Protein AF-A7LGB9-F1 (afdb_monomer)

Foldseek 3Di:
DVVQQVLVLVVCCVPVVPPPPPDDNRDGPVRVQVSCCVPVVDRCCPDPVNVVVSVVVVVVVCVVVQQKDWDWDQDPNDTDIDIDGHPVNVVVQVPDLCNDDPPPFDAWDLDQWAADALVFAIGDDDPPDDDGDDQEDDDPPDPDDDHDDNVDCLSVVQSVQQRFWKAFPLVLLVCCVPCCVPQVPADDPPDDDPCNPPPDDDPVRVVVNVVVVVRNVLLVVLSVSNVVRNPRLTTGFRWHAYPVGDIDTRGPSQDCPHDLLNNLRMFGSFWDKDFPPNVVVVLLLQLLLLCQQDPCSVVDDSVSSNVVCVVCVVCLLVVVPDCSLVNGPSNSNNVSSSVVSVQVVVVVVDPDGIDTGRRDRDDDDDPPVVD

Mean predicted aligned error: 9.64 Å

Structure (mmCIF, N/CA/C/O backbone):
data_AF-A7LGB9-F1
#
_entry.id   AF-A7LGB9-F1
#
loop_
_atom_site.group_PDB
_atom_site.id
_atom_site.type_symbol
_atom_site.label_atom_id
_atom_site.label_alt_id
_atom_site.label_comp_id
_atom_site.label_asym_id
_atom_site.label_entity_id
_atom_site.label_seq_id
_atom_site.pdbx_PDB_ins_code
_atom_site.Cartn_x
_atom_site.Cartn_y
_atom_site.Cartn_z
_atom_site.occupancy
_atom_site.B_iso_or_equiv
_atom_site.auth_seq_id
_atom_site.auth_comp_id
_atom_site.auth_asym_id
_atom_site.auth_atom_id
_atom_site.pdbx_PDB_model_num
ATOM 1 N N . ILE A 1 1 ? -28.547 -17.380 13.864 1.00 45.44 1 ILE A N 1
ATOM 2 C CA . ILE A 1 1 ? -30.000 -17.100 13.688 1.00 45.44 1 ILE A CA 1
ATOM 3 C C . ILE A 1 1 ? -30.777 -17.085 15.023 1.00 45.44 1 ILE A C 1
ATOM 5 O O . ILE A 1 1 ? -31.493 -16.121 15.250 1.00 45.44 1 ILE A O 1
ATOM 9 N N . LYS A 1 2 ? -30.620 -18.058 15.946 1.00 48.38 2 LYS A N 1
ATOM 10 C CA . LYS A 1 2 ? -31.381 -18.088 17.226 1.00 48.38 2 LYS A CA 1
ATOM 11 C C . LYS A 1 2 ? -31.034 -16.978 18.241 1.00 48.38 2 LYS A C 1
ATOM 13 O O . LYS A 1 2 ? -31.944 -16.381 18.797 1.00 48.38 2 LYS A O 1
ATOM 18 N N . ILE A 1 3 ? -29.753 -16.642 18.425 1.00 51.84 3 ILE A N 1
ATOM 19 C CA . ILE A 1 3 ? -29.312 -15.640 19.424 1.00 51.84 3 ILE A CA 1
ATOM 20 C C . ILE A 1 3 ? -29.933 -14.255 19.189 1.00 51.84 3 ILE A C 1
ATOM 22 O O . ILE A 1 3 ? -30.395 -13.627 20.135 1.00 51.84 3 ILE A O 1
ATOM 26 N N . GLY A 1 4 ? -30.001 -13.794 17.935 1.00 53.91 4 GLY A N 1
ATOM 27 C CA . GLY A 1 4 ? -30.559 -12.475 17.610 1.00 53.91 4 GLY A CA 1
ATOM 28 C C . GLY A 1 4 ? -32.037 -12.335 17.990 1.00 53.91 4 GLY A C 1
ATOM 29 O O . GLY A 1 4 ? -32.434 -11.306 18.532 1.00 53.91 4 GLY A O 1
ATOM 30 N N . LYS A 1 5 ? -32.840 -13.390 17.785 1.00 59.12 5 LYS A N 1
ATOM 31 C CA . LYS A 1 5 ? -34.248 -13.433 18.216 1.00 59.12 5 LYS A CA 1
ATOM 32 C C . LYS A 1 5 ? -34.372 -13.439 19.739 1.00 59.12 5 LYS A C 1
ATOM 34 O O . LYS A 1 5 ? -35.169 -12.684 20.288 1.00 59.12 5 LYS A O 1
ATOM 39 N N . THR A 1 6 ? -33.545 -14.226 20.429 1.00 62.09 6 THR A N 1
ATOM 40 C CA . THR A 1 6 ? -33.531 -14.283 21.899 1.00 62.09 6 THR A CA 1
ATOM 41 C C . THR A 1 6 ? -33.150 -12.938 22.520 1.00 62.09 6 THR A C 1
ATOM 43 O O . THR A 1 6 ? -33.844 -12.470 23.417 1.00 62.09 6 THR A O 1
ATOM 46 N N . LEU A 1 7 ? -32.103 -12.278 22.013 1.00 58.41 7 LEU A N 1
ATOM 47 C CA . LEU A 1 7 ? -31.686 -10.952 22.480 1.00 58.41 7 LEU A CA 1
ATOM 48 C C . LEU A 1 7 ? -32.760 -9.889 22.216 1.00 58.41 7 LEU A C 1
ATOM 50 O O . LEU A 1 7 ? -33.059 -9.093 23.103 1.00 58.41 7 LEU A O 1
ATOM 54 N N . THR A 1 8 ? -33.385 -9.915 21.034 1.00 63.44 8 THR A N 1
ATOM 55 C CA . THR A 1 8 ? -34.498 -9.010 20.695 1.00 63.44 8 THR A CA 1
ATOM 56 C C . THR A 1 8 ? -35.677 -9.215 21.648 1.00 63.44 8 THR A C 1
ATOM 58 O O . THR A 1 8 ? -36.221 -8.251 22.178 1.00 63.44 8 THR A O 1
ATOM 61 N N . SER A 1 9 ? -36.027 -10.469 21.939 1.00 64.69 9 SER A N 1
ATOM 62 C CA . SER A 1 9 ? -37.132 -10.817 22.841 1.00 64.69 9 SER A CA 1
ATOM 63 C C . SER A 1 9 ? -36.855 -10.406 24.289 1.00 64.69 9 SER A C 1
ATOM 65 O O . SER A 1 9 ? -37.736 -9.865 24.955 1.00 64.69 9 SER A O 1
ATOM 67 N N . LEU A 1 10 ? -35.622 -10.601 24.773 1.00 65.00 10 LEU A N 1
ATOM 68 C CA . LEU A 1 10 ? -35.189 -10.140 26.097 1.00 65.00 10 LEU A CA 1
ATOM 69 C C . LEU A 1 10 ? -35.246 -8.615 26.212 1.00 65.00 10 LEU A C 1
ATOM 71 O O . LEU A 1 10 ? -35.707 -8.091 27.224 1.00 65.00 10 LEU A O 1
ATOM 75 N N . PHE A 1 11 ? -34.820 -7.906 25.168 1.00 66.25 11 PHE A N 1
ATOM 76 C CA . PHE A 1 11 ? -34.865 -6.451 25.127 1.00 66.25 11 PHE A CA 1
ATOM 77 C C . PHE A 1 11 ? -36.305 -5.915 25.117 1.00 66.25 11 PHE A C 1
ATOM 79 O O . PHE A 1 11 ? -36.632 -5.026 25.907 1.00 66.25 11 PHE A O 1
ATOM 86 N N . ILE A 1 12 ? -37.173 -6.484 24.269 1.00 65.00 12 ILE A N 1
ATOM 87 C CA . ILE A 1 12 ? -38.610 -6.180 24.241 1.00 65.00 12 ILE A CA 1
ATOM 88 C C . ILE A 1 12 ? -39.200 -6.349 25.636 1.00 65.00 12 ILE A C 1
ATOM 90 O O . ILE A 1 12 ? -39.842 -5.435 26.148 1.00 65.00 12 ILE A O 1
ATOM 94 N N . LYS A 1 13 ? -38.932 -7.497 26.264 1.00 66.12 13 LYS A N 1
ATOM 95 C CA . LYS A 1 13 ? -39.419 -7.804 27.603 1.00 66.12 13 LYS A CA 1
ATOM 96 C C . LYS A 1 13 ? -38.947 -6.759 28.613 1.00 66.12 13 LYS A C 1
ATOM 98 O O . LYS A 1 13 ? -39.762 -6.173 29.299 1.00 66.12 13 LYS A O 1
ATOM 103 N N . HIS A 1 14 ? -37.656 -6.451 28.655 1.00 67.12 14 HIS A N 1
ATOM 104 C CA . HIS A 1 14 ? -37.119 -5.539 29.662 1.00 67.12 14 HIS A CA 1
ATOM 105 C C . HIS A 1 14 ? -37.593 -4.084 29.504 1.00 67.12 14 HIS A C 1
ATOM 107 O O . HIS A 1 14 ? -37.853 -3.409 30.497 1.00 67.12 14 HIS A O 1
ATOM 113 N N . LYS A 1 15 ? -37.696 -3.576 28.268 1.00 64.50 15 LYS A N 1
ATOM 114 C CA . LYS A 1 15 ? -37.977 -2.152 28.020 1.00 64.50 15 LYS A CA 1
ATOM 115 C C . LYS A 1 15 ? -39.453 -1.843 27.767 1.00 64.50 15 LYS A C 1
ATOM 117 O O . LYS A 1 15 ? -39.901 -0.743 28.078 1.00 64.50 15 LYS A O 1
ATOM 122 N N . TYR A 1 16 ? -40.200 -2.793 27.210 1.00 64.12 16 TYR A N 1
ATOM 123 C CA . TYR A 1 16 ? -41.569 -2.588 26.731 1.00 64.12 16 TYR A CA 1
ATOM 124 C C . TYR A 1 16 ? -42.615 -3.442 27.466 1.00 64.12 16 TYR A C 1
ATOM 126 O O . TYR A 1 16 ? -43.791 -3.333 27.130 1.00 64.12 16 TYR A O 1
ATOM 134 N N . GLU A 1 17 ? -42.249 -4.207 28.511 1.00 59.88 17 GLU A N 1
ATOM 135 C CA . GLU A 1 17 ? -43.213 -4.953 29.357 1.00 59.88 17 GLU A CA 1
ATOM 136 C C . GLU A 1 17 ? -44.330 -4.073 29.938 1.00 59.88 17 GLU A C 1
ATOM 138 O O . GLU A 1 17 ? -45.409 -4.576 30.233 1.00 59.88 17 GLU A O 1
ATOM 143 N N . LYS A 1 18 ? -44.085 -2.766 30.101 1.00 53.50 18 LYS A N 1
ATOM 144 C CA . LYS A 1 1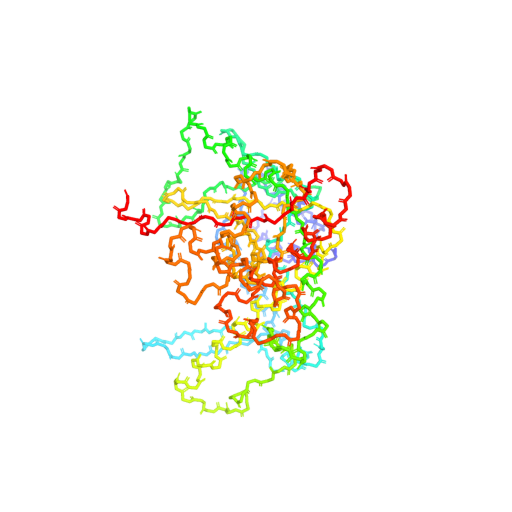8 ? -45.054 -1.797 30.641 1.00 53.50 18 LYS A CA 1
ATOM 145 C C . LYS A 1 18 ? -45.763 -0.946 29.580 1.00 53.50 18 LYS A C 1
ATOM 147 O O . LYS A 1 18 ? -46.459 -0.004 29.940 1.00 53.50 18 LYS A O 1
ATOM 152 N N . SER A 1 19 ? -45.556 -1.213 28.291 1.00 55.81 19 SER A N 1
ATOM 153 C CA . SER A 1 19 ? -46.179 -0.447 27.202 1.00 55.81 19 SER A CA 1
ATOM 154 C C . SER A 1 19 ? -47.271 -1.257 26.501 1.00 55.81 19 SER A C 1
ATOM 156 O O . SER A 1 19 ? -47.040 -2.424 26.206 1.00 55.81 19 SER A O 1
ATOM 158 N N . ASP A 1 20 ? -48.402 -0.625 26.162 1.00 54.44 20 ASP A N 1
ATOM 159 C CA . ASP A 1 20 ? -49.564 -1.192 25.432 1.00 54.44 20 ASP A CA 1
ATOM 160 C C . ASP A 1 20 ? -49.275 -1.610 23.970 1.00 54.44 20 ASP A C 1
ATOM 162 O O . ASP A 1 20 ? -50.152 -1.669 23.107 1.00 54.44 20 ASP A O 1
ATOM 166 N N . LEU A 1 21 ? -48.017 -1.887 23.635 1.00 60.53 21 LEU A N 1
ATOM 167 C CA . LEU A 1 21 ? -47.644 -2.346 22.308 1.00 60.53 21 LEU A CA 1
ATOM 168 C C . LEU A 1 21 ? -47.930 -3.852 22.219 1.00 60.53 21 LEU A C 1
ATOM 170 O O . LEU A 1 21 ? -47.242 -4.652 22.850 1.00 60.53 21 LEU A O 1
ATOM 174 N N . ASN A 1 22 ? -48.923 -4.240 21.409 1.00 62.91 22 ASN A N 1
ATOM 175 C CA . ASN A 1 22 ? -49.239 -5.632 21.049 1.00 62.91 22 ASN A CA 1
ATOM 176 C C . ASN A 1 22 ? -48.078 -6.289 20.266 1.00 62.91 22 ASN A C 1
ATOM 178 O O . ASN A 1 22 ? -48.136 -6.483 19.051 1.00 62.91 22 ASN A O 1
ATOM 182 N N . LEU A 1 23 ? -46.986 -6.600 20.963 1.00 64.56 23 LEU A N 1
ATOM 183 C CA . LEU A 1 23 ? -45.750 -7.138 20.401 1.00 64.56 23 LEU A CA 1
ATOM 184 C C . LEU A 1 23 ? -45.827 -8.667 20.280 1.00 64.56 23 LEU A C 1
ATOM 186 O O . LEU A 1 23 ? -46.103 -9.376 21.248 1.00 64.56 23 LEU A O 1
ATOM 190 N N . LYS A 1 24 ? -45.528 -9.205 19.089 1.00 66.06 24 LYS A N 1
ATOM 191 C CA . LYS A 1 24 ? -45.351 -10.655 18.889 1.00 66.06 24 LYS A CA 1
ATOM 192 C C . LYS A 1 24 ? -44.121 -11.151 19.670 1.00 66.06 24 LYS A C 1
ATOM 194 O O . LYS A 1 24 ? -43.047 -10.566 19.561 1.00 66.06 24 LYS A O 1
ATOM 199 N N . LYS A 1 25 ? -44.256 -12.269 20.399 1.00 60.66 25 LYS A N 1
ATOM 200 C CA . LYS A 1 25 ? -43.215 -12.834 21.290 1.00 60.66 25 LYS A CA 1
ATOM 201 C C . LYS A 1 25 ? -41.949 -13.377 20.597 1.00 60.66 25 LYS A C 1
ATOM 203 O O . LYS A 1 25 ? -40.976 -13.612 21.297 1.00 60.66 25 LYS A O 1
ATOM 208 N N . ASP A 1 26 ? -41.948 -13.555 19.272 1.00 65.75 26 ASP A N 1
ATOM 209 C CA . ASP A 1 26 ? -40.884 -14.265 18.525 1.00 65.75 26 ASP A CA 1
ATOM 210 C C . ASP A 1 26 ? -40.386 -13.521 17.266 1.00 65.75 26 ASP A C 1
ATOM 212 O O . ASP A 1 26 ? -39.991 -14.118 16.255 1.00 65.75 26 ASP A O 1
ATOM 216 N N . MET A 1 27 ? -40.406 -12.188 17.303 1.00 69.69 27 MET A N 1
ATOM 217 C CA . MET A 1 27 ? -39.929 -11.371 16.184 1.00 69.69 27 MET A CA 1
ATOM 218 C C . MET A 1 27 ? -38.404 -11.440 16.020 1.00 69.69 27 MET A C 1
ATOM 220 O O . MET A 1 27 ? -37.636 -11.421 16.984 1.00 69.69 27 MET A O 1
ATOM 224 N N . SER A 1 28 ? -37.948 -11.488 14.769 1.00 67.69 28 SER A N 1
ATOM 225 C CA . SER A 1 28 ? -36.575 -11.138 14.405 1.00 67.69 28 SER A CA 1
ATOM 226 C C . SER A 1 28 ? -36.292 -9.662 14.674 1.00 67.69 28 SER A C 1
ATOM 228 O O . SER A 1 28 ? -37.205 -8.842 14.769 1.00 67.69 28 SER A O 1
ATOM 230 N N . PHE A 1 29 ? -35.007 -9.311 14.768 1.00 66.81 29 PHE A N 1
ATOM 231 C CA . PHE A 1 29 ? -34.589 -7.923 14.956 1.00 66.81 29 PHE A CA 1
ATOM 232 C C . PHE A 1 29 ? -35.138 -7.005 13.854 1.00 66.81 29 PHE A C 1
ATOM 234 O O . PHE A 1 29 ? -35.644 -5.930 14.154 1.00 66.81 29 PHE A O 1
ATOM 241 N N . THR A 1 30 ? -35.118 -7.454 12.595 1.00 67.62 30 THR A N 1
ATOM 242 C CA . THR A 1 30 ? -35.669 -6.708 11.455 1.00 67.62 30 THR A CA 1
ATOM 243 C C . THR A 1 30 ? -37.179 -6.502 11.584 1.00 67.62 30 THR A C 1
ATOM 245 O O . THR A 1 30 ? -37.661 -5.388 11.396 1.00 67.62 30 THR A O 1
ATOM 248 N N . GLU A 1 31 ? -37.933 -7.539 11.964 1.00 70.50 31 GLU A N 1
ATOM 249 C CA . GLU A 1 31 ? -39.385 -7.435 12.181 1.00 70.50 31 GLU A CA 1
ATOM 250 C C . GLU A 1 31 ? -39.722 -6.493 13.342 1.00 70.50 31 GLU A C 1
ATOM 252 O O . GLU A 1 31 ? -40.618 -5.660 13.217 1.00 70.50 31 GLU A O 1
ATOM 257 N N . PHE A 1 32 ? -38.977 -6.573 14.448 1.00 72.75 32 PHE A N 1
ATOM 258 C CA . PHE A 1 32 ? -39.152 -5.672 15.585 1.00 72.75 32 PHE A CA 1
ATOM 259 C C . PHE A 1 32 ? -38.793 -4.224 15.229 1.00 72.75 32 PHE A C 1
ATOM 261 O O . PHE A 1 32 ? -39.539 -3.305 15.570 1.00 72.75 32 PHE A O 1
ATOM 268 N N . LYS A 1 33 ? -37.694 -4.011 14.494 1.00 68.50 33 LYS A N 1
ATOM 269 C CA . LYS A 1 33 ? -37.280 -2.688 14.015 1.00 68.50 33 LYS A CA 1
ATOM 270 C C . LYS A 1 33 ? -38.351 -2.054 13.134 1.00 68.50 33 LYS A C 1
ATOM 272 O O . LYS A 1 33 ? -38.750 -0.917 13.386 1.00 68.50 33 LYS A O 1
ATOM 277 N N . ASN A 1 34 ? -38.866 -2.811 12.167 1.00 71.94 34 ASN A N 1
ATOM 278 C CA . ASN A 1 34 ? -39.939 -2.358 11.287 1.00 71.94 34 ASN A CA 1
ATOM 279 C C . ASN A 1 34 ? -41.224 -2.070 12.074 1.00 71.94 34 ASN A C 1
ATOM 281 O O . ASN A 1 34 ? -41.820 -1.018 11.883 1.00 71.94 34 ASN A O 1
ATOM 285 N N . PHE A 1 35 ? -41.611 -2.938 13.017 1.00 73.62 35 PHE A N 1
ATOM 286 C CA . PHE A 1 35 ? -42.786 -2.721 13.867 1.00 73.62 35 PHE A CA 1
ATOM 287 C C . PHE A 1 35 ? -42.701 -1.412 14.666 1.00 73.62 35 PHE A C 1
ATOM 289 O O . PHE A 1 35 ? -43.67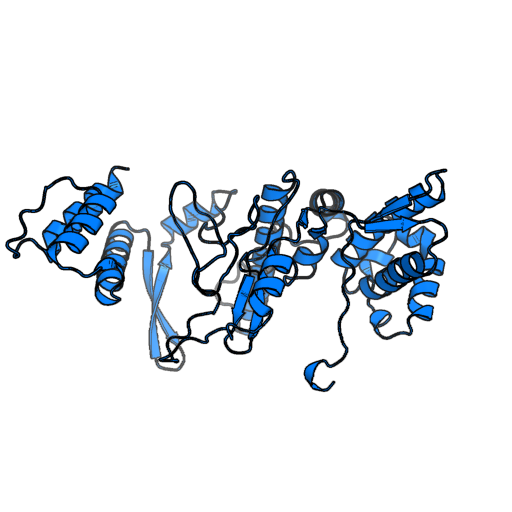6 -0.662 14.726 1.00 73.62 35 PHE A O 1
ATOM 296 N N . ILE A 1 36 ? -41.551 -1.124 15.283 1.00 69.19 36 ILE A N 1
ATOM 297 C CA . ILE A 1 36 ? -41.349 0.119 16.039 1.00 69.19 36 ILE A CA 1
ATOM 298 C C . ILE A 1 36 ? -41.397 1.332 15.107 1.00 69.19 36 ILE A C 1
ATOM 300 O O . ILE A 1 36 ? -42.069 2.311 15.433 1.00 69.19 36 ILE A O 1
ATOM 304 N N . TYR A 1 37 ? -40.755 1.249 13.939 1.00 68.31 37 TYR A N 1
ATOM 305 C CA . TYR A 1 37 ? -40.776 2.317 12.941 1.00 68.31 37 TYR A CA 1
ATOM 306 C C . TYR A 1 37 ? -42.206 2.633 12.477 1.00 68.31 37 TYR A C 1
ATOM 308 O O . TYR A 1 37 ? -42.620 3.789 12.511 1.00 68.31 37 TYR A O 1
ATOM 316 N N . THR A 1 38 ? -42.994 1.609 12.132 1.00 70.81 38 THR A N 1
ATOM 317 C CA . THR A 1 38 ? -44.384 1.766 11.680 1.00 70.81 38 THR A CA 1
ATOM 318 C C . THR A 1 38 ? -45.300 2.337 12.766 1.00 70.81 38 THR A C 1
ATOM 320 O O . THR A 1 38 ? -46.155 3.158 12.455 1.00 70.81 38 THR A O 1
ATOM 323 N N . ASN A 1 39 ? -45.134 1.942 14.034 1.00 68.62 39 ASN A N 1
ATOM 324 C CA . ASN A 1 39 ? -46.040 2.370 15.110 1.00 68.62 39 ASN A CA 1
ATOM 325 C C . ASN A 1 39 ? -45.665 3.703 15.771 1.00 68.62 39 ASN A C 1
ATOM 327 O O . ASN A 1 39 ? -46.533 4.353 16.346 1.00 68.62 39 ASN A O 1
ATOM 331 N N . LYS A 1 40 ? -44.387 4.100 15.755 1.00 64.38 40 LYS A N 1
ATOM 332 C CA . LYS A 1 40 ? -43.918 5.322 16.435 1.00 64.38 40 LYS A CA 1
ATOM 333 C C . LYS A 1 40 ? -43.400 6.405 15.490 1.00 64.38 40 LYS A C 1
ATOM 335 O O . LYS A 1 40 ? -43.102 7.498 15.957 1.00 64.38 40 LYS A O 1
ATOM 340 N N . GLY A 1 41 ? -43.282 6.117 14.192 1.00 58.31 41 GLY A N 1
ATOM 341 C CA . GLY A 1 41 ? -42.841 7.078 13.177 1.00 58.31 41 GLY A CA 1
ATOM 342 C C . GLY A 1 41 ? -41.375 7.513 13.298 1.00 58.31 41 GLY A C 1
ATOM 343 O O . GLY A 1 41 ? -40.973 8.461 12.630 1.00 58.31 41 GLY A O 1
ATOM 344 N N . TYR A 1 42 ? -40.571 6.855 14.142 1.00 61.94 42 TYR A N 1
ATOM 345 C CA . TYR A 1 42 ? -39.167 7.202 14.373 1.00 61.94 42 TYR A CA 1
ATOM 346 C C . TYR A 1 42 ? -38.313 5.966 14.703 1.00 61.94 42 TYR A C 1
ATOM 348 O O . TYR A 1 42 ? -38.778 5.017 15.342 1.00 61.94 42 TYR A O 1
ATOM 356 N N . ASN A 1 43 ? -37.052 5.966 14.259 1.00 63.72 43 ASN A N 1
ATOM 357 C CA . ASN A 1 43 ? -36.116 4.852 14.422 1.00 63.72 43 ASN A CA 1
ATOM 358 C C . ASN A 1 43 ? -35.314 4.981 15.731 1.00 63.72 43 ASN A C 1
ATOM 360 O O . ASN A 1 43 ? -34.218 5.530 15.757 1.00 63.72 43 ASN A O 1
ATOM 364 N N . TYR A 1 44 ? -35.852 4.419 16.815 1.00 64.06 44 TYR A N 1
ATOM 365 C CA . TYR A 1 44 ? -35.228 4.439 18.146 1.00 64.06 44 TYR A CA 1
ATOM 366 C C . TYR A 1 44 ? -33.881 3.677 18.222 1.00 64.06 44 TYR A C 1
ATOM 368 O O . TYR A 1 44 ? -33.113 3.852 19.161 1.00 64.06 44 TYR A O 1
ATOM 376 N N . PHE A 1 45 ? -33.568 2.811 17.251 1.00 61.94 45 PHE A N 1
ATOM 377 C CA . PHE A 1 45 ? -32.355 1.977 17.276 1.00 61.94 45 PHE A CA 1
ATOM 378 C C . PHE A 1 45 ? -31.070 2.752 16.959 1.00 61.94 45 PHE A C 1
ATOM 380 O O . PHE A 1 45 ? -29.979 2.286 17.293 1.00 61.94 45 PHE A O 1
ATOM 387 N N . ASP A 1 46 ? -31.204 3.929 16.349 1.00 61.59 46 ASP A N 1
ATOM 388 C CA . ASP A 1 46 ? -30.082 4.825 16.065 1.00 61.59 46 ASP A CA 1
ATOM 389 C C . ASP A 1 46 ? -29.882 5.866 17.183 1.00 61.59 46 ASP A C 1
ATOM 391 O O . ASP A 1 46 ? -28.960 6.677 17.111 1.00 61.59 46 ASP A O 1
ATOM 395 N N . GLU A 1 47 ? -30.706 5.835 18.241 1.00 68.25 47 GLU A N 1
ATOM 396 C CA . GLU A 1 47 ? -30.526 6.710 19.400 1.00 68.25 47 GLU A CA 1
ATOM 397 C C . GLU A 1 47 ? -29.332 6.262 20.262 1.00 68.25 47 GLU A C 1
ATOM 399 O O . GLU A 1 47 ? -29.230 5.075 20.615 1.00 68.25 47 GLU A O 1
ATOM 404 N N . PRO A 1 48 ? -28.451 7.195 20.670 1.00 69.94 48 PRO A N 1
ATOM 405 C CA . PRO A 1 48 ? -27.324 6.899 21.551 1.00 69.94 48 PRO A CA 1
ATOM 406 C C . PRO A 1 48 ? -27.731 6.159 22.832 1.00 69.94 48 PRO A C 1
ATOM 408 O O . PRO A 1 48 ? -27.039 5.239 23.265 1.00 69.94 48 PRO A O 1
ATOM 411 N N . GLU A 1 49 ? -28.879 6.500 23.420 1.00 71.31 49 GLU A N 1
ATOM 412 C CA . GLU A 1 49 ? -29.409 5.892 24.640 1.00 71.31 49 GLU A CA 1
ATOM 413 C C . GLU A 1 49 ? -29.740 4.408 24.443 1.00 71.31 49 GLU A C 1
ATOM 415 O O . GLU A 1 49 ? -29.441 3.579 25.308 1.00 71.31 49 GLU A O 1
ATOM 420 N N . PHE A 1 50 ? -30.335 4.050 23.298 1.00 70.25 50 PHE A N 1
ATOM 421 C CA . PHE A 1 50 ? -30.597 2.655 22.945 1.00 70.25 50 PHE A CA 1
ATOM 422 C C . PHE A 1 50 ? -29.293 1.880 22.798 1.00 70.25 50 PHE A C 1
ATOM 424 O O . PHE A 1 50 ? -29.138 0.813 23.397 1.00 70.25 50 PHE A O 1
ATOM 431 N N . GLN A 1 51 ? -28.361 2.413 22.006 1.00 71.62 51 GLN A N 1
ATOM 432 C CA . GLN A 1 51 ? -27.094 1.751 21.706 1.00 71.62 51 GLN A CA 1
ATOM 433 C C . GLN A 1 51 ? -26.264 1.554 22.975 1.00 71.62 51 GLN A C 1
ATOM 435 O O . GLN A 1 51 ? -25.710 0.476 23.189 1.00 71.62 51 GLN A O 1
ATOM 440 N N . MET A 1 52 ? -26.252 2.547 23.865 1.00 74.12 52 MET A N 1
ATOM 441 C CA . MET A 1 52 ? -25.565 2.477 25.151 1.00 74.12 52 MET A CA 1
ATOM 442 C C . MET A 1 52 ? -26.223 1.465 26.100 1.00 74.12 52 MET A C 1
ATOM 444 O O . MET A 1 52 ? -25.531 0.676 26.750 1.00 74.12 52 MET A O 1
ATOM 448 N N . PHE A 1 53 ? -27.558 1.409 26.145 1.00 74.06 53 PHE A N 1
ATOM 449 C CA . PHE A 1 53 ? -28.268 0.391 26.919 1.00 74.06 53 PHE A CA 1
ATOM 450 C C . PHE A 1 53 ? -27.989 -1.021 26.382 1.00 74.06 53 PHE A C 1
ATOM 452 O O . PHE A 1 53 ? -27.644 -1.926 27.141 1.00 74.06 53 PHE A O 1
ATOM 459 N N . PHE A 1 54 ? -28.099 -1.233 25.073 1.00 73.62 54 PHE A N 1
ATOM 460 C CA . PHE A 1 54 ? -27.879 -2.545 24.472 1.00 73.62 54 PHE A CA 1
ATOM 461 C C . PHE A 1 54 ? -26.417 -2.994 24.611 1.00 73.62 54 PHE A C 1
ATOM 463 O O . PHE A 1 54 ? -26.149 -4.112 25.053 1.00 73.62 54 PHE A O 1
ATOM 470 N N . GLY A 1 55 ? -25.471 -2.095 24.324 1.00 79.94 55 GLY A N 1
ATOM 471 C CA . GLY A 1 55 ? -24.040 -2.332 24.494 1.00 79.94 55 GLY A CA 1
ATOM 472 C C . GLY A 1 55 ? -23.665 -2.666 25.940 1.00 79.94 55 GLY A C 1
ATOM 473 O O . GLY A 1 55 ? -22.927 -3.623 26.170 1.00 79.94 55 GLY A O 1
ATOM 474 N N . SER A 1 56 ? -24.226 -1.956 26.927 1.00 80.19 56 SER A N 1
ATOM 475 C CA . SER A 1 56 ? -23.963 -2.243 28.346 1.00 80.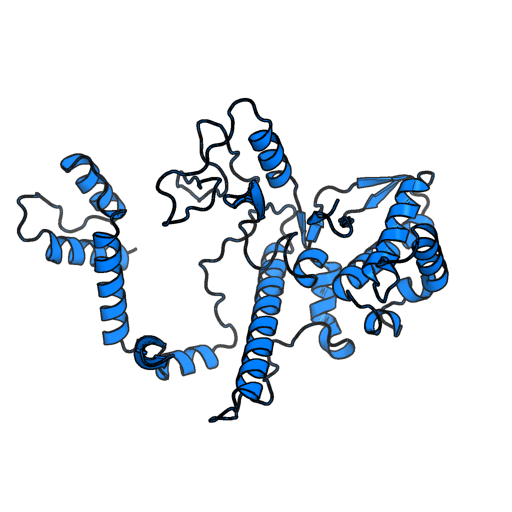19 56 SER A CA 1
ATOM 476 C C . SER A 1 56 ? -24.500 -3.609 28.787 1.00 80.19 56 SER A C 1
ATOM 478 O O . SER A 1 56 ? -23.820 -4.308 29.537 1.00 80.19 56 SER A O 1
ATOM 480 N N . ASN A 1 57 ? -25.647 -4.054 28.263 1.00 78.81 57 ASN A N 1
ATOM 481 C CA . ASN A 1 57 ? -26.162 -5.403 28.519 1.00 78.81 57 ASN A CA 1
ATOM 482 C C . ASN A 1 57 ? -25.278 -6.497 27.902 1.00 78.81 57 ASN A C 1
ATOM 484 O O . ASN A 1 57 ? -25.031 -7.513 28.549 1.00 78.81 57 ASN A O 1
ATOM 488 N N . ILE A 1 58 ? -24.755 -6.294 26.687 1.00 80.75 58 ILE A N 1
ATOM 489 C CA . ILE A 1 58 ? -23.799 -7.235 26.080 1.00 80.75 58 ILE A CA 1
ATOM 490 C C . ILE A 1 58 ? -22.531 -7.325 26.930 1.00 80.75 58 ILE A C 1
ATOM 492 O O . ILE A 1 58 ? -22.098 -8.428 27.259 1.00 80.75 58 ILE A O 1
ATOM 496 N N . ILE A 1 59 ? -21.967 -6.183 27.332 1.00 84.56 59 ILE A N 1
ATOM 497 C CA . ILE A 1 59 ? -20.795 -6.127 28.216 1.00 84.56 59 ILE A CA 1
ATOM 498 C C . ILE A 1 59 ? -21.087 -6.849 29.536 1.00 84.56 59 ILE A C 1
ATOM 500 O O . ILE A 1 59 ? -20.261 -7.630 30.006 1.00 84.56 59 ILE A O 1
ATOM 504 N N . HIS A 1 60 ? -22.273 -6.646 30.114 1.00 83.69 60 HIS A N 1
ATOM 505 C CA . HIS A 1 60 ? -22.684 -7.330 31.335 1.00 83.69 60 HIS A CA 1
ATOM 506 C C . HIS A 1 60 ? -22.724 -8.852 31.147 1.00 83.69 60 HIS A C 1
ATOM 508 O O . HIS A 1 60 ? -22.101 -9.568 31.926 1.00 83.69 60 HIS A O 1
ATOM 514 N N . ILE A 1 61 ? -23.366 -9.350 30.084 1.00 84.75 61 ILE A N 1
ATOM 515 C CA . ILE A 1 61 ? -23.400 -10.786 29.759 1.00 84.75 61 ILE A CA 1
ATOM 516 C C . ILE A 1 61 ? -21.980 -11.332 29.574 1.00 84.75 61 ILE A C 1
ATOM 518 O O . ILE A 1 61 ? -21.632 -12.349 30.168 1.00 84.75 61 ILE A O 1
ATOM 522 N N . MET A 1 62 ? -21.131 -10.646 28.803 1.00 85.75 62 MET A N 1
ATOM 523 C CA . MET A 1 62 ? -19.738 -11.055 28.594 1.00 85.75 62 MET A CA 1
ATOM 524 C C . MET A 1 62 ? -18.949 -11.105 29.908 1.00 85.75 62 MET A C 1
ATOM 526 O O . MET A 1 62 ? -18.106 -11.983 30.085 1.00 85.75 62 MET A O 1
ATOM 530 N N . SER A 1 63 ? -19.224 -10.188 30.837 1.00 87.81 63 SER A N 1
ATOM 531 C CA . SER A 1 63 ? -18.613 -10.192 32.164 1.00 87.81 63 SER A CA 1
ATOM 532 C C . SER A 1 63 ? -19.110 -11.359 33.024 1.00 87.81 63 SER A C 1
ATOM 534 O O . SER A 1 63 ? -18.292 -12.036 33.641 1.00 87.81 63 SER A O 1
ATOM 536 N N . GLN A 1 64 ? -20.414 -11.662 33.009 1.00 87.56 64 GLN A N 1
ATOM 537 C CA . GLN A 1 64 ? -20.988 -12.818 33.715 1.00 87.56 64 GLN A CA 1
ATOM 538 C C . GLN A 1 64 ? -20.482 -14.160 33.161 1.00 87.56 64 GLN A C 1
ATOM 540 O O . GLN A 1 64 ? -20.349 -15.130 33.901 1.00 87.56 64 GLN A O 1
ATOM 545 N N . CYS A 1 65 ? -20.166 -14.219 31.865 1.00 88.06 65 CYS A N 1
ATOM 546 C CA . CYS A 1 65 ? -19.605 -15.402 31.212 1.00 88.06 65 CYS A CA 1
ATOM 547 C C . CYS A 1 65 ? -18.074 -15.526 31.336 1.00 88.06 65 CYS A C 1
ATOM 549 O O . CYS A 1 65 ? -17.494 -16.391 30.679 1.00 88.06 65 CYS A O 1
ATOM 551 N N . ASP A 1 66 ? -17.413 -14.689 32.147 1.00 88.25 66 ASP A N 1
ATOM 552 C CA . ASP A 1 66 ? -15.953 -14.699 32.345 1.00 88.25 66 ASP A CA 1
ATOM 553 C C . ASP A 1 66 ? -15.159 -14.467 31.040 1.00 88.25 66 ASP A C 1
ATOM 555 O O . ASP A 1 66 ? -14.045 -14.961 30.856 1.00 88.25 66 ASP A O 1
ATOM 559 N N . PHE A 1 67 ? -15.732 -13.711 30.092 1.00 85.06 67 PHE A N 1
ATOM 560 C CA . PHE A 1 67 ? -15.038 -13.322 28.859 1.00 85.06 67 PHE A CA 1
ATOM 561 C C . PHE A 1 67 ? -14.230 -12.037 29.041 1.00 85.06 67 PHE A C 1
ATOM 563 O O . PHE A 1 67 ? -13.122 -11.912 28.513 1.00 85.06 67 PHE A O 1
ATOM 570 N N . ILE A 1 68 ? -14.777 -11.085 29.801 1.00 90.56 68 ILE A N 1
ATOM 571 C CA . ILE A 1 68 ? -14.158 -9.785 30.076 1.00 90.56 68 ILE A CA 1
ATOM 572 C C . ILE A 1 68 ? -14.226 -9.442 31.564 1.00 90.56 68 ILE A C 1
ATOM 574 O O . ILE A 1 68 ? -15.156 -9.821 32.270 1.00 90.56 68 ILE A O 1
ATOM 578 N N . THR A 1 69 ? -13.246 -8.676 32.026 1.00 90.56 69 THR A N 1
ATOM 579 C CA . THR A 1 69 ? -13.156 -8.152 33.387 1.00 90.56 69 THR A CA 1
ATOM 580 C C . THR A 1 69 ? -12.758 -6.680 33.372 1.00 90.56 69 THR A C 1
ATOM 582 O O . THR A 1 69 ? -12.043 -6.223 32.474 1.00 90.56 69 THR A O 1
ATOM 585 N N . SER A 1 70 ? -13.227 -5.929 34.365 1.00 87.12 70 SER A N 1
ATOM 586 C CA . SER A 1 70 ? -12.880 -4.523 34.542 1.00 87.12 70 SER A CA 1
ATOM 587 C C . SER A 1 70 ? -11.598 -4.390 35.365 1.00 87.12 70 SER A C 1
ATOM 589 O O . SER A 1 70 ? -11.444 -5.039 36.400 1.00 87.12 70 SER A O 1
ATOM 591 N N . LYS A 1 71 ? -10.674 -3.538 34.920 1.00 85.94 71 LYS A N 1
ATOM 592 C CA . LYS A 1 71 ? -9.484 -3.133 35.676 1.00 85.94 71 LYS A CA 1
ATOM 593 C C . LYS A 1 71 ? -9.471 -1.621 35.811 1.00 85.94 71 LYS A C 1
ATOM 595 O O . LYS A 1 71 ? -9.717 -0.907 34.846 1.00 85.94 71 LYS A O 1
ATOM 600 N N . ILE A 1 72 ? -9.149 -1.128 37.000 1.00 84.88 72 ILE A N 1
ATOM 601 C CA . ILE A 1 72 ? -8.986 0.306 37.232 1.00 84.88 72 ILE A CA 1
ATOM 602 C C . ILE A 1 72 ? -7.514 0.653 37.024 1.00 84.88 72 ILE A C 1
ATOM 604 O O . ILE A 1 72 ? -6.647 0.124 37.719 1.00 84.88 72 ILE A O 1
ATOM 608 N N . ILE A 1 73 ? -7.239 1.547 36.079 1.00 83.69 73 ILE A N 1
ATOM 609 C CA . ILE A 1 73 ? -5.914 2.125 35.854 1.00 83.69 73 ILE A CA 1
ATOM 610 C C . ILE A 1 73 ? -5.941 3.576 36.324 1.00 83.69 73 ILE A C 1
ATOM 612 O O . ILE A 1 73 ? -6.920 4.288 36.121 1.00 83.69 73 ILE A O 1
ATOM 616 N N . LYS A 1 74 ? -4.864 4.024 36.971 1.00 81.75 74 LYS A N 1
ATOM 617 C CA . LYS A 1 74 ? -4.672 5.440 37.296 1.00 81.75 74 LYS A CA 1
ATOM 618 C C . LYS A 1 74 ? -3.867 6.101 36.187 1.00 81.75 74 LYS A C 1
ATOM 620 O O . LYS A 1 74 ? -2.700 5.769 36.005 1.00 81.75 74 LYS A O 1
ATOM 625 N N . GLU A 1 75 ? -4.469 7.062 35.503 1.00 74.38 75 GLU A N 1
ATOM 626 C CA . GLU A 1 75 ? -3.817 7.863 34.471 1.00 74.38 75 GLU A CA 1
ATOM 627 C C . GLU A 1 75 ? -4.016 9.347 34.799 1.00 74.38 75 GLU A C 1
ATOM 629 O O . GLU A 1 75 ? -5.127 9.785 35.083 1.00 74.38 75 GLU A O 1
ATOM 634 N N . ASN A 1 76 ? -2.930 10.125 34.855 1.00 65.88 76 ASN A N 1
ATOM 635 C CA . ASN A 1 76 ? -2.957 11.573 35.122 1.00 65.88 76 ASN A CA 1
ATOM 636 C C . ASN A 1 76 ? -3.878 12.008 36.286 1.00 65.88 76 ASN A C 1
ATOM 638 O O . ASN A 1 76 ? -4.648 12.958 36.167 1.00 65.88 76 ASN A O 1
ATOM 642 N N . LYS A 1 77 ? -3.771 11.325 37.438 1.00 78.12 77 LYS A N 1
ATOM 643 C CA . LYS A 1 77 ? -4.571 11.541 38.669 1.00 78.12 77 LYS A CA 1
ATOM 644 C C . LYS A 1 77 ? -6.062 11.176 38.569 1.00 78.12 77 LYS A C 1
ATOM 646 O O . LYS A 1 77 ? -6.778 11.358 39.549 1.00 78.12 77 LYS A O 1
ATOM 651 N N . GLN A 1 78 ? -6.520 10.622 37.450 1.00 73.25 78 GLN A N 1
ATOM 652 C CA . GLN A 1 78 ? -7.873 10.094 37.291 1.00 73.25 78 GLN A CA 1
ATOM 653 C C . GLN A 1 78 ? -7.846 8.563 37.276 1.00 73.25 78 GLN A C 1
ATOM 655 O O . GLN A 1 78 ? -6.936 7.940 36.730 1.00 73.25 78 GLN A O 1
ATOM 660 N N . SER A 1 79 ? -8.835 7.947 37.920 1.00 83.69 79 SER A N 1
ATOM 661 C CA . SER A 1 79 ? -9.040 6.500 37.865 1.00 83.69 79 SER A CA 1
ATOM 662 C C . SER A 1 79 ? -9.942 6.187 36.676 1.00 83.69 79 SER A C 1
ATOM 664 O O . SER A 1 79 ? -11.104 6.584 36.669 1.00 83.69 79 SER A O 1
ATOM 666 N N . ILE A 1 80 ? -9.412 5.475 35.687 1.00 84.81 80 ILE A N 1
ATOM 667 C CA . ILE A 1 80 ? -10.133 5.053 34.488 1.00 84.81 80 ILE A CA 1
ATOM 668 C C . ILE A 1 80 ? -10.421 3.557 34.604 1.00 84.81 80 ILE A C 1
ATOM 670 O O . ILE A 1 80 ? -9.525 2.747 34.844 1.00 84.81 80 ILE A O 1
ATOM 674 N N . SER A 1 81 ? -11.689 3.188 34.440 1.00 83.12 81 SER A N 1
ATOM 675 C CA . SER A 1 81 ? -12.117 1.793 34.362 1.00 83.12 81 SER A CA 1
ATOM 676 C C . SER A 1 81 ? -11.933 1.301 32.928 1.00 83.12 81 SER A C 1
ATOM 678 O O . SER A 1 81 ? -12.592 1.804 32.022 1.00 83.12 81 SER A O 1
ATOM 680 N N . ILE A 1 82 ? -11.066 0.315 32.714 1.00 86.19 82 ILE A N 1
ATOM 681 C CA . ILE A 1 82 ? -10.848 -0.308 31.406 1.00 86.19 82 ILE A CA 1
ATOM 682 C C . ILE A 1 82 ? -11.384 -1.740 31.391 1.00 86.19 82 ILE A C 1
ATOM 684 O O . ILE A 1 82 ? -11.274 -2.472 32.373 1.00 86.19 82 ILE A O 1
ATOM 688 N N . LEU A 1 83 ? -11.952 -2.161 30.263 1.00 86.25 83 LEU A N 1
ATOM 689 C CA . LEU A 1 83 ? -12.348 -3.552 30.049 1.00 86.25 83 LEU A CA 1
ATOM 690 C C . LEU A 1 83 ? -11.175 -4.327 29.450 1.00 86.25 83 LEU A C 1
ATOM 692 O O . LEU A 1 83 ? -10.544 -3.885 28.493 1.00 86.25 83 LEU A O 1
ATOM 696 N N . THR A 1 84 ? -10.890 -5.497 30.009 1.00 84.88 84 THR A N 1
ATOM 697 C CA . THR A 1 84 ? -9.826 -6.393 29.549 1.00 84.88 84 THR A CA 1
ATOM 698 C C . THR A 1 84 ? -10.364 -7.807 29.390 1.00 84.88 84 THR A C 1
ATOM 700 O O . THR A 1 84 ? -11.236 -8.225 30.146 1.00 84.88 84 THR A O 1
ATOM 703 N N . VAL A 1 85 ? -9.849 -8.566 28.423 1.00 86.62 85 VAL A N 1
ATOM 704 C CA . VAL A 1 85 ? -10.135 -10.007 28.334 1.00 86.62 85 VAL A CA 1
ATOM 705 C C . VAL A 1 85 ? -9.543 -10.748 29.532 1.00 86.62 85 VAL A C 1
ATOM 707 O O . VAL A 1 85 ? -8.442 -10.422 29.992 1.00 86.62 85 VAL A O 1
ATOM 710 N N . THR A 1 86 ? -10.274 -11.745 30.026 1.00 87.25 86 THR A N 1
ATOM 711 C CA . THR A 1 86 ? -9.852 -12.582 31.157 1.00 87.25 86 THR A CA 1
ATOM 712 C C . THR A 1 86 ? -8.659 -13.459 30.780 1.00 87.25 86 THR A C 1
ATOM 714 O O . THR A 1 86 ? -8.412 -13.737 29.603 1.00 87.25 86 THR A O 1
ATOM 717 N N . ASP A 1 87 ? -7.899 -13.921 31.776 1.00 84.44 87 ASP A N 1
ATOM 718 C CA . ASP A 1 87 ? -6.725 -14.773 31.537 1.00 84.44 87 ASP A CA 1
ATOM 719 C C . ASP A 1 87 ? -7.117 -16.105 30.883 1.00 84.44 87 ASP A C 1
ATOM 721 O O . ASP A 1 87 ? -6.380 -16.633 30.053 1.00 84.44 87 ASP A O 1
ATOM 725 N N . LYS A 1 88 ? -8.322 -16.610 31.180 1.00 84.19 88 LYS A N 1
ATOM 726 C CA . LYS A 1 88 ? -8.901 -17.792 30.534 1.00 84.19 88 LYS A CA 1
ATOM 727 C C . LYS A 1 88 ? -9.058 -17.591 29.027 1.00 84.19 88 LYS A C 1
ATOM 729 O O . LYS A 1 88 ? -8.608 -18.434 28.254 1.00 84.19 88 LYS A O 1
ATOM 734 N N . VAL A 1 89 ? -9.650 -16.470 28.606 1.00 83.25 89 VAL A N 1
ATOM 735 C CA . VAL A 1 89 ? -9.785 -16.129 27.181 1.00 83.25 89 VAL A CA 1
ATOM 736 C C . VAL A 1 89 ? -8.419 -15.864 26.554 1.00 83.25 89 VAL A C 1
ATOM 738 O O . VAL A 1 89 ? -8.152 -16.368 25.468 1.00 83.25 89 VAL A O 1
ATOM 741 N N . ARG A 1 90 ? -7.522 -15.146 27.241 1.00 78.12 90 ARG A N 1
ATOM 742 C CA . ARG A 1 90 ? -6.165 -14.879 26.739 1.00 78.12 90 ARG A CA 1
ATOM 743 C C . ARG A 1 90 ? -5.402 -16.174 26.453 1.00 78.12 90 ARG A C 1
ATOM 745 O O . ARG A 1 90 ? -4.905 -16.348 25.349 1.00 78.12 90 ARG A O 1
ATOM 752 N N . ASN A 1 91 ? -5.421 -17.123 27.387 1.00 78.69 91 ASN A N 1
ATOM 753 C CA . ASN A 1 91 ? -4.775 -18.426 27.223 1.00 78.69 91 ASN A CA 1
ATOM 754 C C . ASN A 1 91 ? -5.376 -19.254 26.075 1.00 78.69 91 ASN A C 1
ATOM 756 O O . ASN A 1 91 ? -4.664 -20.036 25.450 1.00 78.69 91 ASN A O 1
ATOM 760 N N . LEU A 1 92 ? -6.676 -19.112 25.794 1.00 76.81 92 LEU A N 1
ATOM 761 C CA . LEU A 1 92 ? -7.311 -19.748 24.635 1.00 76.81 92 LEU A CA 1
ATOM 762 C C . LEU A 1 92 ? -6.874 -19.092 23.318 1.00 76.81 92 LEU A C 1
ATOM 764 O O . LEU A 1 92 ? -6.619 -19.793 22.341 1.00 76.81 92 LEU A O 1
ATOM 768 N N . LEU A 1 93 ? -6.766 -17.762 23.294 1.00 69.94 93 LEU A N 1
ATOM 769 C CA . LEU A 1 93 ? -6.320 -17.005 22.123 1.00 69.94 93 LEU A CA 1
ATOM 770 C C . LEU A 1 93 ? -4.832 -17.217 21.818 1.00 69.94 93 LEU A C 1
ATOM 772 O O . LEU A 1 93 ? -4.461 -17.250 20.649 1.00 69.94 93 LEU A O 1
ATOM 776 N N . ASP A 1 94 ? -3.994 -17.390 22.840 1.00 65.00 94 ASP A N 1
ATOM 777 C CA . ASP A 1 94 ? -2.556 -17.628 22.671 1.00 65.00 94 ASP A CA 1
ATOM 778 C C . ASP A 1 94 ? -2.241 -19.057 22.197 1.00 65.00 94 ASP A C 1
ATOM 780 O O . ASP A 1 94 ? -1.257 -19.262 21.491 1.00 65.00 94 ASP A O 1
ATOM 784 N N . LYS A 1 95 ? -3.085 -20.048 22.526 1.00 57.25 95 LYS A N 1
ATOM 785 C CA . LYS A 1 95 ? -2.907 -21.450 22.094 1.00 57.25 95 LYS A CA 1
ATOM 786 C C . LYS A 1 95 ? -3.326 -21.715 20.647 1.00 57.25 95 LYS A C 1
ATOM 788 O O . LYS A 1 95 ? -2.848 -22.671 20.042 1.00 57.25 95 LYS A O 1
ATOM 793 N N . ASN A 1 96 ? -4.213 -20.897 20.087 1.00 51.53 96 ASN A N 1
ATOM 794 C CA . ASN A 1 96 ? -4.661 -21.047 18.708 1.00 51.53 96 ASN A CA 1
ATOM 795 C C . ASN A 1 96 ? -3.724 -20.265 17.775 1.00 51.53 96 ASN A C 1
ATOM 797 O O . ASN A 1 96 ? -3.814 -19.043 17.679 1.00 51.53 96 ASN A O 1
ATOM 801 N N . MET A 1 97 ? -2.847 -20.974 17.052 1.00 48.22 97 MET A N 1
ATOM 802 C CA . MET A 1 97 ? -1.887 -20.380 16.101 1.00 48.22 97 MET A CA 1
ATOM 803 C C . MET A 1 97 ? -2.543 -19.536 14.995 1.00 48.22 97 MET A C 1
ATOM 805 O O . MET A 1 97 ? -1.924 -18.619 14.459 1.00 48.22 97 MET A O 1
ATOM 809 N N . ASN A 1 98 ? -3.824 -19.768 14.712 1.00 49.84 98 ASN A N 1
ATOM 810 C CA . ASN A 1 98 ? -4.620 -18.930 13.826 1.00 49.84 98 ASN A CA 1
ATOM 811 C C . ASN A 1 98 ? -5.385 -17.893 14.644 1.00 49.84 98 ASN A C 1
ATOM 813 O O . ASN A 1 98 ? -6.589 -18.033 14.857 1.00 49.84 98 ASN A O 1
ATOM 817 N N . LYS A 1 99 ? -4.687 -16.849 15.113 1.00 56.53 99 LYS A N 1
ATOM 818 C CA . LYS A 1 99 ? -5.343 -15.681 15.721 1.00 56.53 99 LYS A CA 1
ATOM 819 C C . LYS A 1 99 ? -6.360 -15.136 14.710 1.00 56.53 99 LYS A C 1
ATOM 821 O O . LYS A 1 99 ? -5.927 -14.664 13.649 1.00 56.53 99 LYS A O 1
ATOM 826 N N . PRO A 1 100 ? -7.677 -15.225 14.983 1.00 51.53 100 PRO A N 1
ATOM 827 C CA . PRO A 1 100 ? -8.677 -14.728 14.058 1.00 51.53 100 PRO A CA 1
ATOM 828 C C . PRO A 1 100 ? -8.454 -13.227 13.894 1.00 51.53 100 PRO A C 1
ATOM 830 O O . PRO A 1 100 ? -8.449 -12.474 14.867 1.00 51.53 100 PRO A O 1
ATOM 833 N N . THR A 1 101 ? -8.212 -12.809 12.656 1.00 52.50 101 THR A N 1
ATOM 834 C CA . THR A 1 101 ? -8.233 -11.408 12.236 1.00 52.50 101 THR A CA 1
ATOM 835 C C . THR A 1 101 ? -9.558 -10.823 12.723 1.00 52.50 101 THR A C 1
ATOM 837 O O . THR A 1 101 ? -10.613 -11.342 12.354 1.00 52.50 101 THR A O 1
ATOM 840 N N . SER A 1 102 ? -9.542 -9.817 13.606 1.00 54.06 102 SER A N 1
ATOM 841 C CA . SER A 1 102 ? -10.800 -9.254 14.103 1.00 54.06 102 SER A CA 1
ATOM 842 C C . SER A 1 102 ? -11.534 -8.612 12.927 1.00 54.06 102 SER A C 1
ATOM 844 O O . SER A 1 102 ? -11.040 -7.646 12.351 1.00 54.06 102 SER A O 1
ATOM 846 N N . LEU A 1 103 ? -12.683 -9.169 12.549 1.00 56.44 103 LEU A N 1
ATOM 847 C CA . LEU A 1 103 ? -13.489 -8.719 11.415 1.00 56.44 103 LEU A CA 1
ATOM 848 C C . LEU A 1 103 ? -14.499 -7.642 11.841 1.00 56.44 103 LEU A C 1
ATOM 850 O O . LEU A 1 103 ? -15.701 -7.899 11.894 1.00 56.44 103 LEU A O 1
ATOM 854 N N . PRO A 1 104 ? -14.028 -6.419 12.122 1.00 55.56 104 PRO A N 1
ATOM 855 C CA . PRO A 1 104 ? -14.762 -5.274 11.603 1.00 55.56 104 PRO A CA 1
ATOM 856 C C . PRO A 1 104 ? -13.786 -4.303 10.937 1.00 55.56 104 PRO A C 1
ATOM 858 O O . PRO A 1 104 ? -13.666 -3.146 11.329 1.00 55.56 104 PRO A O 1
ATOM 861 N N . ILE A 1 105 ? -13.035 -4.803 9.956 1.00 70.25 105 ILE A N 1
ATOM 862 C CA . ILE A 1 105 ? -12.154 -3.980 9.135 1.00 70.25 105 ILE A CA 1
ATOM 863 C C . ILE A 1 105 ? -12.811 -3.814 7.771 1.00 70.25 105 ILE A C 1
ATOM 865 O O . ILE A 1 105 ? -13.216 -4.793 7.148 1.00 70.25 105 ILE A O 1
ATOM 869 N N . ASN A 1 106 ? -12.893 -2.570 7.315 1.00 87.44 106 ASN A N 1
ATOM 870 C CA . ASN A 1 106 ? -13.217 -2.242 5.937 1.00 87.44 106 ASN A CA 1
ATOM 871 C C . ASN A 1 106 ? -12.150 -2.858 5.017 1.00 87.44 106 ASN A C 1
ATOM 873 O O . ASN A 1 106 ? -10.972 -2.515 5.129 1.00 87.44 106 ASN A O 1
ATOM 877 N N . LEU A 1 107 ? -12.551 -3.790 4.153 1.00 93.06 107 LEU A N 1
ATOM 878 C CA . LEU A 1 107 ? -11.671 -4.483 3.207 1.00 93.06 107 LEU A CA 1
ATOM 879 C C . LEU A 1 107 ? -11.812 -3.891 1.797 1.00 93.06 107 LEU A C 1
ATOM 881 O O . LEU A 1 107 ? -12.838 -3.277 1.506 1.00 93.06 107 LEU A O 1
ATOM 885 N N . PRO A 1 108 ? -10.833 -4.093 0.898 1.00 95.62 108 PRO A N 1
ATOM 886 C CA . PRO A 1 108 ? -11.005 -3.774 -0.517 1.00 95.62 108 PRO A CA 1
ATOM 887 C C . PRO A 1 108 ? -12.245 -4.460 -1.108 1.00 95.62 108 PRO A C 1
ATOM 889 O O . PRO A 1 108 ? -12.593 -5.582 -0.733 1.00 95.62 108 PRO A O 1
ATOM 892 N N . MET A 1 109 ? -12.917 -3.792 -2.044 1.00 96.19 109 MET A N 1
ATOM 893 C CA . MET A 1 109 ? -14.054 -4.371 -2.760 1.00 96.19 109 MET A CA 1
ATOM 894 C C . MET A 1 109 ? -13.571 -5.166 -3.970 1.00 96.19 109 MET A C 1
ATOM 896 O O . MET A 1 109 ? -12.671 -4.722 -4.668 1.00 96.19 109 MET A O 1
ATOM 900 N N . ILE A 1 110 ? -14.212 -6.297 -4.265 1.00 96.38 110 ILE A N 1
ATOM 901 C CA . ILE A 1 110 ? -13.964 -7.091 -5.489 1.00 96.38 110 ILE A CA 1
ATOM 902 C C . ILE A 1 110 ? -14.843 -6.658 -6.676 1.00 96.38 110 ILE A C 1
ATOM 904 O O . ILE A 1 110 ? -14.856 -7.292 -7.725 1.00 96.38 110 ILE A O 1
ATOM 908 N N . VAL A 1 111 ? -15.632 -5.601 -6.484 1.00 95.69 111 VAL A N 1
ATOM 909 C CA . VAL A 1 111 ? -16.490 -4.970 -7.489 1.00 95.69 111 VAL A CA 1
ATOM 910 C C . VAL A 1 111 ? -16.373 -3.457 -7.351 1.00 95.69 111 VAL A C 1
ATOM 912 O O . VAL A 1 111 ? -16.005 -2.955 -6.285 1.00 95.69 111 VAL A O 1
ATOM 915 N N . LYS A 1 112 ? -16.720 -2.728 -8.413 1.00 96.62 112 LYS A N 1
ATOM 916 C CA . LYS A 1 112 ? -16.698 -1.261 -8.408 1.00 96.62 112 LYS A CA 1
ATOM 917 C C . LYS A 1 112 ? -17.571 -0.708 -7.265 1.00 96.62 112 LYS A C 1
ATOM 919 O O . LYS A 1 112 ? -18.709 -1.165 -7.112 1.00 96.62 112 LYS A O 1
ATOM 924 N N . PRO A 1 113 ? -17.077 0.264 -6.477 1.00 95.69 113 PRO A N 1
ATOM 925 C CA . PRO A 1 113 ? -17.854 0.891 -5.415 1.00 95.69 113 PRO A CA 1
ATOM 926 C C . PRO A 1 113 ? -19.096 1.606 -5.953 1.00 95.69 113 PRO A C 1
ATOM 928 O O . PRO A 1 113 ? -19.125 2.057 -7.101 1.00 95.69 113 PRO A O 1
ATOM 931 N N . LYS A 1 114 ? -20.114 1.757 -5.100 1.00 94.31 114 LYS A N 1
ATOM 932 C CA . LYS A 1 114 ? -21.307 2.553 -5.406 1.00 94.31 114 LYS A CA 1
ATOM 933 C C . LYS A 1 114 ? -20.898 4.012 -5.591 1.00 94.31 114 LYS A C 1
ATOM 935 O O . LYS A 1 114 ? -20.261 4.599 -4.716 1.00 94.31 114 LYS A O 1
ATOM 940 N N . GLU A 1 115 ? -21.282 4.598 -6.716 1.00 93.25 115 GLU A N 1
ATOM 941 C CA . GLU A 1 115 ? -20.964 5.991 -7.020 1.00 93.25 115 GLU A CA 1
ATOM 942 C C . GLU A 1 115 ? -21.655 6.961 -6.060 1.00 93.25 115 GLU A C 1
ATOM 944 O O . GLU A 1 115 ? -22.820 6.787 -5.692 1.00 93.25 115 GLU A O 1
ATOM 949 N N . TYR A 1 116 ? -20.937 8.019 -5.693 1.00 91.25 116 TYR A N 1
ATOM 950 C CA . TYR A 1 116 ? -21.519 9.163 -5.008 1.00 91.25 116 TYR A CA 1
ATOM 951 C C . TYR A 1 116 ? -22.195 10.091 -6.018 1.00 91.25 116 TYR A C 1
ATOM 953 O O . TYR A 1 116 ? -21.648 10.374 -7.084 1.00 91.25 116 TYR A O 1
ATOM 961 N N . THR A 1 117 ? -23.368 10.606 -5.656 1.00 87.12 117 THR A N 1
ATOM 962 C CA . THR A 1 117 ? -24.080 11.645 -6.413 1.00 87.12 117 THR A CA 1
ATOM 963 C C . THR A 1 117 ? -24.618 12.699 -5.451 1.00 87.12 117 THR A C 1
ATOM 965 O O . THR A 1 117 ? -24.664 12.477 -4.242 1.00 87.12 117 THR A O 1
ATOM 968 N N . ILE A 1 118 ? -25.101 13.821 -5.982 1.00 83.00 118 ILE A N 1
ATOM 969 C CA . ILE A 1 118 ? -25.712 14.886 -5.175 1.00 83.00 118 ILE A CA 1
ATOM 970 C C . ILE A 1 118 ? -26.881 14.393 -4.305 1.00 83.00 118 ILE A C 1
ATOM 972 O O . ILE A 1 118 ? -27.062 14.849 -3.182 1.00 83.00 118 ILE A O 1
ATOM 976 N N . THR A 1 119 ? -27.661 13.433 -4.809 1.00 77.38 119 THR A N 1
ATOM 977 C CA . THR A 1 119 ? -28.851 12.901 -4.128 1.00 77.38 119 THR A CA 1
ATOM 978 C C . THR A 1 119 ? -28.616 11.571 -3.419 1.00 77.38 119 THR A C 1
ATOM 980 O O . THR A 1 119 ? -29.477 11.134 -2.660 1.00 77.38 119 THR A O 1
ATOM 983 N N . LYS A 1 120 ? -27.511 10.871 -3.708 1.00 77.12 120 LYS A N 1
ATOM 984 C CA . LYS A 1 120 ? -27.268 9.507 -3.217 1.00 77.12 120 LYS A CA 1
ATOM 985 C C . LYS A 1 120 ? -25.870 9.360 -2.638 1.00 77.12 120 LYS A C 1
ATOM 987 O O . LYS A 1 120 ? -24.872 9.682 -3.279 1.00 77.12 120 LYS A O 1
ATOM 992 N N . LEU A 1 121 ? -25.839 8.781 -1.447 1.00 84.81 121 LEU A N 1
ATOM 993 C CA . LEU A 1 121 ? -24.641 8.274 -0.797 1.00 84.81 121 LEU A CA 1
ATOM 994 C C . LEU A 1 121 ? -24.076 7.050 -1.553 1.00 84.81 121 LEU A C 1
ATOM 996 O O . LEU A 1 121 ? -24.815 6.339 -2.243 1.00 84.81 121 LEU A O 1
ATOM 1000 N N . GLY A 1 122 ? -22.772 6.811 -1.411 1.00 89.06 122 GLY A N 1
ATOM 1001 C CA . GLY A 1 122 ? -22.000 5.834 -2.189 1.00 89.06 122 GLY A CA 1
ATOM 1002 C C . GLY A 1 122 ? -21.103 4.954 -1.315 1.00 89.06 122 GLY A C 1
ATOM 1003 O O . GLY A 1 122 ? -21.393 4.742 -0.139 1.00 89.06 122 GLY A O 1
ATOM 1004 N N . GLY A 1 123 ? -20.016 4.436 -1.887 1.00 91.62 123 GLY A N 1
ATOM 1005 C CA . GLY A 1 123 ? -19.027 3.619 -1.182 1.00 91.62 123 GLY A CA 1
ATOM 1006 C C . GLY A 1 123 ? -19.317 2.118 -1.251 1.00 91.62 123 GLY A C 1
ATOM 1007 O O . GLY A 1 123 ? -19.451 1.562 -2.342 1.00 91.62 123 GLY A O 1
ATOM 1008 N N . TYR A 1 124 ? -19.360 1.445 -0.098 1.00 92.75 124 TYR A N 1
ATOM 1009 C CA . TYR A 1 124 ? -19.525 -0.010 -0.044 1.00 92.75 124 TYR A CA 1
ATOM 1010 C C . TYR A 1 124 ? -20.885 -0.495 -0.549 1.00 92.75 124 TYR A C 1
ATOM 1012 O O . TYR A 1 124 ? -21.918 0.148 -0.367 1.00 92.75 124 TYR A O 1
ATOM 1020 N N . LEU A 1 125 ? -20.866 -1.699 -1.116 1.00 90.06 125 LEU A N 1
ATOM 1021 C CA . LEU A 1 125 ? -22.044 -2.513 -1.388 1.00 90.06 125 LEU A CA 1
ATOM 1022 C C . LEU A 1 125 ? -22.092 -3.642 -0.356 1.00 90.06 125 LEU A C 1
ATOM 1024 O O . LEU A 1 125 ? -21.069 -4.273 -0.090 1.00 90.06 125 LEU A O 1
ATOM 1028 N N . LEU A 1 126 ? -23.269 -3.890 0.219 1.00 84.31 126 LEU A N 1
ATOM 1029 C CA . LEU A 1 126 ? -23.514 -5.036 1.090 1.00 84.31 126 LEU A CA 1
ATOM 1030 C C . LEU A 1 126 ? -24.415 -6.036 0.369 1.00 84.31 126 LEU A C 1
ATOM 1032 O O . LEU A 1 126 ? -25.296 -5.651 -0.399 1.00 84.31 126 LEU A O 1
ATOM 1036 N N . ASN A 1 127 ? -24.197 -7.323 0.631 1.00 77.44 127 ASN A N 1
ATOM 1037 C CA . ASN A 1 127 ? -25.035 -8.374 0.069 1.00 77.44 127 ASN A CA 1
ATOM 1038 C C . ASN A 1 127 ? -26.461 -8.239 0.613 1.00 77.44 127 ASN A C 1
ATOM 1040 O O . ASN A 1 127 ? -26.651 -8.129 1.824 1.00 77.44 127 ASN A O 1
ATOM 1044 N N . ASP A 1 128 ? -27.438 -8.249 -0.294 1.00 79.00 128 ASP A N 1
ATOM 1045 C CA . ASP A 1 128 ? -28.878 -8.263 -0.004 1.00 79.00 128 ASP A CA 1
ATOM 1046 C C . ASP A 1 128 ? -29.402 -7.082 0.839 1.00 79.00 128 ASP A C 1
ATOM 1048 O O . ASP A 1 128 ? -30.516 -7.131 1.362 1.00 79.00 128 ASP A O 1
ATOM 1052 N N . VAL A 1 129 ? -28.621 -6.004 0.974 1.00 78.25 129 VAL A N 1
ATOM 1053 C CA . VAL A 1 129 ? -28.987 -4.818 1.757 1.00 78.25 129 VAL A CA 1
ATOM 1054 C C . VAL A 1 129 ? -28.604 -3.555 0.998 1.00 78.25 129 VAL A C 1
ATOM 1056 O O . VAL A 1 129 ? -27.451 -3.376 0.605 1.00 78.25 129 VAL A O 1
ATOM 1059 N N . GLU A 1 130 ? -29.558 -2.632 0.841 1.00 75.25 130 GLU A N 1
ATOM 1060 C CA . GLU A 1 130 ? -29.227 -1.290 0.373 1.00 75.25 130 GLU A CA 1
ATOM 1061 C C . GLU A 1 130 ? -28.403 -0.574 1.447 1.00 75.25 130 GLU A C 1
ATOM 1063 O O . GLU A 1 130 ? -28.891 -0.225 2.522 1.00 75.25 130 GLU A O 1
ATOM 1068 N N . TYR A 1 131 ? -27.124 -0.386 1.142 1.00 80.38 131 TYR A N 1
ATOM 1069 C CA . TYR A 1 131 ? -26.171 0.303 1.993 1.00 80.38 131 TYR A CA 1
ATOM 1070 C C . TYR A 1 131 ? -25.608 1.514 1.260 1.00 80.38 131 TYR A C 1
ATOM 1072 O O . TYR A 1 131 ? -25.489 1.541 0.028 1.00 80.38 131 TYR A O 1
ATOM 1080 N N . SER A 1 132 ? -25.314 2.554 2.026 1.00 77.06 132 SER A N 1
ATOM 1081 C CA . SER A 1 132 ? -24.730 3.772 1.498 1.00 77.06 132 SER A CA 1
ATOM 1082 C C . SER A 1 132 ? -24.018 4.519 2.608 1.00 77.06 132 SER A C 1
ATOM 1084 O O . SER A 1 132 ? -24.578 4.689 3.692 1.00 77.06 132 SER A O 1
ATOM 1086 N N . GLU A 1 133 ? -22.810 4.987 2.332 1.00 81.69 133 GLU A N 1
ATOM 1087 C CA . GLU A 1 133 ? -21.982 5.665 3.316 1.00 81.69 133 GLU A CA 1
ATOM 1088 C C . GLU A 1 133 ? -21.908 7.166 3.052 1.00 81.69 133 GLU A C 1
ATOM 1090 O O . GLU A 1 133 ? -21.911 7.600 1.896 1.00 81.69 133 GLU A O 1
ATOM 1095 N N . PRO A 1 134 ? -21.824 7.989 4.111 1.00 83.75 134 PRO A N 1
ATOM 1096 C CA . PRO A 1 134 ? -21.597 9.415 3.952 1.00 83.75 134 PRO A CA 1
ATOM 1097 C C . PRO A 1 134 ? -20.225 9.651 3.331 1.00 83.75 134 PRO A C 1
ATOM 1099 O O . PRO A 1 134 ? -19.245 9.032 3.734 1.00 83.75 134 PRO A O 1
ATOM 1102 N N . LEU A 1 135 ? -20.132 10.582 2.382 1.00 85.31 135 LEU A N 1
ATOM 1103 C CA . LEU A 1 135 ? -18.850 10.903 1.763 1.00 85.31 135 LEU A CA 1
ATOM 1104 C C . LEU A 1 135 ? -17.862 11.512 2.774 1.00 85.31 135 LEU A C 1
ATOM 1106 O O . LEU A 1 135 ? -16.681 11.170 2.775 1.00 85.31 135 LEU A O 1
ATOM 1110 N N . PHE A 1 136 ? -18.353 12.384 3.655 1.00 85.44 136 PHE A N 1
ATOM 1111 C CA . PHE A 1 136 ? -17.553 13.055 4.675 1.00 85.44 136 PHE A CA 1
ATOM 1112 C C . PHE A 1 136 ? -17.510 12.273 5.986 1.00 85.44 136 PHE A C 1
ATOM 1114 O O . PHE A 1 136 ? -18.500 11.684 6.423 1.00 85.44 136 PHE A O 1
ATOM 1121 N N . THR A 1 137 ? -16.369 12.350 6.663 1.00 77.25 137 THR A N 1
ATOM 1122 C CA . THR A 1 137 ? -16.239 11.926 8.059 1.00 77.25 137 THR A CA 1
ATOM 1123 C C . THR A 1 137 ? -17.121 12.784 8.972 1.00 77.25 137 THR A C 1
ATOM 1125 O O . THR A 1 137 ? -17.076 14.015 8.948 1.00 77.25 137 THR A O 1
ATOM 1128 N N . SER A 1 138 ? -17.928 12.136 9.813 1.00 67.56 138 SER A N 1
ATOM 1129 C CA . SER A 1 138 ? -18.743 12.821 10.814 1.00 67.56 138 SER A CA 1
ATOM 1130 C C . SER A 1 138 ? -17.882 13.194 12.020 1.00 67.56 138 SER A C 1
ATOM 1132 O O . SER A 1 138 ? -17.348 12.317 12.702 1.00 67.56 138 SER A O 1
ATOM 1134 N N . LYS A 1 139 ? -17.771 14.485 12.332 1.00 65.50 139 LYS A N 1
ATOM 1135 C CA . LYS A 1 139 ? -17.191 14.947 13.599 1.00 65.50 139 LYS A CA 1
ATOM 1136 C C . LYS A 1 139 ? -18.307 15.410 14.525 1.00 65.50 139 LYS A C 1
ATOM 1138 O O . LYS A 1 139 ? -18.996 16.372 14.210 1.00 65.50 139 LYS A O 1
ATOM 1143 N N . ILE A 1 140 ? -18.405 14.779 15.698 1.00 59.84 140 ILE A N 1
ATOM 1144 C CA . ILE A 1 140 ? -19.416 15.067 16.737 1.00 59.84 140 ILE A CA 1
ATOM 1145 C C . ILE A 1 140 ? -19.441 16.561 17.117 1.00 59.84 140 ILE A C 1
ATOM 1147 O O . ILE A 1 140 ? -20.489 17.110 17.434 1.00 59.84 140 ILE A O 1
ATOM 1151 N N . ALA A 1 141 ? -18.289 17.238 17.049 1.00 61.88 141 ALA A N 1
ATOM 1152 C CA . ALA A 1 141 ? -18.162 18.654 17.388 1.00 61.88 141 ALA A CA 1
ATOM 1153 C C . ALA A 1 141 ? -18.828 19.617 16.382 1.00 61.88 141 ALA A C 1
ATOM 1155 O O . ALA A 1 141 ? -19.100 20.763 16.737 1.00 61.88 141 ALA A O 1
ATOM 1156 N N . TYR A 1 142 ? -19.087 19.192 15.141 1.00 60.28 142 TYR A N 1
ATOM 1157 C CA . TYR A 1 142 ? -19.701 20.048 14.126 1.00 60.28 142 TYR A CA 1
ATOM 1158 C C . TYR A 1 142 ? -21.195 19.741 14.018 1.00 60.28 142 TYR A C 1
ATOM 1160 O O . TYR A 1 142 ? -21.590 18.635 13.670 1.00 60.28 142 TYR A O 1
ATOM 1168 N N . LYS A 1 143 ? -22.038 20.748 14.286 1.00 58.25 143 LYS A N 1
ATOM 1169 C CA . LYS A 1 143 ? -23.506 20.629 14.179 1.00 58.25 143 LYS A CA 1
ATOM 1170 C C . LYS A 1 143 ? -24.006 20.437 12.741 1.00 58.25 143 LYS A C 1
ATOM 1172 O O . LYS A 1 143 ? -25.130 19.986 12.555 1.00 58.25 143 LYS A O 1
ATOM 1177 N N . LYS A 1 144 ? -23.207 20.823 11.741 1.00 65.38 144 LYS A N 1
ATOM 1178 C CA . LYS A 1 144 ? -23.542 20.734 10.317 1.00 65.38 144 LYS A CA 1
ATOM 1179 C C . LYS A 1 144 ? -22.439 19.977 9.585 1.00 65.38 144 LYS A C 1
ATOM 1181 O O . LYS A 1 144 ? -21.265 20.309 9.750 1.00 65.38 144 LYS A O 1
ATOM 1186 N N . SER A 1 145 ? -22.823 18.971 8.807 1.00 67.06 145 SER A N 1
ATOM 1187 C CA . SER 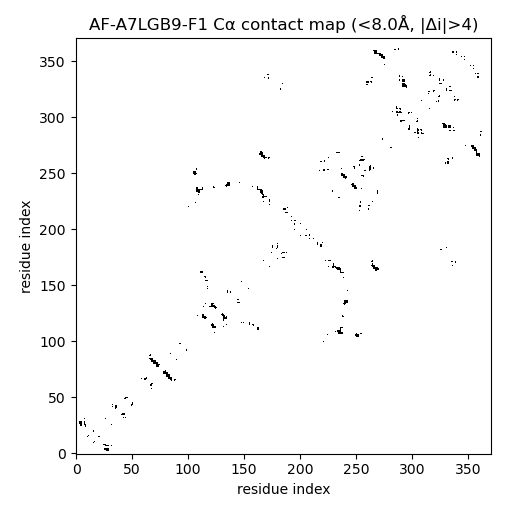A 1 145 ? -21.903 18.247 7.930 1.00 67.06 145 SER A CA 1
ATOM 1188 C C . SER A 1 145 ? -21.423 19.145 6.792 1.00 67.06 145 SER A C 1
ATOM 1190 O O . SER A 1 145 ? -22.128 20.063 6.375 1.00 67.06 145 SER A O 1
ATOM 1192 N N . SER A 1 146 ? -20.223 18.867 6.284 1.00 76.62 146 SER A N 1
ATOM 1193 C CA . SER A 1 146 ? -19.758 19.438 5.022 1.00 76.62 146 SER A CA 1
ATOM 1194 C C . SER A 1 146 ? -20.659 18.972 3.875 1.00 76.62 146 SER A C 1
ATOM 1196 O O . SER A 1 146 ? -21.106 17.824 3.857 1.00 76.62 146 SER A O 1
ATOM 1198 N N . GLU A 1 147 ? -20.908 19.864 2.922 1.00 78.31 147 GLU A N 1
ATOM 1199 C CA . GLU A 1 147 ? -21.675 19.593 1.707 1.00 78.31 147 GLU A CA 1
ATOM 1200 C C . GLU A 1 147 ? -20.767 19.791 0.489 1.00 78.31 147 GLU A C 1
ATOM 1202 O O . GLU A 1 147 ? -19.843 20.608 0.513 1.00 78.31 147 GLU A O 1
ATOM 1207 N N . VAL A 1 148 ? -21.004 19.008 -0.561 1.00 82.88 148 VAL A N 1
ATOM 1208 C CA . VAL A 1 148 ? -20.309 19.164 -1.843 1.00 82.88 148 VAL A CA 1
ATOM 1209 C C . VAL A 1 148 ? -21.048 20.212 -2.664 1.00 82.88 148 VAL A C 1
ATOM 1211 O O . VAL A 1 148 ? -22.272 20.147 -2.746 1.00 82.88 148 VAL A O 1
ATOM 1214 N N . ASP A 1 149 ? -20.321 21.134 -3.299 1.00 84.19 149 ASP A N 1
ATOM 1215 C CA . ASP A 1 149 ? -20.917 22.049 -4.276 1.00 84.19 149 ASP A CA 1
ATOM 1216 C C . ASP A 1 149 ? -21.525 21.242 -5.444 1.00 84.19 149 ASP A C 1
ATOM 1218 O O . ASP A 1 149 ? -20.782 20.562 -6.159 1.00 84.19 149 ASP A O 1
ATOM 1222 N N . PRO A 1 150 ? -22.851 21.323 -5.673 1.00 80.50 150 PRO A N 1
ATOM 1223 C CA . PRO A 1 150 ? -23.546 20.670 -6.783 1.00 80.50 150 PRO A CA 1
ATOM 1224 C C . PRO A 1 150 ? -22.952 20.919 -8.170 1.00 80.50 150 PRO A C 1
ATOM 1226 O O . PRO A 1 150 ? -23.124 20.091 -9.061 1.00 80.50 150 PRO A O 1
ATOM 1229 N N . LYS A 1 151 ? -22.314 22.077 -8.372 1.00 79.69 151 LYS A N 1
ATOM 1230 C CA . LYS A 1 151 ? -21.720 22.480 -9.654 1.00 79.69 151 LYS A CA 1
ATOM 1231 C C . LYS A 1 151 ? -20.279 21.997 -9.818 1.00 79.69 151 LYS A C 1
ATOM 1233 O O . LYS A 1 151 ? -19.718 22.147 -10.899 1.00 79.69 151 LYS A O 1
ATOM 1238 N N . GLY A 1 152 ? -19.673 21.471 -8.754 1.00 80.19 152 GLY A N 1
ATOM 1239 C CA . GLY A 1 152 ? -18.291 21.015 -8.752 1.00 80.19 152 GLY A CA 1
ATOM 1240 C C . GLY A 1 152 ? -18.111 19.628 -9.370 1.00 80.19 152 GLY A C 1
ATOM 1241 O O . GLY A 1 152 ? -19.023 18.806 -9.416 1.00 80.19 152 GLY A O 1
ATOM 1242 N N . GLU A 1 153 ? -16.879 19.327 -9.775 1.00 88.75 153 GLU A N 1
ATOM 1243 C CA . GLU A 1 153 ? -16.508 18.033 -10.370 1.00 88.75 153 GLU A CA 1
ATOM 1244 C C . GLU A 1 153 ? -16.138 16.967 -9.325 1.00 88.75 153 GLU A C 1
ATOM 1246 O O . GLU A 1 153 ? -15.741 15.854 -9.672 1.00 88.75 153 GLU A O 1
ATOM 1251 N N . LEU A 1 154 ? -16.280 17.278 -8.031 1.00 89.81 154 LEU A N 1
ATOM 1252 C CA . LEU A 1 154 ? -15.774 16.449 -6.937 1.00 89.81 154 LEU A CA 1
ATOM 1253 C C . LEU A 1 154 ? -16.319 15.013 -6.978 1.00 89.81 154 LEU A C 1
ATOM 1255 O O . LEU A 1 154 ? -15.555 14.065 -6.813 1.00 89.81 154 LEU A O 1
ATOM 1259 N N . TYR A 1 155 ? -17.615 14.833 -7.254 1.00 91.06 155 TYR A N 1
ATOM 1260 C CA . TYR A 1 155 ? -18.197 13.495 -7.400 1.00 91.06 155 TYR A CA 1
ATOM 1261 C C . TYR A 1 155 ? -17.568 12.713 -8.558 1.00 91.06 155 TYR A C 1
ATOM 1263 O O . TYR A 1 155 ? -17.258 11.538 -8.390 1.00 91.06 155 TYR A O 1
ATOM 1271 N N . SER A 1 156 ? -17.332 13.362 -9.703 1.00 91.81 156 SER A N 1
ATOM 1272 C CA . SER A 1 156 ? -16.683 12.739 -10.863 1.00 91.81 156 SER A CA 1
ATOM 1273 C C . SER A 1 156 ? -15.262 12.288 -10.519 1.00 91.81 156 SER A C 1
ATOM 1275 O O . SER A 1 156 ? -14.920 11.127 -10.731 1.00 91.81 156 SER A O 1
ATOM 1277 N N . ILE A 1 157 ? -14.471 13.164 -9.888 1.00 92.94 157 ILE A N 1
ATOM 1278 C CA . ILE A 1 157 ? -13.097 12.869 -9.456 1.00 92.94 157 ILE A CA 1
ATOM 1279 C C . ILE A 1 157 ? -13.076 11.662 -8.510 1.00 92.94 157 ILE A C 1
ATOM 1281 O O . ILE A 1 157 ? -12.360 10.692 -8.756 1.00 92.94 157 ILE A O 1
ATOM 1285 N N . ILE A 1 158 ? -13.901 11.680 -7.459 1.00 93.69 158 ILE A N 1
ATOM 1286 C CA . ILE A 1 158 ? -13.948 10.601 -6.463 1.00 93.69 158 ILE A CA 1
ATOM 1287 C C . ILE A 1 158 ? -14.406 9.291 -7.101 1.00 93.69 158 ILE A C 1
ATOM 1289 O O . ILE A 1 158 ? -13.800 8.249 -6.863 1.00 93.69 158 ILE A O 1
ATOM 1293 N N . ASN A 1 159 ? -15.462 9.327 -7.916 1.00 95.19 159 ASN A N 1
ATOM 1294 C CA . ASN A 1 159 ? -15.978 8.132 -8.573 1.00 95.19 159 ASN A CA 1
ATOM 1295 C C . ASN A 1 159 ? -14.952 7.552 -9.554 1.00 95.19 159 ASN A C 1
ATOM 1297 O O . ASN A 1 159 ? -14.819 6.334 -9.617 1.00 95.19 159 ASN A O 1
ATOM 1301 N N . ASN A 1 160 ? -14.189 8.387 -10.264 1.00 95.62 160 ASN A N 1
ATOM 1302 C CA . ASN A 1 160 ? -13.100 7.928 -11.127 1.00 95.62 160 ASN A CA 1
ATOM 1303 C C . ASN A 1 160 ? -11.981 7.268 -10.315 1.00 95.62 160 ASN A C 1
ATOM 1305 O O . ASN A 1 160 ? -11.576 6.161 -10.651 1.00 95.62 160 ASN A O 1
ATOM 1309 N N . MET A 1 161 ? -11.559 7.872 -9.199 1.00 96.31 161 MET A N 1
ATOM 1310 C CA . MET A 1 161 ? -10.560 7.265 -8.310 1.00 96.31 161 MET A CA 1
ATOM 1311 C C . MET A 1 161 ? -11.035 5.929 -7.719 1.00 96.31 161 MET A C 1
ATOM 1313 O O . MET A 1 161 ? -10.273 4.969 -7.677 1.00 96.31 161 MET A O 1
ATOM 1317 N N . MET A 1 162 ? -12.302 5.836 -7.299 1.00 96.69 162 MET A N 1
ATOM 1318 C CA . MET A 1 162 ? -12.890 4.592 -6.784 1.00 96.69 162 MET A CA 1
ATOM 1319 C C . MET A 1 162 ? -13.045 3.508 -7.860 1.00 96.69 162 MET A C 1
ATOM 1321 O O . MET A 1 162 ? -13.085 2.325 -7.527 1.00 96.69 162 MET A O 1
ATOM 1325 N N . LYS A 1 163 ? -13.158 3.897 -9.137 1.00 96.94 163 LYS A N 1
ATOM 1326 C CA . LYS A 1 163 ? -13.238 2.991 -10.292 1.00 96.94 163 LYS A CA 1
ATOM 1327 C C . LYS A 1 163 ? -11.878 2.497 -10.769 1.00 96.94 163 LYS A C 1
ATOM 1329 O O . LYS A 1 163 ? -11.868 1.595 -11.602 1.00 96.94 163 LYS A O 1
ATOM 1334 N N . THR A 1 164 ? -10.771 3.062 -10.294 1.00 97.75 164 THR A N 1
ATOM 1335 C CA . THR A 1 164 ? -9.429 2.598 -10.654 1.00 97.75 164 THR A CA 1
ATOM 1336 C C . THR A 1 164 ? -9.191 1.211 -10.053 1.00 97.75 164 THR A C 1
ATOM 1338 O O . THR A 1 164 ? -9.168 1.087 -8.824 1.00 97.75 164 THR A O 1
ATOM 1341 N N . PRO A 1 165 ? -9.033 0.160 -10.878 1.00 98.31 165 PRO A N 1
ATOM 1342 C CA . PRO A 1 165 ? -8.851 -1.188 -10.375 1.00 98.31 165 PRO A CA 1
ATOM 1343 C C . PRO A 1 165 ? -7.378 -1.443 -10.047 1.00 98.31 165 PRO A C 1
ATOM 1345 O O . PRO A 1 165 ? -6.473 -1.098 -10.811 1.00 98.31 165 PRO A O 1
ATOM 1348 N N . PHE A 1 166 ? -7.147 -2.106 -8.923 1.00 98.75 166 PHE A N 1
ATOM 1349 C CA . PHE A 1 166 ? -5.840 -2.590 -8.492 1.00 98.75 166 PHE A CA 1
ATOM 1350 C C . PHE A 1 166 ? -5.832 -4.117 -8.441 1.00 98.75 166 PHE A C 1
ATOM 1352 O O . PHE A 1 166 ? -6.878 -4.757 -8.479 1.00 98.75 166 PHE A O 1
ATOM 1359 N N . LYS A 1 167 ? -4.652 -4.711 -8.324 1.00 98.69 167 LYS A N 1
ATOM 1360 C CA . LYS A 1 167 ? -4.453 -6.136 -8.052 1.00 98.69 167 LYS A CA 1
ATOM 1361 C C . LYS A 1 167 ? -3.263 -6.320 -7.120 1.00 98.69 167 LYS A C 1
ATOM 1363 O O . LYS A 1 167 ? -2.442 -5.416 -6.965 1.00 98.69 167 LYS A O 1
ATOM 1368 N N . ILE A 1 168 ? -3.160 -7.495 -6.511 1.00 98.69 168 ILE A N 1
ATOM 1369 C CA . ILE A 1 168 ? -2.034 -7.814 -5.632 1.00 98.69 168 ILE A CA 1
ATOM 1370 C C . ILE A 1 168 ? -0.788 -8.133 -6.463 1.00 98.69 168 ILE A C 1
ATOM 1372 O O . ILE A 1 168 ? -0.850 -8.907 -7.422 1.00 98.69 168 ILE A O 1
ATOM 1376 N N . ASN A 1 169 ? 0.356 -7.574 -6.067 1.00 98.56 169 ASN A N 1
ATOM 1377 C CA . ASN A 1 169 ? 1.668 -7.975 -6.558 1.00 98.56 169 ASN A CA 1
ATOM 1378 C C . ASN A 1 169 ? 2.019 -9.368 -6.008 1.00 98.56 169 ASN A C 1
ATOM 1380 O O . ASN A 1 169 ? 2.617 -9.494 -4.938 1.00 98.56 169 ASN A O 1
ATOM 1384 N N . LYS A 1 170 ? 1.588 -10.419 -6.714 1.00 97.81 170 LYS A N 1
ATOM 1385 C CA . LYS A 1 170 ? 1.794 -11.815 -6.297 1.00 97.81 170 LYS A CA 1
ATOM 1386 C C . LYS A 1 170 ? 3.271 -12.173 -6.178 1.00 97.81 170 LYS A C 1
ATOM 1388 O O . LYS A 1 170 ? 3.649 -12.794 -5.196 1.00 97.81 170 LYS A O 1
ATOM 1393 N N . GLU A 1 171 ? 4.088 -11.747 -7.141 1.00 97.06 171 GLU A N 1
ATOM 1394 C CA . GLU A 1 171 ? 5.525 -12.051 -7.160 1.00 97.06 171 GLU A CA 1
ATOM 1395 C C . GLU A 1 171 ? 6.218 -11.491 -5.915 1.00 97.06 171 GLU A C 1
ATOM 1397 O O . GLU A 1 171 ? 6.932 -12.218 -5.226 1.00 97.06 171 GLU A O 1
ATOM 1402 N N . LEU A 1 172 ? 5.929 -10.232 -5.567 1.00 97.81 172 LEU A N 1
ATOM 1403 C CA . LEU A 1 172 ? 6.429 -9.634 -4.333 1.00 97.81 172 LEU A CA 1
ATOM 1404 C C . LEU A 1 172 ? 5.884 -10.350 -3.092 1.00 97.81 172 LEU A C 1
ATOM 1406 O O . LEU A 1 172 ? 6.656 -10.669 -2.193 1.00 97.81 172 LEU A O 1
ATOM 1410 N N . LEU A 1 173 ? 4.573 -10.607 -3.025 1.00 97.81 173 LEU A N 1
ATOM 1411 C CA . LEU A 1 173 ? 3.957 -11.272 -1.874 1.00 97.81 173 LEU A CA 1
ATOM 1412 C C . LEU A 1 173 ? 4.596 -12.641 -1.605 1.00 97.81 173 LEU A C 1
ATOM 1414 O O . LEU A 1 173 ? 4.983 -12.927 -0.471 1.00 97.81 173 LEU A O 1
ATOM 1418 N N . ASP A 1 174 ? 4.728 -13.463 -2.645 1.00 96.56 174 ASP A N 1
ATOM 1419 C CA . ASP A 1 174 ? 5.319 -14.794 -2.551 1.00 96.56 174 ASP A CA 1
ATOM 1420 C C . ASP A 1 174 ? 6.801 -14.697 -2.169 1.00 96.56 174 ASP A C 1
ATOM 1422 O O . ASP A 1 174 ? 7.261 -15.434 -1.296 1.00 96.56 174 ASP A O 1
ATOM 1426 N N . TYR A 1 175 ? 7.538 -13.734 -2.733 1.00 95.69 175 TYR A N 1
ATOM 1427 C CA . TYR A 1 175 ? 8.933 -13.497 -2.369 1.00 95.69 175 TYR A CA 1
ATOM 1428 C C . TYR A 1 175 ? 9.100 -13.131 -0.891 1.00 95.69 175 TYR A C 1
ATOM 1430 O O . TYR A 1 175 ? 9.969 -13.692 -0.221 1.00 95.69 175 TYR A O 1
ATOM 1438 N N . LEU A 1 176 ? 8.264 -12.227 -0.367 1.00 94.62 176 LEU A N 1
ATOM 1439 C CA . LEU A 1 176 ? 8.305 -11.809 1.036 1.00 94.62 176 LEU A CA 1
ATOM 1440 C C . LEU A 1 176 ? 8.031 -12.969 1.993 1.00 94.62 176 LEU A C 1
ATOM 1442 O O . LEU A 1 176 ? 8.627 -13.022 3.063 1.00 94.62 176 LEU A O 1
ATOM 1446 N N . VAL A 1 177 ? 7.153 -13.901 1.618 1.00 90.19 177 VAL A N 1
ATOM 1447 C CA . VAL A 1 177 ? 6.841 -15.077 2.441 1.00 90.19 177 VAL A CA 1
ATOM 1448 C C . VAL A 1 177 ? 7.944 -16.134 2.349 1.00 90.19 177 VAL A C 1
ATOM 1450 O O . VAL A 1 177 ? 8.335 -16.687 3.374 1.00 90.19 177 VAL A O 1
ATOM 1453 N N . LEU A 1 178 ? 8.460 -16.410 1.148 1.00 90.94 178 LEU A N 1
ATOM 1454 C CA . LEU A 1 178 ? 9.415 -17.498 0.907 1.00 90.94 178 LEU A CA 1
ATOM 1455 C C . LEU A 1 178 ? 10.861 -17.147 1.286 1.00 90.94 178 LEU A C 1
ATOM 1457 O O . LEU A 1 178 ? 11.613 -18.034 1.675 1.00 90.94 178 LEU A O 1
ATOM 1461 N N . ASN A 1 179 ? 11.259 -15.875 1.189 1.00 89.50 179 ASN A N 1
ATOM 1462 C CA . ASN A 1 179 ? 12.654 -15.448 1.366 1.00 89.50 179 ASN A CA 1
ATOM 1463 C C . ASN A 1 179 ? 12.898 -14.646 2.651 1.00 89.50 179 ASN A C 1
ATOM 1465 O O . ASN A 1 179 ? 13.966 -14.043 2.817 1.00 89.50 179 ASN A O 1
ATOM 1469 N N . ASN A 1 180 ? 11.938 -14.635 3.582 1.00 87.69 180 ASN A N 1
ATOM 1470 C CA . ASN A 1 180 ? 12.087 -13.861 4.810 1.00 87.69 180 ASN A CA 1
ATOM 1471 C C . ASN A 1 180 ? 13.241 -14.355 5.696 1.00 87.69 180 ASN A C 1
ATOM 1473 O O . ASN A 1 180 ? 13.876 -13.550 6.372 1.00 87.69 180 ASN A O 1
ATOM 1477 N N . ASP A 1 181 ? 13.562 -15.650 5.659 1.00 83.81 181 ASP A N 1
ATOM 1478 C CA . ASP A 1 181 ? 14.676 -16.214 6.431 1.00 83.81 181 ASP A CA 1
ATOM 1479 C C . ASP A 1 181 ? 16.035 -15.652 5.985 1.00 83.81 181 ASP A C 1
ATOM 1481 O O . ASP A 1 181 ? 16.922 -15.428 6.813 1.00 83.81 181 ASP A O 1
ATOM 1485 N N . LYS A 1 182 ? 16.179 -15.380 4.679 1.00 83.38 182 LYS A N 1
ATOM 1486 C CA . LYS A 1 182 ? 17.403 -14.846 4.072 1.00 83.38 182 LYS A CA 1
ATOM 1487 C C . LYS A 1 182 ? 17.525 -13.339 4.295 1.00 83.38 182 LYS A C 1
ATOM 1489 O O . LYS A 1 182 ? 18.529 -12.885 4.833 1.00 83.38 182 LYS A O 1
ATOM 1494 N N . HIS A 1 183 ? 16.501 -12.575 3.910 1.00 82.88 183 HIS A N 1
ATOM 1495 C CA . HIS A 1 183 ? 16.591 -11.110 3.839 1.00 82.88 183 HIS A CA 1
ATOM 1496 C C . HIS A 1 183 ? 15.933 -10.371 5.012 1.00 82.88 183 HIS A C 1
ATOM 1498 O O . HIS A 1 183 ? 16.143 -9.170 5.163 1.00 82.88 183 HIS A O 1
ATOM 1504 N N . LYS A 1 184 ? 15.155 -11.067 5.855 1.00 87.62 184 LYS A N 1
ATOM 1505 C CA . LYS A 1 184 ? 14.479 -10.512 7.046 1.00 87.62 184 LYS A CA 1
ATOM 1506 C C . LYS A 1 184 ? 13.693 -9.231 6.744 1.00 87.62 184 LYS A C 1
ATOM 1508 O O . LYS A 1 184 ? 13.772 -8.260 7.495 1.00 87.62 184 LYS A O 1
ATOM 1513 N N . LEU A 1 185 ? 12.967 -9.240 5.626 1.00 89.00 185 LEU A N 1
ATOM 1514 C CA . LEU A 1 185 ? 12.225 -8.087 5.114 1.00 89.00 185 LEU A CA 1
ATOM 1515 C C . LEU A 1 185 ? 10.975 -7.790 5.943 1.00 89.00 185 LEU A C 1
ATOM 1517 O O . LEU A 1 185 ? 10.627 -6.630 6.094 1.00 89.00 185 LEU A O 1
ATOM 1521 N N . ILE A 1 186 ? 10.321 -8.818 6.487 1.00 92.31 186 ILE A N 1
ATOM 1522 C CA . ILE A 1 186 ? 9.116 -8.690 7.316 1.00 92.31 186 ILE A CA 1
ATOM 1523 C C . ILE A 1 186 ? 9.335 -9.294 8.706 1.00 92.31 186 ILE A C 1
ATOM 1525 O O . ILE A 1 186 ? 10.149 -10.205 8.917 1.00 92.31 186 ILE A O 1
ATOM 1529 N N . ILE A 1 187 ? 8.568 -8.824 9.685 1.00 89.25 187 ILE A N 1
ATOM 1530 C CA . ILE A 1 187 ? 8.589 -9.363 11.040 1.00 89.25 187 ILE A CA 1
ATOM 1531 C C . ILE A 1 187 ? 7.888 -10.724 11.049 1.00 89.25 187 ILE A C 1
ATOM 1533 O O . ILE A 1 187 ? 6.670 -10.821 10.893 1.00 89.25 187 ILE A O 1
ATOM 1537 N N . ASP A 1 188 ? 8.652 -11.788 11.317 1.00 85.12 188 ASP A N 1
ATOM 1538 C CA . ASP A 1 188 ? 8.090 -13.133 11.448 1.00 85.12 188 ASP A CA 1
ATOM 1539 C C . ASP A 1 188 ? 6.945 -13.157 12.477 1.00 85.12 188 ASP A C 1
ATOM 1541 O O . ASP A 1 188 ? 7.038 -12.675 13.616 1.00 85.12 188 ASP A O 1
ATOM 1545 N N . SER A 1 189 ? 5.843 -13.766 12.051 1.00 78.50 189 SER A N 1
ATOM 1546 C CA . SER A 1 189 ? 4.663 -14.043 12.851 1.00 78.50 189 SER A CA 1
ATOM 1547 C C . SER A 1 189 ? 4.950 -14.661 14.219 1.00 78.50 189 SER A C 1
ATOM 1549 O O . SER A 1 189 ? 4.303 -14.274 15.199 1.00 78.50 189 SER A O 1
ATOM 1551 N N . ASN A 1 190 ? 5.970 -15.512 14.326 1.00 81.25 190 ASN A N 1
ATOM 1552 C CA . ASN A 1 190 ? 6.347 -16.199 15.559 1.00 81.25 190 ASN A CA 1
ATOM 1553 C C . ASN A 1 190 ? 7.414 -15.454 16.373 1.00 81.25 190 ASN A C 1
ATOM 1555 O O . ASN A 1 190 ? 7.665 -15.810 17.522 1.00 81.25 190 ASN A O 1
ATOM 1559 N N . LYS A 1 191 ? 8.009 -14.382 15.834 1.00 84.94 191 LYS A N 1
ATOM 1560 C CA . LYS A 1 191 ? 9.059 -13.623 16.525 1.00 84.94 191 LYS A CA 1
ATOM 1561 C C . LYS A 1 191 ? 8.520 -12.948 17.782 1.00 84.94 191 LYS A C 1
ATOM 1563 O O . LYS A 1 191 ? 7.689 -12.039 17.702 1.00 84.94 191 LYS A O 1
ATOM 1568 N N . GLU A 1 192 ? 9.001 -13.367 18.944 1.00 85.38 192 GLU A N 1
ATOM 1569 C CA . GLU A 1 192 ? 8.738 -12.688 20.211 1.00 85.38 192 GLU A CA 1
ATOM 1570 C C . GLU A 1 192 ? 9.722 -11.529 20.406 1.00 85.38 192 GLU A C 1
ATOM 1572 O O . GLU A 1 192 ? 10.910 -11.643 20.109 1.00 85.38 192 GLU A O 1
ATOM 1577 N N . HIS A 1 193 ? 9.236 -10.402 20.928 1.00 88.06 193 HIS A N 1
ATOM 1578 C CA . HIS A 1 193 ? 10.114 -9.311 21.352 1.00 88.06 193 HIS A CA 1
ATOM 1579 C C . HIS A 1 193 ? 10.870 -9.701 22.629 1.00 88.06 193 HIS A C 1
ATOM 1581 O O . HIS A 1 193 ? 10.290 -10.354 23.499 1.00 88.06 193 HIS A O 1
ATOM 1587 N N . GLU A 1 194 ? 12.105 -9.225 22.811 1.00 88.81 194 GLU A N 1
ATOM 1588 C CA . GLU A 1 194 ? 12.918 -9.489 24.015 1.00 88.81 194 GLU A CA 1
ATOM 1589 C C . GLU A 1 194 ? 12.188 -9.118 25.318 1.00 88.81 194 GLU A C 1
ATOM 1591 O O . GLU A 1 194 ? 12.178 -9.869 26.291 1.00 88.81 194 GLU A O 1
ATOM 1596 N N . TYR A 1 195 ? 11.464 -7.998 25.306 1.00 87.38 195 TYR A N 1
ATOM 1597 C CA . TYR A 1 195 ? 10.704 -7.535 26.467 1.00 87.38 195 TYR A CA 1
ATOM 1598 C C . TYR A 1 195 ? 9.384 -8.278 26.704 1.00 87.38 195 TYR A C 1
ATOM 1600 O O . TYR A 1 195 ? 8.737 -8.029 27.719 1.00 87.38 195 TYR A O 1
ATOM 1608 N N . SER A 1 196 ? 8.954 -9.197 25.834 1.00 84.00 196 SER A N 1
ATOM 1609 C CA . SER A 1 196 ? 7.679 -9.924 25.997 1.00 84.00 196 SER A CA 1
ATOM 1610 C C . SER A 1 196 ? 7.563 -10.624 27.360 1.00 84.00 196 SER A C 1
ATOM 1612 O O . SER A 1 196 ? 6.499 -10.588 27.975 1.00 84.00 196 SER A O 1
ATOM 1614 N N . LYS A 1 197 ? 8.677 -11.158 27.878 1.00 85.06 197 LYS A N 1
ATOM 1615 C CA . LYS A 1 197 ? 8.755 -11.926 29.135 1.00 85.06 197 LYS A CA 1
ATOM 1616 C C . LYS A 1 197 ? 9.028 -11.070 30.379 1.00 85.06 197 LYS A C 1
ATOM 1618 O O . LYS A 1 197 ? 8.960 -11.577 31.498 1.00 85.06 197 LYS A O 1
ATOM 1623 N N . ILE A 1 198 ? 9.307 -9.776 30.213 1.00 85.94 198 ILE A N 1
ATOM 1624 C CA . ILE A 1 198 ? 9.578 -8.858 31.326 1.00 85.94 198 ILE A CA 1
ATOM 1625 C C . ILE A 1 198 ? 8.249 -8.386 31.925 1.00 85.94 198 ILE A C 1
ATOM 1627 O O . ILE A 1 198 ? 7.474 -7.701 31.260 1.00 85.94 198 ILE A O 1
ATOM 1631 N N . LYS A 1 199 ? 7.987 -8.742 33.192 1.00 78.31 199 LYS A N 1
ATOM 1632 C CA . LYS A 1 199 ? 6.743 -8.368 33.897 1.00 78.31 199 LYS A CA 1
ATOM 1633 C C . LYS A 1 199 ? 6.650 -6.871 34.214 1.00 78.31 199 LYS A C 1
ATOM 1635 O O . LYS A 1 199 ? 5.583 -6.294 34.049 1.00 78.31 199 LYS A O 1
ATOM 1640 N N . ASN A 1 200 ? 7.749 -6.255 34.653 1.00 85.81 200 ASN A N 1
ATOM 1641 C CA . ASN A 1 200 ? 7.800 -4.846 35.059 1.00 85.81 200 ASN A CA 1
ATOM 1642 C C . ASN A 1 200 ? 8.726 -4.070 34.119 1.00 85.81 200 ASN A C 1
ATOM 1644 O O . ASN A 1 200 ? 9.894 -3.862 34.437 1.00 85.81 200 ASN A O 1
ATOM 1648 N N . ARG A 1 201 ? 8.212 -3.684 32.948 1.00 87.00 201 ARG A N 1
ATOM 1649 C CA . ARG A 1 201 ? 8.969 -2.890 31.973 1.00 87.00 201 ARG A CA 1
ATOM 1650 C C . ARG A 1 201 ? 9.108 -1.445 32.438 1.00 87.00 201 ARG A C 1
ATOM 1652 O O . ARG A 1 201 ? 8.157 -0.845 32.941 1.00 87.00 201 ARG A O 1
ATOM 1659 N N . THR A 1 202 ? 10.277 -0.860 32.215 1.00 92.75 202 THR A N 1
ATOM 1660 C CA . THR A 1 202 ? 10.462 0.591 32.272 1.00 92.75 202 THR A CA 1
ATOM 1661 C C . THR A 1 202 ? 9.637 1.273 31.175 1.00 92.75 202 THR A C 1
ATOM 1663 O O . THR A 1 202 ? 9.224 0.656 30.193 1.00 92.75 202 THR A O 1
ATOM 1666 N N . LYS A 1 203 ? 9.431 2.590 31.286 1.00 89.31 203 LYS A N 1
ATOM 1667 C CA . LYS A 1 203 ? 8.690 3.363 30.273 1.00 89.31 203 LYS A CA 1
ATOM 1668 C C . LYS A 1 203 ? 9.315 3.269 28.871 1.00 89.31 203 LYS A C 1
ATOM 1670 O O . LYS A 1 203 ? 8.594 3.292 27.877 1.00 89.31 203 LYS A O 1
ATOM 1675 N N . ILE A 1 204 ? 10.645 3.181 28.791 1.00 92.44 204 ILE A N 1
ATOM 1676 C CA . ILE A 1 204 ? 11.376 3.068 27.520 1.00 92.44 204 ILE A CA 1
ATOM 1677 C C . ILE A 1 204 ? 11.174 1.675 26.917 1.00 92.44 204 ILE A C 1
ATOM 1679 O O . ILE A 1 204 ? 10.870 1.561 25.731 1.00 92.44 204 ILE A O 1
ATOM 1683 N N . GLU A 1 205 ? 11.299 0.627 27.730 1.00 92.06 205 GLU A N 1
ATOM 1684 C CA . GLU A 1 205 ? 11.083 -0.760 27.303 1.00 92.06 205 GLU A CA 1
ATOM 1685 C C . GLU A 1 205 ? 9.640 -0.994 26.854 1.00 92.06 205 GLU A C 1
ATOM 1687 O O . GLU A 1 205 ? 9.417 -1.587 25.803 1.00 92.06 205 GLU A O 1
ATOM 1692 N N . GLU A 1 206 ? 8.656 -0.476 27.593 1.00 89.19 206 GLU A N 1
ATOM 1693 C CA . GLU A 1 206 ? 7.246 -0.571 27.209 1.00 89.19 206 GLU A CA 1
ATOM 1694 C C . GLU A 1 206 ? 6.993 0.142 25.876 1.00 89.19 206 GLU A C 1
ATOM 1696 O O . GLU A 1 206 ? 6.350 -0.419 24.996 1.00 89.19 206 GLU A O 1
ATOM 1701 N N . ARG A 1 207 ? 7.568 1.335 25.665 1.00 89.50 207 ARG A N 1
ATOM 1702 C CA . ARG A 1 207 ? 7.435 2.052 24.388 1.00 89.50 207 ARG A CA 1
ATOM 1703 C C . ARG A 1 207 ? 8.010 1.252 23.217 1.00 89.50 207 ARG A C 1
ATOM 1705 O O . ARG A 1 207 ? 7.349 1.144 22.188 1.00 89.50 207 ARG A O 1
ATOM 1712 N N . LYS A 1 208 ? 9.210 0.684 23.372 1.00 92.75 208 LYS A N 1
ATOM 1713 C CA . LYS A 1 208 ? 9.839 -0.168 22.347 1.00 92.75 208 LYS A CA 1
ATOM 1714 C C . LYS A 1 208 ? 9.013 -1.426 22.072 1.00 92.75 208 LYS A C 1
ATOM 1716 O O . LYS A 1 208 ? 8.789 -1.773 20.918 1.00 92.75 208 LYS A O 1
ATOM 1721 N N . PHE A 1 209 ? 8.513 -2.071 23.125 1.00 90.12 209 PHE A N 1
ATOM 1722 C CA . PHE A 1 209 ? 7.660 -3.250 23.006 1.00 90.12 209 PHE A CA 1
ATOM 1723 C C . PHE A 1 209 ? 6.365 -2.940 22.247 1.00 90.12 209 PHE A C 1
ATOM 1725 O O . PHE A 1 209 ? 6.024 -3.656 21.309 1.00 90.12 209 PHE A O 1
ATOM 1732 N N . GLN A 1 210 ? 5.671 -1.854 22.598 1.00 87.56 210 GLN A N 1
ATOM 1733 C CA . GLN A 1 210 ? 4.441 -1.442 21.918 1.00 87.56 210 GLN A CA 1
ATOM 1734 C C . GLN A 1 210 ? 4.686 -1.052 20.457 1.00 87.56 210 GLN A C 1
ATOM 1736 O O . GLN A 1 210 ? 3.887 -1.419 19.598 1.00 87.56 210 GLN A O 1
ATOM 1741 N N . GLN A 1 211 ? 5.798 -0.371 20.158 1.00 91.88 211 GLN A N 1
ATOM 1742 C CA . GLN A 1 211 ? 6.190 -0.059 18.781 1.00 91.88 211 GLN A CA 1
ATOM 1743 C C . GLN A 1 211 ? 6.352 -1.340 17.955 1.00 91.88 211 GLN A C 1
ATOM 1745 O O . GLN A 1 211 ? 5.683 -1.482 16.935 1.00 91.88 211 GLN A O 1
ATOM 1750 N N . PHE A 1 212 ? 7.147 -2.300 18.441 1.00 91.62 212 PHE A N 1
ATOM 1751 C CA . PHE A 1 212 ? 7.337 -3.585 17.767 1.00 91.62 212 PHE A CA 1
ATOM 1752 C C . PHE A 1 212 ? 6.018 -4.341 17.571 1.00 91.62 212 PHE A C 1
ATOM 1754 O O . PHE A 1 212 ? 5.754 -4.871 16.495 1.00 91.62 212 PHE A O 1
ATOM 1761 N N . MET A 1 213 ? 5.169 -4.401 18.602 1.00 87.94 213 MET A N 1
ATOM 1762 C CA . MET A 1 213 ? 3.889 -5.105 18.514 1.00 87.94 213 MET A CA 1
ATOM 1763 C C . MET A 1 213 ? 2.941 -4.445 17.508 1.00 87.94 213 MET A C 1
ATOM 1765 O O . MET A 1 213 ? 2.265 -5.155 16.766 1.00 87.94 213 MET A O 1
ATOM 1769 N N . SER A 1 214 ? 2.905 -3.111 17.464 1.00 88.81 214 SER A N 1
ATOM 1770 C CA . SER A 1 214 ? 2.091 -2.354 16.511 1.00 88.81 214 SER A CA 1
ATOM 1771 C C . SER A 1 214 ? 2.565 -2.556 15.073 1.00 88.81 214 SER A C 1
ATOM 1773 O O . SER A 1 214 ? 1.742 -2.769 14.187 1.00 88.81 214 SER A O 1
ATOM 1775 N N . GLU A 1 215 ? 3.875 -2.504 14.842 1.00 91.00 215 GLU A N 1
ATOM 1776 C CA . GLU A 1 215 ? 4.494 -2.714 13.531 1.00 91.00 215 GLU A CA 1
ATOM 1777 C C . GLU A 1 215 ? 4.254 -4.143 13.031 1.00 91.00 215 GLU A C 1
ATOM 1779 O O . GLU A 1 215 ? 3.683 -4.344 11.960 1.00 91.00 215 GLU A O 1
ATOM 1784 N N . LYS A 1 216 ? 4.536 -5.140 13.877 1.00 90.44 216 LYS A N 1
ATOM 1785 C CA . LYS A 1 216 ? 4.261 -6.552 13.590 1.00 90.44 216 LYS A CA 1
ATOM 1786 C C . LYS A 1 216 ? 2.789 -6.792 13.261 1.00 90.44 216 LYS A C 1
ATOM 1788 O O . LYS A 1 216 ? 2.466 -7.544 12.346 1.00 90.44 216 LYS A O 1
ATOM 1793 N N . MET A 1 217 ? 1.881 -6.179 14.020 1.00 87.88 217 MET A N 1
ATOM 1794 C CA . MET A 1 217 ? 0.446 -6.289 13.777 1.00 87.88 217 MET A CA 1
ATOM 1795 C C . MET A 1 217 ? 0.080 -5.687 12.416 1.00 87.88 217 MET A C 1
ATOM 1797 O O . MET A 1 217 ? -0.600 -6.349 11.635 1.00 87.88 217 MET A O 1
ATOM 1801 N N . LEU A 1 218 ? 0.554 -4.475 12.117 1.00 91.25 218 LEU A N 1
ATOM 1802 C CA . LEU A 1 218 ? 0.319 -3.790 10.846 1.00 91.25 218 LEU A CA 1
ATOM 1803 C C . LEU A 1 218 ? 0.749 -4.651 9.649 1.00 91.25 218 LEU A C 1
ATOM 1805 O O . LEU A 1 218 ? -0.076 -4.914 8.774 1.00 91.25 218 LEU A O 1
ATOM 1809 N N . GLU A 1 219 ? 1.990 -5.144 9.642 1.00 93.06 219 GLU A N 1
ATOM 1810 C CA . GLU A 1 219 ? 2.507 -6.002 8.567 1.00 93.06 219 GLU A CA 1
ATOM 1811 C C . GLU A 1 219 ? 1.679 -7.277 8.402 1.00 93.06 219 GLU A C 1
ATOM 1813 O O . GLU A 1 219 ? 1.285 -7.633 7.292 1.00 93.06 219 GLU A O 1
ATOM 1818 N N . GLN A 1 220 ? 1.333 -7.941 9.508 1.00 90.50 220 GLN A N 1
ATOM 1819 C CA . GLN A 1 220 ? 0.511 -9.148 9.467 1.00 90.50 220 GLN A CA 1
ATOM 1820 C C . GLN A 1 220 ? -0.873 -8.901 8.872 1.00 90.50 220 GLN A C 1
ATOM 1822 O O . GLN A 1 220 ? -1.362 -9.745 8.123 1.00 90.50 220 GLN A O 1
ATOM 1827 N N . TYR A 1 221 ? -1.527 -7.784 9.205 1.00 91.62 221 TYR A N 1
ATOM 1828 C CA . TYR A 1 221 ? -2.819 -7.449 8.605 1.00 91.62 221 TYR A CA 1
ATOM 1829 C C . TYR A 1 221 ? -2.674 -7.187 7.108 1.00 91.62 221 TYR A C 1
ATOM 1831 O O . TYR A 1 221 ? -3.460 -7.734 6.336 1.00 91.62 221 TYR A O 1
ATOM 1839 N N . ILE A 1 222 ? -1.655 -6.431 6.690 1.00 95.38 222 ILE A N 1
ATOM 1840 C CA . ILE A 1 222 ? -1.390 -6.164 5.271 1.00 95.38 222 ILE A CA 1
ATOM 1841 C C . ILE A 1 222 ? -1.181 -7.476 4.508 1.00 95.38 222 ILE A C 1
ATOM 1843 O O . ILE A 1 222 ? -1.885 -7.721 3.531 1.00 95.38 222 ILE A O 1
ATOM 1847 N N . LEU A 1 223 ? -0.289 -8.350 4.983 1.00 94.56 223 LEU A N 1
ATOM 1848 C CA . LEU A 1 223 ? 0.026 -9.627 4.333 1.00 94.56 223 LEU A CA 1
ATOM 1849 C C . LEU A 1 223 ? -1.172 -10.581 4.308 1.00 94.56 223 LEU A C 1
ATOM 1851 O O . LEU A 1 223 ? -1.430 -11.223 3.292 1.00 94.56 223 LEU A O 1
ATOM 1855 N N . LYS A 1 224 ? -1.950 -10.662 5.396 1.00 92.44 224 LYS A N 1
ATOM 1856 C CA . LYS A 1 224 ? -3.165 -11.491 5.441 1.00 92.44 224 LYS A CA 1
ATOM 1857 C C . LYS A 1 224 ? -4.221 -11.000 4.456 1.00 92.44 224 LYS A C 1
ATOM 1859 O O . LYS A 1 224 ? -4.832 -11.823 3.773 1.00 92.44 224 LYS A O 1
ATOM 1864 N N . ILE A 1 225 ? -4.441 -9.687 4.379 1.00 94.88 225 ILE A N 1
ATOM 1865 C CA . ILE A 1 225 ? -5.381 -9.104 3.417 1.00 94.88 225 ILE A CA 1
ATOM 1866 C C . ILE A 1 225 ? -4.849 -9.345 1.999 1.00 94.88 225 ILE A C 1
ATOM 1868 O O . ILE A 1 225 ? -5.565 -9.922 1.190 1.00 94.88 225 ILE A O 1
ATOM 1872 N N . ALA A 1 226 ? -3.584 -9.032 1.712 1.00 97.00 226 ALA A N 1
ATOM 1873 C CA . ALA A 1 226 ? -2.979 -9.268 0.400 1.00 97.00 226 ALA A CA 1
ATOM 1874 C C . ALA A 1 226 ? -3.097 -10.738 -0.038 1.00 97.00 226 ALA A C 1
ATOM 1876 O O . ALA A 1 226 ? -3.559 -11.010 -1.140 1.00 97.00 226 ALA A O 1
ATOM 1877 N N . ASN A 1 227 ? -2.799 -11.697 0.844 1.00 95.62 227 ASN A N 1
ATOM 1878 C CA . ASN A 1 227 ? -2.966 -13.122 0.555 1.00 95.62 227 ASN A CA 1
ATOM 1879 C C . ASN A 1 227 ? -4.435 -13.521 0.331 1.00 95.62 227 ASN A C 1
ATOM 1881 O O . ASN A 1 227 ? -4.709 -14.378 -0.502 1.00 95.62 227 ASN A O 1
ATOM 1885 N N . THR A 1 228 ? -5.384 -12.893 1.032 1.00 94.69 228 THR A N 1
ATOM 1886 C CA . THR A 1 228 ? -6.826 -13.133 0.828 1.00 94.69 228 THR A CA 1
ATOM 1887 C C . THR A 1 228 ? -7.279 -12.675 -0.558 1.00 94.69 228 THR A C 1
ATOM 1889 O O . THR A 1 228 ? -8.079 -13.350 -1.199 1.00 94.69 228 THR A O 1
ATOM 1892 N N . PHE A 1 229 ? -6.750 -11.548 -1.035 1.00 96.69 229 PHE A N 1
ATOM 1893 C CA . PHE A 1 229 ? -7.109 -10.957 -2.324 1.00 96.69 229 PHE A CA 1
ATOM 1894 C C . PHE A 1 229 ? -6.159 -11.346 -3.461 1.00 96.69 229 PHE A C 1
ATOM 1896 O O . PHE A 1 229 ? -6.334 -10.854 -4.572 1.00 96.69 229 PHE A O 1
ATOM 1903 N N . LYS A 1 230 ? -5.168 -12.218 -3.222 1.00 97.19 230 LYS A N 1
ATOM 1904 C CA . LYS A 1 230 ? -4.089 -12.465 -4.188 1.00 97.19 230 LYS A CA 1
ATOM 1905 C C . LYS A 1 230 ? -4.627 -12.874 -5.554 1.00 97.19 230 LYS A C 1
ATOM 1907 O O . LYS A 1 230 ? -4.186 -12.343 -6.562 1.00 97.19 230 LYS A O 1
ATOM 1912 N N . ASP A 1 231 ? -5.622 -13.757 -5.582 1.00 97.44 231 ASP A N 1
ATOM 1913 C CA . ASP A 1 231 ? -6.206 -14.303 -6.810 1.00 97.44 231 ASP A CA 1
ATOM 1914 C C . ASP A 1 231 ? -7.407 -13.504 -7.332 1.00 97.44 231 ASP A C 1
ATOM 1916 O O . ASP A 1 231 ? -8.023 -13.894 -8.323 1.00 97.44 231 ASP A O 1
ATOM 1920 N N . VAL A 1 232 ? -7.725 -12.370 -6.705 1.00 98.00 232 VAL A N 1
ATOM 1921 C CA . VAL A 1 232 ? -8.759 -11.461 -7.193 1.00 98.00 232 VAL A CA 1
ATOM 1922 C C . VAL A 1 232 ? -8.162 -10.591 -8.309 1.00 98.00 232 VAL A C 1
ATOM 1924 O O . VAL A 1 232 ? -7.169 -9.902 -8.069 1.00 98.00 232 VAL A O 1
ATOM 1927 N N . PRO A 1 233 ? -8.738 -10.598 -9.527 1.00 97.81 233 PRO A N 1
ATOM 1928 C CA . PRO A 1 233 ? -8.170 -9.879 -10.668 1.00 97.81 233 PRO A CA 1
ATOM 1929 C C . PRO A 1 233 ? -8.253 -8.357 -10.517 1.00 97.81 233 PRO A C 1
ATOM 1931 O O . PRO A 1 233 ? -7.362 -7.651 -10.980 1.00 97.81 233 PRO A O 1
ATOM 1934 N N . GLU A 1 234 ? -9.310 -7.865 -9.868 1.00 98.44 234 GLU A N 1
ATOM 1935 C CA . GLU A 1 234 ? -9.561 -6.444 -9.658 1.00 98.44 234 GLU A CA 1
ATOM 1936 C C . GLU A 1 234 ? -10.086 -6.205 -8.244 1.00 98.44 234 GLU A C 1
ATOM 1938 O O . GLU A 1 234 ? -11.106 -6.762 -7.832 1.00 98.44 234 GLU A O 1
ATOM 1943 N N . ILE A 1 235 ? -9.394 -5.341 -7.512 1.00 98.31 235 ILE A N 1
ATOM 1944 C CA . ILE A 1 235 ? -9.829 -4.800 -6.234 1.00 98.31 235 ILE A CA 1
ATOM 1945 C C . ILE A 1 235 ? -9.962 -3.285 -6.323 1.00 98.31 235 ILE A C 1
ATOM 1947 O O . ILE A 1 235 ? -9.225 -2.611 -7.042 1.00 98.31 235 ILE A O 1
ATOM 1951 N N . TYR A 1 236 ? -10.903 -2.752 -5.558 1.00 98.38 236 TYR A N 1
ATOM 1952 C CA . TYR A 1 236 ? -11.282 -1.352 -5.574 1.00 98.38 236 TYR A CA 1
ATOM 1953 C C . TYR A 1 236 ? -11.303 -0.780 -4.160 1.00 98.38 236 TYR A C 1
ATOM 1955 O O . TYR A 1 236 ? -11.620 -1.470 -3.185 1.00 98.38 236 TYR A O 1
ATOM 1963 N N . PHE A 1 237 ? -11.004 0.511 -4.056 1.00 97.44 237 PHE A N 1
ATOM 1964 C CA . PHE A 1 237 ? -10.912 1.218 -2.785 1.00 97.44 237 PHE A CA 1
ATOM 1965 C C . PHE A 1 237 ? -11.996 2.296 -2.710 1.00 97.44 237 PHE A C 1
ATOM 1967 O O . PHE A 1 237 ? -11.854 3.344 -3.338 1.00 97.44 237 PHE A O 1
ATOM 1974 N N . PRO A 1 238 ? -13.075 2.086 -1.935 1.00 95.38 238 PRO A N 1
ATOM 1975 C CA . PRO A 1 238 ? -13.999 3.161 -1.597 1.00 95.38 238 PRO A CA 1
ATOM 1976 C C . PRO A 1 238 ? -13.269 4.303 -0.890 1.00 95.38 238 PRO A C 1
ATOM 1978 O O . PRO A 1 238 ? -12.382 4.052 -0.076 1.00 95.38 238 PRO A O 1
ATOM 1981 N N . ILE A 1 239 ? -13.661 5.547 -1.160 1.00 94.25 239 ILE A N 1
ATOM 1982 C CA . ILE A 1 239 ? -12.996 6.749 -0.633 1.00 94.25 239 ILE A CA 1
ATOM 1983 C C . ILE A 1 239 ? -13.931 7.510 0.319 1.00 94.25 239 ILE A C 1
ATOM 1985 O O . ILE A 1 239 ? -15.162 7.445 0.211 1.00 94.25 239 ILE A O 1
ATOM 1989 N N . MET A 1 240 ? -13.337 8.217 1.280 1.00 91.44 240 MET A N 1
ATOM 1990 C CA . MET A 1 240 ? -13.984 9.201 2.149 1.00 91.44 240 MET A CA 1
ATOM 1991 C C . MET A 1 240 ? -13.224 10.529 2.155 1.00 91.44 240 MET A C 1
ATOM 1993 O O . MET A 1 240 ? -12.038 10.571 1.830 1.00 91.44 240 MET A O 1
ATOM 1997 N N . LEU A 1 241 ? -13.905 11.597 2.575 1.00 90.50 241 LEU A N 1
ATOM 1998 C CA . LE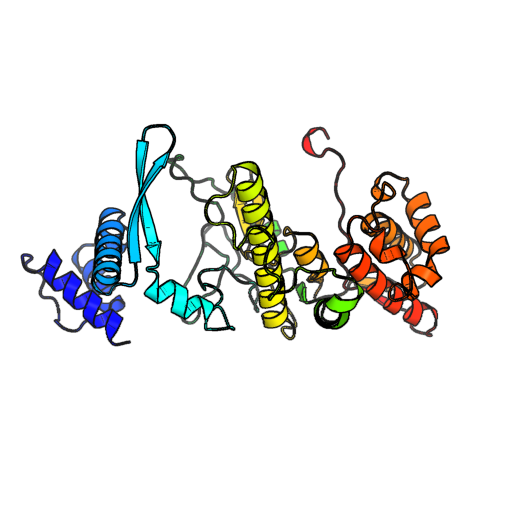U A 1 241 ? -13.330 12.924 2.771 1.00 90.50 241 LEU A CA 1
ATOM 1999 C C . LEU A 1 241 ? -13.207 13.279 4.252 1.00 90.50 241 LEU A C 1
ATOM 2001 O O . LEU A 1 241 ? -14.129 13.059 5.048 1.00 90.50 241 LEU A O 1
ATOM 2005 N N . ASP A 1 242 ? -12.100 13.922 4.617 1.00 87.56 242 ASP A N 1
ATOM 2006 C CA . ASP A 1 242 ? -12.078 14.711 5.845 1.00 87.56 242 ASP A CA 1
ATOM 2007 C C . ASP A 1 242 ? -12.765 16.072 5.658 1.00 87.56 242 ASP A C 1
ATOM 2009 O O . ASP A 1 242 ? -13.097 16.514 4.558 1.00 87.56 242 ASP A O 1
ATOM 2013 N N . ASN A 1 243 ? -12.972 16.768 6.770 1.00 82.06 243 ASN A N 1
ATOM 2014 C CA . ASN A 1 243 ? -13.574 18.097 6.789 1.00 82.06 243 ASN A CA 1
ATOM 2015 C C . ASN A 1 243 ? -12.688 19.199 6.164 1.00 82.06 243 ASN A C 1
ATOM 2017 O O . ASN A 1 243 ? -13.102 20.353 6.126 1.00 82.06 243 ASN A O 1
ATOM 2021 N N . ARG A 1 244 ? -11.474 18.865 5.709 1.00 84.62 244 ARG A N 1
ATOM 2022 C CA . ARG A 1 244 ? -10.558 19.749 4.972 1.00 84.62 244 ARG A CA 1
ATOM 2023 C C . ARG A 1 244 ? -10.546 19.437 3.472 1.00 84.62 244 ARG A C 1
ATOM 2025 O O . ARG A 1 244 ? -9.790 20.070 2.744 1.00 84.62 244 ARG A O 1
ATOM 2032 N N . GLY A 1 245 ? -11.344 18.467 3.020 1.00 86.38 245 GLY A N 1
ATOM 2033 C CA . GLY A 1 245 ? -11.430 18.056 1.622 1.00 86.38 245 GLY A CA 1
ATOM 2034 C C . GLY A 1 245 ? -10.404 17.004 1.192 1.00 86.38 245 GLY A C 1
ATOM 2035 O O . GLY A 1 245 ? -10.335 16.692 0.007 1.00 86.38 245 GLY A O 1
ATOM 2036 N N . ARG A 1 246 ? -9.603 16.441 2.108 1.00 90.31 246 ARG A N 1
ATOM 2037 C CA . ARG A 1 246 ? -8.607 15.416 1.754 1.00 90.31 246 ARG A CA 1
ATOM 2038 C C . ARG A 1 246 ? -9.268 14.057 1.564 1.00 90.31 246 ARG A C 1
ATOM 2040 O O . ARG A 1 246 ? -10.147 13.684 2.339 1.00 90.31 246 ARG A O 1
ATOM 2047 N N . LEU A 1 247 ? -8.802 13.327 0.556 1.00 93.44 247 LEU A N 1
ATOM 2048 C CA . LEU A 1 247 ? -9.319 12.026 0.140 1.00 93.44 247 LEU A CA 1
ATOM 2049 C C . LEU A 1 247 ? -8.548 10.889 0.810 1.00 93.44 247 LEU A C 1
ATOM 2051 O O . LEU A 1 247 ? -7.321 10.850 0.717 1.00 93.44 247 LEU A O 1
ATOM 2055 N N . TYR A 1 248 ? -9.270 9.939 1.404 1.00 94.25 248 TYR A N 1
ATOM 2056 C CA . TYR A 1 248 ? -8.691 8.758 2.046 1.00 94.25 248 TYR A CA 1
ATOM 2057 C C . TYR A 1 248 ? -9.404 7.477 1.605 1.00 94.25 248 TYR A C 1
ATOM 2059 O O . TYR A 1 248 ? -10.639 7.430 1.645 1.00 94.25 248 TYR A O 1
ATOM 2067 N N . PRO A 1 249 ? -8.667 6.412 1.247 1.00 95.38 249 PRO A N 1
ATOM 2068 C CA . PRO A 1 249 ? -9.226 5.073 1.143 1.00 95.38 249 PRO A CA 1
ATOM 2069 C C . PRO A 1 249 ? -9.887 4.660 2.460 1.00 95.38 249 PRO A C 1
ATOM 2071 O O . PRO A 1 249 ? -9.325 4.827 3.541 1.00 95.38 249 PRO A O 1
ATOM 2074 N N . ARG A 1 250 ? -11.086 4.090 2.366 1.00 92.62 250 ARG A N 1
ATOM 2075 C CA . ARG A 1 250 ? -11.800 3.495 3.498 1.00 92.62 250 ARG A CA 1
ATOM 2076 C C . ARG A 1 250 ? -11.208 2.159 3.947 1.00 92.62 250 ARG A C 1
ATOM 2078 O O . ARG A 1 250 ? -11.286 1.901 5.150 1.00 92.62 250 ARG A O 1
ATOM 2085 N N . PRO A 1 251 ? -10.688 1.285 3.054 1.00 93.31 251 PRO A N 1
ATOM 2086 C CA . PRO A 1 251 ? -10.072 0.042 3.496 1.00 93.31 251 PRO A CA 1
ATOM 2087 C C . PRO A 1 251 ? -8.882 0.274 4.427 1.00 93.31 251 PRO A C 1
ATOM 2089 O O . PRO A 1 251 ? -7.995 1.073 4.118 1.00 93.31 251 PRO A O 1
ATOM 2092 N N . ALA A 1 252 ? -8.846 -0.428 5.560 1.00 90.38 252 ALA A N 1
ATOM 2093 C CA . ALA A 1 252 ? -7.739 -0.303 6.505 1.00 90.38 252 ALA A CA 1
ATOM 2094 C C . ALA A 1 252 ? -6.565 -1.219 6.126 1.00 90.38 252 ALA A C 1
ATOM 2096 O O . ALA A 1 252 ? -6.748 -2.260 5.495 1.00 90.38 252 ALA A O 1
ATOM 2097 N N . TYR A 1 253 ? -5.369 -0.855 6.595 1.00 93.56 253 TYR A N 1
ATOM 2098 C CA . TYR A 1 253 ? -4.103 -1.580 6.418 1.00 93.56 253 TYR A CA 1
ATOM 2099 C C . TYR A 1 253 ? -3.605 -1.652 4.966 1.00 93.56 253 TYR A C 1
ATOM 2101 O O . TYR A 1 253 ? -2.614 -1.003 4.645 1.00 93.56 253 TYR A O 1
ATOM 2109 N N . LEU A 1 254 ? -4.275 -2.412 4.094 1.00 96.38 254 LEU A N 1
ATOM 2110 C CA . LEU A 1 254 ? -3.901 -2.547 2.685 1.00 96.38 254 LEU A CA 1
ATOM 2111 C C . LEU A 1 254 ? -4.674 -1.527 1.845 1.00 96.38 254 LEU A C 1
ATOM 2113 O O . LEU A 1 254 ? -5.849 -1.734 1.551 1.00 96.38 254 LEU A O 1
ATOM 2117 N N . ASN A 1 255 ? -4.013 -0.435 1.465 1.00 96.44 255 ASN A N 1
ATOM 2118 C CA . ASN A 1 255 ? -4.495 0.542 0.488 1.00 96.44 255 ASN A CA 1
ATOM 2119 C C . ASN A 1 255 ? -3.316 1.353 -0.087 1.00 96.44 255 ASN A C 1
ATOM 2121 O O . ASN A 1 255 ? -2.216 1.335 0.464 1.00 96.44 255 ASN A O 1
ATOM 2125 N N . TYR A 1 256 ? -3.555 2.087 -1.175 1.00 95.81 256 TYR A N 1
ATOM 2126 C CA . TYR A 1 256 ? -2.516 2.833 -1.901 1.00 95.81 256 TYR A CA 1
ATOM 2127 C C . TYR A 1 256 ? -1.978 4.081 -1.168 1.00 95.81 256 TYR A C 1
ATOM 2129 O O . TYR A 1 256 ? -1.013 4.682 -1.627 1.00 95.81 256 TYR A O 1
ATOM 2137 N N . GLN A 1 257 ? -2.571 4.480 -0.036 1.00 95.44 257 GLN A N 1
ATOM 2138 C CA . GLN A 1 257 ? -2.041 5.508 0.876 1.00 95.44 257 GLN A CA 1
ATOM 2139 C C . GLN A 1 257 ? -1.453 4.897 2.165 1.00 95.44 257 GLN A C 1
ATOM 2141 O O . GLN A 1 257 ? -1.177 5.618 3.123 1.00 95.44 257 GLN A O 1
ATOM 2146 N N . GLY A 1 258 ? -1.313 3.568 2.220 1.00 94.56 258 GLY A N 1
ATOM 2147 C CA . GLY A 1 258 ? -0.816 2.842 3.383 1.00 94.56 258 GLY A CA 1
ATOM 2148 C C . GLY A 1 258 ? 0.701 2.941 3.563 1.00 94.56 258 GLY A C 1
ATOM 2149 O O . GLY A 1 258 ? 1.378 3.781 2.969 1.00 94.56 258 GLY A O 1
ATOM 2150 N N . SER A 1 259 ? 1.243 2.048 4.396 1.00 95.62 259 SER A N 1
ATOM 2151 C CA . SER A 1 259 ? 2.693 1.910 4.559 1.00 95.62 259 SER A CA 1
ATOM 2152 C C . SER A 1 259 ? 3.370 1.510 3.246 1.00 95.62 259 SER A C 1
ATOM 2154 O O . SER A 1 259 ? 2.721 1.058 2.302 1.00 95.62 259 SER A O 1
ATOM 2156 N N . GLU A 1 260 ? 4.692 1.630 3.194 1.00 96.06 260 GLU A N 1
ATOM 2157 C CA . GLU A 1 260 ? 5.498 1.170 2.063 1.00 96.06 260 GLU A CA 1
ATOM 2158 C C . GLU A 1 260 ? 5.155 -0.272 1.630 1.00 96.06 260 GLU A C 1
ATOM 2160 O O . GLU A 1 260 ? 4.887 -0.529 0.452 1.00 96.06 260 GLU A O 1
ATOM 2165 N N . LEU A 1 261 ? 5.059 -1.197 2.591 1.00 97.69 261 LEU A N 1
ATOM 2166 C CA . LEU A 1 261 ? 4.633 -2.577 2.350 1.00 97.69 261 LEU A CA 1
ATOM 2167 C C . LEU A 1 261 ? 3.242 -2.654 1.696 1.00 97.69 261 LEU A C 1
ATOM 2169 O O . LEU A 1 261 ? 3.034 -3.423 0.764 1.00 97.69 261 LEU A O 1
ATOM 2173 N N . ALA A 1 262 ? 2.275 -1.853 2.156 1.00 97.75 262 ALA A N 1
ATOM 2174 C CA . ALA A 1 262 ? 0.939 -1.844 1.562 1.00 97.75 262 ALA A CA 1
ATOM 2175 C C . ALA A 1 262 ? 0.957 -1.324 0.117 1.00 97.75 262 ALA A C 1
ATOM 2177 O O . ALA A 1 262 ? 0.289 -1.896 -0.741 1.00 97.75 262 ALA A O 1
ATOM 2178 N N . LYS A 1 263 ? 1.728 -0.265 -0.154 1.00 97.81 263 LYS A N 1
ATOM 2179 C CA . LYS A 1 263 ? 1.842 0.342 -1.488 1.00 97.81 263 LYS A CA 1
ATOM 2180 C C . LYS A 1 263 ? 2.526 -0.594 -2.486 1.00 97.81 263 LYS A C 1
ATOM 2182 O O . LYS A 1 263 ? 2.019 -0.777 -3.584 1.00 97.81 263 LYS A O 1
ATOM 2187 N N . SER A 1 264 ? 3.640 -1.210 -2.097 1.00 98.00 264 SER A N 1
ATOM 2188 C CA . SER A 1 264 ? 4.424 -2.120 -2.952 1.00 98.00 264 SER A CA 1
ATOM 2189 C C . SER A 1 264 ? 3.671 -3.399 -3.344 1.00 98.00 264 SER A C 1
ATOM 2191 O O . SER A 1 264 ? 3.881 -3.944 -4.430 1.00 98.00 264 SER A O 1
ATOM 2193 N N . LEU A 1 265 ? 2.752 -3.859 -2.489 1.00 98.62 265 LEU A N 1
ATOM 2194 C CA . LEU A 1 265 ? 1.883 -5.006 -2.758 1.00 98.62 265 LEU A CA 1
ATOM 2195 C C . LEU A 1 265 ? 0.720 -4.695 -3.710 1.00 98.62 265 LEU A C 1
ATOM 2197 O O . LEU A 1 265 ? -0.019 -5.614 -4.061 1.00 98.62 265 LEU A O 1
ATOM 2201 N N . LEU A 1 266 ? 0.539 -3.442 -4.131 1.00 98.69 266 LEU A N 1
ATOM 2202 C CA . LEU A 1 266 ? -0.526 -3.034 -5.041 1.00 98.69 266 LEU A CA 1
ATOM 2203 C C . LEU A 1 266 ? 0.042 -2.691 -6.418 1.00 98.69 266 LEU A C 1
ATOM 2205 O O . LEU A 1 266 ? 0.924 -1.852 -6.562 1.00 98.69 266 LEU A O 1
ATOM 2209 N N . LEU A 1 267 ? -0.528 -3.317 -7.441 1.00 98.69 267 LEU A N 1
ATOM 2210 C CA . LEU A 1 267 ? -0.336 -2.971 -8.845 1.00 98.69 267 LEU A CA 1
ATOM 2211 C C . LEU A 1 267 ? -1.648 -2.435 -9.409 1.00 98.69 267 LEU A C 1
ATOM 2213 O O . LEU A 1 267 ? -2.719 -2.781 -8.905 1.00 98.69 267 LEU A O 1
ATOM 2217 N N . PHE A 1 268 ? -1.605 -1.652 -10.482 1.00 98.62 268 PHE A N 1
ATOM 2218 C CA . PHE A 1 268 ? -2.819 -1.423 -11.262 1.00 98.62 268 PHE A CA 1
ATOM 2219 C C . PHE A 1 268 ? -3.294 -2.748 -11.873 1.00 98.62 268 PHE A C 1
ATOM 2221 O O . PHE A 1 268 ? -2.489 -3.601 -12.252 1.00 98.62 268 PHE A O 1
ATOM 2228 N N . ALA A 1 269 ? -4.609 -2.964 -11.949 1.00 98.44 269 ALA A N 1
ATOM 2229 C CA . ALA A 1 269 ? -5.143 -4.146 -12.626 1.00 98.44 269 ALA A CA 1
ATOM 2230 C C . ALA A 1 269 ? -5.088 -3.986 -14.150 1.00 98.44 269 ALA A C 1
ATOM 2232 O O . ALA A 1 269 ? -4.775 -4.943 -14.860 1.00 98.44 269 ALA A O 1
ATOM 2233 N N . ASN A 1 270 ? -5.320 -2.760 -14.624 1.00 97.94 270 ASN A N 1
ATOM 2234 C CA . ASN A 1 270 ? -5.169 -2.366 -16.020 1.00 97.94 270 ASN A CA 1
ATOM 2235 C C . ASN A 1 270 ? -3.744 -1.847 -16.243 1.00 97.94 270 ASN A C 1
ATOM 2237 O O . ASN A 1 270 ? -3.311 -0.990 -15.472 1.00 97.94 270 ASN A O 1
ATOM 2241 N N . PRO A 1 271 ? -3.008 -2.359 -17.243 1.00 97.38 271 PRO A N 1
ATOM 2242 C CA . PRO A 1 271 ? -1.664 -1.884 -17.513 1.00 97.38 271 PRO A CA 1
ATOM 2243 C C . PRO A 1 271 ? -1.689 -0.574 -18.291 1.00 97.38 271 PRO A C 1
ATOM 2245 O O . PRO A 1 271 ? -2.640 -0.309 -19.030 1.00 97.38 271 PRO A O 1
ATOM 2248 N N . ASP A 1 272 ? -0.587 0.159 -18.197 1.00 96.06 272 ASP A N 1
ATOM 2249 C CA . ASP A 1 272 ? -0.213 1.142 -19.209 1.00 96.06 272 ASP A CA 1
ATOM 2250 C C . ASP A 1 272 ? 0.769 0.523 -20.217 1.00 96.06 272 ASP A C 1
ATOM 2252 O O . ASP A 1 272 ? 1.380 -0.522 -19.944 1.00 96.06 272 ASP A O 1
ATOM 2256 N N . ILE A 1 273 ? 0.893 1.133 -21.395 1.00 97.31 273 ILE A N 1
ATOM 2257 C CA . ILE A 1 273 ? 1.701 0.615 -22.506 1.00 97.31 273 ILE A CA 1
ATOM 2258 C C . ILE A 1 273 ? 2.917 1.510 -22.732 1.00 97.31 273 ILE A C 1
ATOM 2260 O O . ILE A 1 273 ? 2.782 2.702 -22.978 1.00 97.31 273 ILE A O 1
ATOM 2264 N N . ILE A 1 274 ? 4.104 0.904 -22.709 1.00 97.31 274 ILE A N 1
ATOM 2265 C CA . ILE A 1 274 ? 5.367 1.537 -23.090 1.00 97.31 274 ILE A CA 1
ATOM 2266 C C . ILE A 1 274 ? 5.833 0.914 -24.406 1.00 97.31 274 ILE A C 1
ATOM 2268 O O . ILE A 1 274 ? 6.145 -0.278 -24.456 1.00 97.31 274 ILE A O 1
ATOM 2272 N N . ASN A 1 275 ? 5.896 1.710 -25.471 1.00 96.88 275 ASN A N 1
ATOM 2273 C CA . ASN A 1 275 ? 6.480 1.276 -26.741 1.00 96.88 275 ASN A CA 1
ATOM 2274 C C . ASN A 1 275 ? 8.011 1.325 -26.670 1.00 96.88 275 ASN A C 1
ATOM 2276 O O . ASN A 1 275 ? 8.580 2.092 -25.895 1.00 96.88 275 ASN A O 1
ATOM 2280 N N . ARG A 1 276 ? 8.707 0.531 -27.493 1.00 94.25 276 ARG A N 1
ATOM 2281 C CA . ARG A 1 276 ? 10.188 0.517 -27.506 1.00 94.25 276 ARG A CA 1
ATOM 2282 C C . ARG A 1 276 ? 10.826 1.874 -27.797 1.00 94.25 276 ARG A C 1
ATOM 2284 O O . ARG A 1 276 ? 11.918 2.145 -27.307 1.00 94.25 276 ARG A O 1
ATOM 2291 N N . ASP A 1 277 ? 10.180 2.669 -28.638 1.00 94.62 277 ASP A N 1
ATOM 2292 C CA . ASP A 1 277 ? 10.609 4.000 -29.060 1.00 94.62 277 ASP A CA 1
ATOM 2293 C C . ASP A 1 277 ? 10.137 5.110 -28.105 1.00 94.62 277 ASP A C 1
ATOM 2295 O O . ASP A 1 277 ? 10.550 6.262 -28.250 1.00 94.62 277 ASP A O 1
ATOM 2299 N N . ASP A 1 278 ? 9.335 4.779 -27.086 1.00 96.25 278 ASP A N 1
ATOM 2300 C CA . ASP A 1 278 ? 8.903 5.720 -26.053 1.00 96.25 278 ASP A CA 1
ATOM 2301 C C . ASP A 1 278 ? 9.985 5.903 -24.980 1.00 96.25 278 ASP A C 1
ATOM 2303 O O . ASP A 1 278 ? 9.911 5.412 -23.847 1.00 96.25 278 ASP A O 1
ATOM 2307 N N . HIS A 1 279 ? 11.030 6.634 -25.359 1.00 95.31 279 HIS A N 1
ATOM 2308 C CA . HIS A 1 279 ? 12.149 6.938 -24.476 1.00 95.31 279 HIS A CA 1
ATOM 2309 C C . HIS A 1 279 ? 11.718 7.689 -23.212 1.00 95.31 279 HIS A C 1
ATOM 2311 O O . HIS A 1 279 ? 12.277 7.435 -22.149 1.00 95.31 279 HIS A O 1
ATOM 2317 N N . SER A 1 280 ? 10.711 8.564 -23.294 1.00 95.69 280 SER A N 1
ATOM 2318 C CA . SER A 1 280 ? 10.250 9.346 -22.145 1.00 95.69 280 SER A CA 1
ATOM 2319 C C . SER A 1 280 ? 9.620 8.464 -21.069 1.00 95.69 280 SER A C 1
ATOM 2321 O O . SER A 1 280 ? 9.983 8.593 -19.900 1.00 95.69 280 SER A O 1
ATOM 2323 N N . SER A 1 281 ? 8.739 7.531 -21.441 1.00 96.06 281 SER A N 1
ATOM 2324 C CA . SER A 1 281 ? 8.135 6.597 -20.481 1.00 96.06 281 SER A CA 1
ATOM 2325 C C . SER A 1 281 ? 9.160 5.627 -19.893 1.00 96.06 281 SER A C 1
ATOM 2327 O O . SER A 1 281 ? 9.118 5.329 -18.696 1.00 96.06 281 SER A O 1
ATOM 2329 N N . ILE A 1 282 ? 10.124 5.172 -20.704 1.00 97.00 282 ILE A N 1
ATOM 2330 C CA . ILE A 1 282 ? 11.238 4.341 -20.227 1.00 97.00 282 ILE A CA 1
ATOM 2331 C C . ILE A 1 282 ? 12.069 5.113 -19.200 1.00 97.00 282 ILE A C 1
ATOM 2333 O O . ILE A 1 282 ? 12.309 4.612 -18.105 1.00 97.00 282 ILE A O 1
ATOM 2337 N N . GLU A 1 283 ? 12.480 6.343 -19.505 1.00 97.12 283 GLU A N 1
ATOM 2338 C CA . GLU A 1 283 ? 13.226 7.187 -18.570 1.00 97.12 283 GLU A CA 1
ATOM 2339 C C . GLU A 1 283 ? 12.447 7.443 -17.279 1.00 97.12 283 GLU A C 1
ATOM 2341 O O . GLU A 1 283 ? 13.042 7.424 -16.202 1.00 97.12 283 GLU A O 1
ATOM 2346 N N . TYR A 1 284 ? 11.124 7.597 -17.363 1.00 96.31 284 TYR A N 1
ATOM 2347 C CA . TYR A 1 284 ? 10.277 7.796 -16.192 1.00 96.31 284 TYR A CA 1
ATOM 2348 C C . TYR A 1 284 ? 10.282 6.572 -15.271 1.00 96.31 284 TYR A C 1
ATOM 2350 O O . TYR A 1 284 ? 10.424 6.706 -14.052 1.00 96.31 284 TYR A O 1
ATOM 2358 N N . LEU A 1 285 ? 10.199 5.371 -15.856 1.00 97.25 285 LEU A N 1
ATOM 2359 C CA . LEU A 1 285 ? 10.336 4.108 -15.134 1.00 97.25 285 LEU A CA 1
ATOM 2360 C C . LEU A 1 285 ? 11.712 4.004 -14.457 1.00 97.25 285 LEU A C 1
ATOM 2362 O O . LEU A 1 285 ? 11.787 3.666 -13.276 1.00 97.25 285 LEU A O 1
ATOM 2366 N N . LEU A 1 286 ? 12.795 4.337 -15.166 1.00 97.81 286 LEU A N 1
ATOM 2367 C CA . LEU A 1 286 ? 14.152 4.293 -14.608 1.00 97.81 286 LEU A CA 1
ATOM 2368 C C . LEU A 1 286 ? 14.343 5.318 -13.481 1.00 97.81 286 LEU A C 1
ATOM 2370 O O . LEU A 1 286 ? 14.850 4.981 -12.414 1.00 97.81 286 LEU A O 1
ATOM 2374 N N . ALA A 1 287 ? 13.888 6.556 -13.666 1.00 97.38 287 ALA A N 1
ATOM 2375 C CA . ALA A 1 287 ? 13.966 7.590 -12.639 1.00 97.38 287 ALA A CA 1
ATOM 2376 C C . ALA A 1 287 ? 13.180 7.202 -11.376 1.00 97.38 287 ALA A C 1
ATOM 2378 O O . ALA A 1 287 ? 13.621 7.486 -10.257 1.00 97.38 287 ALA A O 1
ATOM 2379 N N . TYR A 1 288 ? 12.034 6.532 -11.544 1.00 97.19 288 TYR A N 1
ATOM 2380 C CA . TYR A 1 288 ? 11.260 5.995 -10.428 1.00 97.19 288 TYR A CA 1
ATOM 2381 C C . TYR A 1 288 ? 12.021 4.908 -9.665 1.00 97.19 288 TYR A C 1
ATOM 2383 O O . TYR A 1 288 ? 11.947 4.875 -8.439 1.00 97.19 288 TYR A O 1
ATOM 2391 N N . GLY A 1 289 ? 12.819 4.084 -10.347 1.00 96.38 289 GLY A N 1
ATOM 2392 C CA . GLY A 1 289 ? 13.721 3.124 -9.708 1.00 96.38 289 GLY A CA 1
ATOM 2393 C C . GLY A 1 289 ? 14.699 3.764 -8.731 1.00 96.38 289 GLY A C 1
ATOM 2394 O O . GLY A 1 289 ? 14.825 3.311 -7.593 1.00 96.38 289 GLY A O 1
ATOM 2395 N N . GLY A 1 290 ? 15.325 4.872 -9.138 1.00 96.12 290 GLY A N 1
ATOM 2396 C CA . GLY A 1 290 ? 16.198 5.647 -8.254 1.00 96.12 290 GLY A CA 1
ATOM 2397 C C . GLY A 1 290 ? 15.450 6.253 -7.059 1.00 96.12 290 GLY A C 1
ATOM 2398 O O . GLY A 1 290 ? 15.970 6.274 -5.947 1.00 96.12 290 GLY A O 1
ATOM 2399 N N . THR A 1 291 ? 14.201 6.689 -7.255 1.00 95.50 291 THR A N 1
ATOM 2400 C CA . THR A 1 291 ? 13.337 7.139 -6.150 1.00 95.50 291 THR A CA 1
ATOM 2401 C C . THR A 1 291 ? 12.978 6.000 -5.197 1.00 95.50 291 THR A C 1
ATOM 2403 O O . THR A 1 291 ? 13.005 6.207 -3.990 1.00 95.50 291 THR A O 1
ATOM 2406 N N . CYS A 1 292 ? 12.672 4.808 -5.716 1.00 95.94 292 CYS A N 1
ATOM 2407 C CA . CYS A 1 292 ? 12.359 3.635 -4.901 1.00 95.94 292 CYS A CA 1
ATOM 2408 C C . CYS A 1 292 ? 13.568 3.153 -4.098 1.00 95.94 292 CYS A C 1
ATOM 2410 O O . CYS A 1 292 ? 13.398 2.680 -2.987 1.00 95.94 292 CYS A O 1
ATOM 2412 N N . TYR A 1 293 ? 14.786 3.265 -4.633 1.00 96.12 293 TYR A N 1
ATOM 2413 C CA . TYR A 1 293 ? 15.990 2.920 -3.875 1.00 96.12 293 TYR A CA 1
ATOM 2414 C C . TYR A 1 293 ? 16.188 3.841 -2.656 1.00 96.12 293 TYR A C 1
ATOM 2416 O O . TYR A 1 293 ? 16.565 3.378 -1.577 1.00 96.12 293 TYR A O 1
ATOM 2424 N N . GLY A 1 294 ? 15.902 5.137 -2.820 1.00 93.56 294 GLY A N 1
ATOM 2425 C CA . GLY A 1 294 ? 16.080 6.148 -1.778 1.00 93.56 294 GLY A CA 1
ATOM 2426 C C . GLY A 1 294 ? 17.557 6.447 -1.511 1.00 93.56 294 GLY A C 1
ATOM 2427 O O . GLY A 1 294 ? 18.346 6.609 -2.442 1.00 93.56 294 GLY A O 1
ATOM 2428 N N . ASN A 1 295 ? 17.954 6.540 -0.242 1.00 91.75 295 ASN A N 1
ATOM 2429 C CA . ASN A 1 295 ? 19.333 6.783 0.192 1.00 91.75 295 ASN A CA 1
ATOM 2430 C C . ASN A 1 295 ? 19.908 8.115 -0.332 1.00 91.75 295 ASN A C 1
ATOM 2432 O O . ASN A 1 295 ? 21.071 8.238 -0.724 1.00 91.75 295 ASN A O 1
ATOM 2436 N N . GLY A 1 296 ? 19.054 9.140 -0.387 1.00 91.94 296 GLY A N 1
ATOM 2437 C CA . GLY A 1 296 ? 19.377 10.468 -0.899 1.00 91.94 296 GLY A CA 1
ATOM 2438 C C . GLY A 1 296 ? 19.332 10.583 -2.423 1.00 91.94 296 GLY A C 1
ATOM 2439 O O . GLY A 1 296 ? 19.484 11.696 -2.937 1.00 91.94 296 GLY A O 1
ATOM 2440 N N . LEU A 1 297 ? 19.108 9.482 -3.148 1.00 93.44 297 LEU A N 1
ATOM 2441 C CA . LEU A 1 297 ? 18.956 9.470 -4.601 1.00 93.44 297 LEU A CA 1
ATOM 2442 C C . LEU A 1 297 ? 17.630 10.115 -5.034 1.00 93.44 297 LEU A C 1
ATOM 2444 O O . LEU A 1 297 ? 17.582 10.796 -6.056 1.00 93.44 297 LEU A O 1
ATOM 2448 N N . GLU A 1 298 ? 16.587 10.024 -4.204 1.00 90.69 298 GLU A N 1
ATOM 2449 C CA . GLU A 1 298 ? 15.287 10.676 -4.399 1.00 90.69 298 GLU A CA 1
ATOM 2450 C C . GLU A 1 298 ? 15.375 12.212 -4.439 1.00 90.69 298 GLU A C 1
ATOM 2452 O O . GLU A 1 298 ? 14.490 12.875 -4.974 1.00 90.69 298 GLU A O 1
ATOM 2457 N N . LYS A 1 299 ? 16.467 12.776 -3.904 1.00 91.25 299 LYS A N 1
ATOM 2458 C CA . LYS A 1 299 ? 16.769 14.218 -3.892 1.00 91.25 299 LYS A CA 1
ATOM 2459 C C . LYS A 1 299 ? 17.684 14.655 -5.036 1.00 91.25 299 LYS A C 1
ATOM 2461 O O . LYS A 1 299 ? 17.977 15.846 -5.155 1.00 91.25 299 LYS A O 1
ATOM 2466 N N . LYS A 1 300 ? 18.205 13.716 -5.829 1.00 94.75 300 LYS A N 1
ATOM 2467 C CA . LYS A 1 300 ? 19.062 14.013 -6.984 1.00 94.75 300 LYS A CA 1
ATOM 2468 C C . LYS A 1 300 ? 18.217 14.399 -8.196 1.00 94.75 300 LYS A C 1
ATOM 2470 O O . LYS A 1 300 ? 16.992 14.264 -8.194 1.00 94.75 300 LYS A O 1
ATOM 2475 N N . SER A 1 301 ? 18.882 14.907 -9.234 1.00 95.94 301 SER A N 1
ATOM 2476 C CA . SER A 1 301 ? 18.203 15.263 -10.479 1.00 95.94 301 SER A CA 1
ATOM 2477 C C . SER A 1 301 ? 17.554 14.037 -11.127 1.00 95.94 301 SER A C 1
ATOM 2479 O O . SER A 1 301 ? 17.866 12.889 -10.799 1.00 95.94 301 SER A O 1
ATOM 2481 N N . TYR A 1 302 ? 16.618 14.285 -12.038 1.00 95.56 302 TYR A N 1
ATOM 2482 C CA . TYR A 1 302 ? 15.954 13.233 -12.802 1.00 95.56 302 TYR A CA 1
ATOM 2483 C C . TYR A 1 302 ? 16.969 12.365 -13.566 1.00 95.56 302 TYR A C 1
ATOM 2485 O O . TYR A 1 302 ? 16.921 11.140 -13.486 1.00 95.56 302 TYR A O 1
ATOM 2493 N N . GLU A 1 303 ? 17.963 12.998 -14.185 1.00 97.81 303 GLU A N 1
ATOM 2494 C CA . GLU A 1 303 ? 19.020 12.361 -14.975 1.00 97.81 303 GLU A CA 1
ATOM 2495 C C . GLU A 1 303 ? 19.935 11.498 -14.102 1.00 97.81 303 GLU A C 1
ATOM 2497 O O . GLU A 1 303 ? 20.219 10.357 -14.453 1.00 97.81 303 GLU A O 1
ATOM 2502 N N . ALA A 1 304 ? 20.328 11.999 -12.926 1.00 97.94 304 ALA A N 1
ATOM 2503 C CA . ALA A 1 304 ? 21.182 11.262 -11.996 1.00 97.94 304 ALA A CA 1
ATOM 2504 C C . ALA A 1 304 ? 20.510 9.976 -11.480 1.00 97.94 304 ALA A C 1
ATOM 2506 O O . ALA A 1 304 ? 21.177 8.964 -11.272 1.00 97.94 304 ALA A O 1
ATOM 2507 N N . ARG A 1 305 ? 19.182 9.992 -11.293 1.00 97.81 305 ARG A N 1
ATOM 2508 C CA . ARG A 1 305 ? 18.418 8.790 -10.917 1.00 97.81 305 ARG A CA 1
ATOM 2509 C C . ARG A 1 305 ? 18.419 7.749 -12.034 1.00 97.81 305 ARG A C 1
ATOM 2511 O O . ARG A 1 305 ? 18.579 6.564 -11.757 1.00 97.81 305 ARG A O 1
ATOM 2518 N N . ILE A 1 306 ? 18.264 8.189 -13.282 1.00 98.38 306 ILE A N 1
ATOM 2519 C CA . ILE A 1 306 ? 18.296 7.312 -14.460 1.00 98.38 306 ILE A CA 1
ATOM 2520 C C . ILE A 1 306 ? 19.682 6.694 -14.634 1.00 98.38 306 ILE A C 1
ATOM 2522 O O . ILE A 1 306 ? 19.789 5.487 -14.848 1.00 98.38 306 ILE A O 1
ATOM 2526 N N . GLU A 1 307 ? 20.731 7.513 -14.555 1.00 98.44 307 GLU A N 1
ATOM 2527 C CA . GLU A 1 307 ? 22.119 7.070 -14.688 1.00 98.44 307 GLU A CA 1
ATOM 2528 C C . GLU A 1 307 ? 22.454 6.014 -13.636 1.00 98.44 307 GLU A C 1
ATOM 2530 O O . GLU A 1 307 ? 22.897 4.926 -13.992 1.00 98.44 307 GLU A O 1
ATOM 2535 N N . TRP A 1 308 ? 22.093 6.257 -12.373 1.00 98.19 308 TRP A N 1
ATOM 2536 C CA . TRP A 1 308 ? 22.294 5.286 -11.301 1.00 98.19 308 TRP A CA 1
ATOM 2537 C C . TRP A 1 308 ? 21.613 3.937 -11.579 1.00 98.19 308 TRP A C 1
ATOM 2539 O O . TRP A 1 308 ? 22.221 2.887 -11.369 1.00 98.19 308 TRP A O 1
AT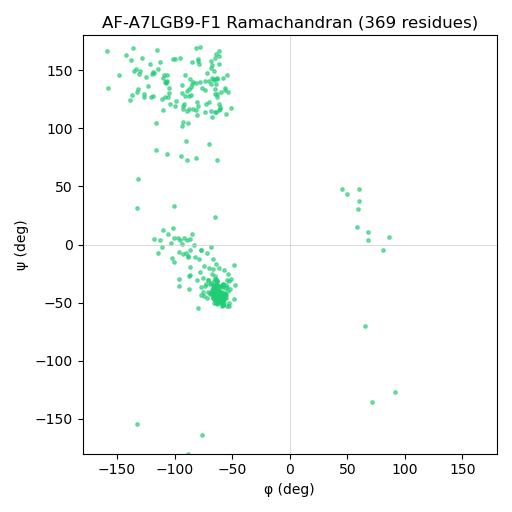OM 2549 N N . VAL A 1 309 ? 20.369 3.934 -12.081 1.00 98.25 309 VAL A N 1
ATOM 2550 C CA . VAL A 1 309 ? 19.676 2.680 -12.431 1.00 98.25 309 VAL A CA 1
ATOM 2551 C C . VAL A 1 309 ? 20.381 1.956 -13.577 1.00 98.25 309 VAL A C 1
ATOM 2553 O O . VAL A 1 309 ? 20.506 0.734 -13.530 1.00 98.25 309 VAL A O 1
ATOM 2556 N N . LYS A 1 310 ? 20.863 2.684 -14.590 1.00 98.00 310 LYS A N 1
ATOM 2557 C CA . LYS A 1 310 ? 21.616 2.096 -15.710 1.00 98.00 310 LYS A CA 1
ATOM 2558 C C . LYS A 1 310 ? 22.944 1.494 -15.243 1.00 98.00 310 LYS A C 1
ATOM 2560 O O . LYS A 1 310 ? 23.274 0.385 -15.646 1.00 98.00 310 LYS A O 1
ATOM 2565 N N . GLU A 1 311 ? 23.674 2.183 -14.370 1.00 98.06 311 GLU A N 1
ATOM 2566 C CA . GLU A 1 311 ? 24.943 1.703 -13.803 1.00 98.06 311 GLU A CA 1
ATOM 2567 C C . GLU A 1 311 ? 24.768 0.468 -12.911 1.00 98.06 311 GLU A C 1
ATOM 2569 O O . GLU A 1 311 ? 25.654 -0.380 -12.842 1.00 98.06 311 GLU A O 1
ATOM 2574 N N . ASN A 1 312 ? 23.619 0.345 -12.242 1.00 97.38 312 ASN A N 1
ATOM 2575 C CA . ASN A 1 312 ? 23.308 -0.768 -11.344 1.00 97.38 312 ASN A CA 1
ATOM 2576 C C . ASN A 1 312 ? 22.394 -1.821 -11.989 1.00 97.38 312 ASN A C 1
ATOM 2578 O O . ASN A 1 312 ? 21.855 -2.662 -11.274 1.00 97.38 312 ASN A O 1
ATOM 2582 N N . TRP A 1 313 ? 22.210 -1.794 -13.313 1.00 97.81 313 TRP A N 1
ATOM 2583 C CA . TRP A 1 313 ? 21.230 -2.624 -14.021 1.00 97.81 313 TRP A CA 1
ATOM 2584 C C . TRP A 1 313 ? 21.346 -4.113 -13.692 1.00 97.81 313 TRP A C 1
ATOM 2586 O O . TRP A 1 313 ? 20.377 -4.733 -13.255 1.00 97.81 313 TRP A O 1
ATOM 2596 N N . ASP A 1 314 ? 22.546 -4.676 -13.837 1.00 97.00 314 ASP A N 1
ATOM 2597 C CA . ASP A 1 314 ? 22.788 -6.098 -13.587 1.00 97.00 314 ASP A CA 1
ATOM 2598 C C . ASP A 1 314 ? 22.585 -6.456 -12.109 1.00 97.00 314 ASP A C 1
ATOM 2600 O O . ASP A 1 314 ? 21.987 -7.482 -11.792 1.00 97.00 314 ASP A O 1
ATOM 2604 N N . THR A 1 315 ? 22.986 -5.570 -11.194 1.00 96.12 315 THR A N 1
ATOM 2605 C CA . THR A 1 315 ? 22.769 -5.731 -9.748 1.00 96.12 315 THR A CA 1
ATOM 2606 C C . THR A 1 315 ? 21.283 -5.675 -9.384 1.00 96.12 315 THR A C 1
ATOM 2608 O O . THR A 1 315 ? 20.831 -6.420 -8.519 1.00 96.12 315 THR A O 1
ATOM 2611 N N . ILE A 1 316 ? 20.500 -4.821 -10.052 1.00 97.56 316 ILE A N 1
ATOM 2612 C CA . ILE A 1 316 ? 19.039 -4.739 -9.902 1.00 97.56 316 ILE A CA 1
ATOM 2613 C C . ILE A 1 316 ? 18.385 -6.019 -10.426 1.00 97.56 316 ILE A C 1
ATOM 2615 O O . ILE A 1 316 ? 17.465 -6.542 -9.800 1.00 97.56 316 ILE A O 1
ATOM 2619 N N . LEU A 1 317 ? 18.860 -6.563 -11.549 1.00 96.88 317 LEU A N 1
ATOM 2620 C CA . LEU A 1 317 ? 18.377 -7.842 -12.069 1.00 96.88 317 LEU A CA 1
ATOM 2621 C C . LEU A 1 317 ? 18.726 -9.012 -11.143 1.00 96.88 317 LEU A C 1
ATOM 2623 O O . LEU A 1 317 ? 17.905 -9.917 -10.983 1.00 96.88 317 LEU A O 1
ATOM 2627 N N . ASP A 1 318 ? 19.886 -8.977 -10.492 1.00 95.50 318 ASP A N 1
ATOM 2628 C CA . ASP A 1 318 ? 20.361 -9.985 -9.538 1.00 95.50 318 ASP A CA 1
ATOM 2629 C C . ASP A 1 318 ? 20.170 -9.563 -8.067 1.00 95.50 318 ASP A C 1
ATOM 2631 O O . ASP A 1 318 ? 20.955 -9.913 -7.182 1.00 95.50 318 ASP A O 1
ATOM 2635 N N . PHE A 1 319 ? 19.101 -8.808 -7.778 1.00 92.88 319 PHE A N 1
ATOM 2636 C CA . PHE A 1 319 ? 18.888 -8.216 -6.451 1.00 92.88 319 PHE A CA 1
ATOM 2637 C C . PHE A 1 319 ? 18.928 -9.240 -5.302 1.00 92.88 319 PHE A C 1
ATOM 2639 O O . PHE A 1 319 ? 19.339 -8.897 -4.196 1.00 92.88 319 PHE A O 1
ATOM 2646 N N . GLU A 1 320 ? 18.533 -10.492 -5.559 1.00 90.69 320 GLU A N 1
ATOM 2647 C CA . GLU A 1 320 ? 18.486 -11.595 -4.587 1.00 90.69 320 GLU A CA 1
ATOM 2648 C C . GLU A 1 320 ? 19.873 -11.984 -4.064 1.00 90.69 320 GLU A C 1
ATOM 2650 O O . GLU A 1 320 ? 19.983 -12.512 -2.954 1.00 90.69 320 GLU A O 1
ATOM 2655 N N . ASN A 1 321 ? 20.926 -11.749 -4.849 1.00 88.56 321 ASN A N 1
ATOM 2656 C CA . ASN A 1 321 ? 22.311 -12.094 -4.517 1.00 88.56 321 ASN A CA 1
ATOM 2657 C C . ASN A 1 321 ? 23.194 -10.859 -4.297 1.00 88.56 321 ASN A C 1
ATOM 2659 O O . ASN A 1 321 ? 24.391 -10.991 -4.045 1.00 88.56 321 ASN A O 1
ATOM 2663 N N . SER A 1 322 ? 22.600 -9.668 -4.348 1.00 84.69 322 SE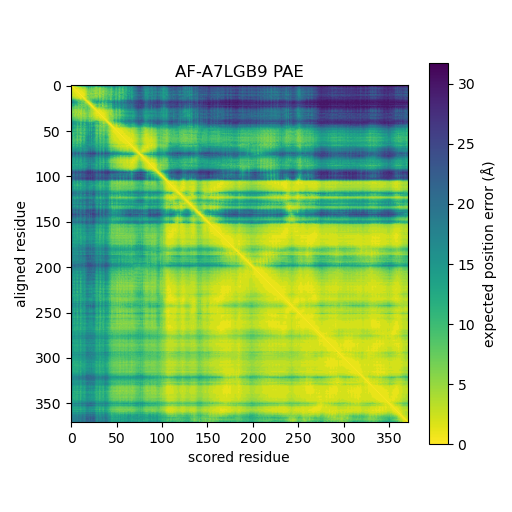R A N 1
ATOM 2664 C CA . SER A 1 322 ? 23.282 -8.397 -4.125 1.00 84.69 322 SER A CA 1
ATOM 2665 C C . SER A 1 322 ? 23.055 -7.854 -2.711 1.00 84.69 322 SER A C 1
ATOM 2667 O O . SER A 1 322 ? 22.053 -8.160 -2.064 1.00 84.69 322 SER A O 1
ATOM 2669 N N . ASP A 1 323 ? 23.940 -6.962 -2.263 1.00 88.06 323 ASP A N 1
ATOM 2670 C CA . ASP A 1 323 ? 23.733 -6.163 -1.048 1.00 88.06 323 ASP A CA 1
ATOM 2671 C C . ASP A 1 323 ? 22.873 -4.904 -1.292 1.00 88.06 323 ASP A C 1
ATOM 2673 O O . ASP A 1 323 ? 22.579 -4.149 -0.362 1.00 88.06 323 ASP A O 1
ATOM 2677 N N . LEU A 1 324 ? 22.435 -4.685 -2.538 1.00 89.81 324 LEU A N 1
ATOM 2678 C CA . LEU A 1 324 ? 21.708 -3.490 -2.959 1.00 89.81 324 LEU A CA 1
ATOM 2679 C C . LEU A 1 324 ? 20.362 -3.372 -2.239 1.00 89.81 324 LEU A C 1
ATOM 2681 O O . LEU A 1 324 ? 20.014 -2.306 -1.740 1.00 89.81 324 LEU A O 1
ATOM 2685 N N . LEU A 1 325 ? 19.636 -4.486 -2.115 1.00 89.50 325 LEU A N 1
ATOM 2686 C CA . LEU A 1 325 ? 18.354 -4.525 -1.409 1.00 89.50 325 LEU A CA 1
ATOM 2687 C C . LEU A 1 325 ? 18.499 -4.178 0.081 1.00 89.50 325 LEU A C 1
ATOM 2689 O O . LEU A 1 325 ? 17.607 -3.569 0.670 1.00 89.50 325 LEU A O 1
ATOM 2693 N N . GLU A 1 326 ? 19.615 -4.547 0.713 1.00 88.19 326 GLU A N 1
ATOM 2694 C CA . GLU A 1 326 ? 19.841 -4.254 2.132 1.00 88.19 326 GLU A CA 1
ATOM 2695 C C . GLU A 1 326 ? 20.084 -2.765 2.389 1.00 88.19 326 GLU A C 1
ATOM 2697 O O . GLU A 1 326 ? 19.715 -2.273 3.461 1.00 88.19 326 GLU A O 1
ATOM 2702 N N . LYS A 1 327 ? 20.668 -2.079 1.398 1.00 91.56 327 LYS A N 1
ATOM 2703 C CA . LYS A 1 327 ? 21.038 -0.658 1.414 1.00 91.56 327 LYS A CA 1
ATOM 2704 C C . LYS A 1 327 ? 19.932 0.289 0.943 1.00 91.56 327 LYS A C 1
ATOM 2706 O O . LYS A 1 327 ? 20.108 1.500 1.078 1.00 91.56 327 LYS A O 1
ATOM 2711 N N . ALA A 1 328 ? 18.847 -0.235 0.375 1.00 93.50 328 ALA A N 1
ATOM 2712 C CA . ALA A 1 328 ? 17.693 0.568 -0.009 1.00 93.50 328 ALA A CA 1
ATOM 2713 C C . ALA A 1 328 ? 16.967 1.099 1.240 1.00 93.50 328 ALA A C 1
ATOM 2715 O O . ALA A 1 328 ? 16.771 0.355 2.209 1.00 93.50 328 ALA A O 1
ATOM 2716 N N . ASP A 1 329 ? 16.548 2.366 1.197 1.00 92.25 329 ASP A N 1
ATOM 2717 C CA . ASP A 1 329 ? 15.749 2.979 2.267 1.00 92.25 329 ASP A CA 1
ATOM 2718 C C . ASP A 1 329 ? 14.302 2.464 2.220 1.00 92.25 329 ASP A C 1
ATOM 2720 O O . ASP A 1 329 ? 13.745 2.085 3.248 1.00 92.25 329 ASP A O 1
ATOM 2724 N N . GLU A 1 330 ? 13.725 2.391 1.017 1.00 89.88 330 GLU A N 1
ATOM 2725 C CA . GLU A 1 330 ? 12.373 1.885 0.751 1.00 89.88 330 GLU A CA 1
ATOM 2726 C C . GLU A 1 330 ? 12.484 0.496 0.086 1.00 89.88 330 GLU A C 1
ATOM 2728 O O . GLU A 1 330 ? 12.359 0.314 -1.131 1.00 89.88 330 GLU A O 1
ATOM 2733 N N . LYS A 1 331 ? 12.765 -0.520 0.910 1.00 94.44 331 LYS A N 1
ATOM 2734 C CA . LYS A 1 331 ? 13.085 -1.888 0.464 1.00 94.44 331 LYS A CA 1
ATOM 2735 C C . LYS A 1 331 ? 11.963 -2.570 -0.310 1.00 94.44 331 LYS A C 1
ATOM 2737 O O . LYS A 1 331 ? 12.239 -3.286 -1.270 1.00 94.44 331 LYS A O 1
ATOM 2742 N N . PHE A 1 332 ? 10.712 -2.406 0.104 1.00 96.56 332 PHE A N 1
ATOM 2743 C CA . PHE A 1 332 ? 9.573 -3.066 -0.528 1.00 96.56 332 PHE A CA 1
ATOM 2744 C C . PHE A 1 332 ? 9.211 -2.419 -1.866 1.00 96.56 332 PHE A C 1
ATOM 2746 O O . PHE A 1 332 ? 8.913 -3.132 -2.827 1.00 96.56 332 PHE A O 1
ATOM 2753 N N . LEU A 1 333 ? 9.251 -1.085 -1.954 1.00 96.44 333 LEU A N 1
ATOM 2754 C CA . LEU A 1 333 ? 9.040 -0.380 -3.222 1.00 96.44 333 LEU A CA 1
ATOM 2755 C C . LEU A 1 333 ? 10.176 -0.660 -4.201 1.00 96.44 333 LEU A C 1
ATOM 2757 O O . LEU A 1 333 ? 9.909 -0.959 -5.367 1.00 96.44 333 LEU A O 1
ATOM 2761 N N . PHE A 1 334 ? 11.423 -0.643 -3.728 1.00 97.00 334 PHE A N 1
ATOM 2762 C CA . PHE A 1 334 ? 12.569 -1.001 -4.554 1.00 97.00 334 PHE A CA 1
ATOM 2763 C C . PHE A 1 334 ? 12.477 -2.440 -5.058 1.00 97.00 334 PHE A C 1
ATOM 2765 O O . PHE A 1 334 ? 12.683 -2.693 -6.238 1.00 97.00 334 PHE A O 1
ATOM 2772 N N . LEU A 1 335 ? 12.067 -3.380 -4.207 1.00 96.88 335 LEU A N 1
ATOM 2773 C CA . LEU A 1 335 ? 11.871 -4.769 -4.606 1.00 96.88 335 LEU A CA 1
ATOM 2774 C C . LEU A 1 335 ? 10.758 -4.929 -5.657 1.00 96.88 335 LEU A C 1
ATOM 2776 O O . LEU A 1 335 ? 10.942 -5.657 -6.633 1.00 96.88 335 LEU A O 1
ATOM 2780 N N . ALA A 1 336 ? 9.632 -4.218 -5.510 1.00 98.06 336 ALA A N 1
ATOM 2781 C CA . ALA A 1 336 ? 8.585 -4.175 -6.536 1.00 98.06 336 ALA A CA 1
ATOM 2782 C C . ALA A 1 336 ? 9.125 -3.647 -7.878 1.00 98.06 336 ALA A C 1
ATOM 2784 O O . ALA A 1 336 ? 8.819 -4.206 -8.932 1.00 98.06 336 ALA A O 1
ATOM 2785 N N . PHE A 1 337 ? 9.968 -2.612 -7.833 1.00 98.12 337 PHE A N 1
ATOM 2786 C CA . PHE A 1 337 ? 10.660 -2.085 -9.005 1.00 98.12 337 PHE A CA 1
ATOM 2787 C C . PHE A 1 337 ? 11.640 -3.101 -9.615 1.00 98.12 337 PHE A C 1
ATOM 2789 O O . PHE A 1 337 ? 11.630 -3.285 -10.829 1.00 98.12 337 PHE A O 1
ATOM 2796 N N . CYS A 1 338 ? 12.431 -3.821 -8.814 1.00 97.81 338 CYS A N 1
ATOM 2797 C CA . CYS A 1 338 ? 13.351 -4.844 -9.316 1.00 97.81 338 CYS A CA 1
ATOM 2798 C C . CYS A 1 338 ? 12.619 -5.956 -10.087 1.00 97.81 338 CYS A C 1
ATOM 2800 O O . CYS A 1 338 ? 13.082 -6.384 -11.149 1.00 97.81 338 CYS A O 1
ATOM 2802 N N . PHE A 1 339 ? 11.453 -6.400 -9.601 1.00 97.94 339 PHE A N 1
ATOM 2803 C CA . PHE A 1 339 ? 10.597 -7.330 -10.349 1.00 97.94 339 PHE A CA 1
ATOM 2804 C C . PHE A 1 339 ? 10.126 -6.730 -11.682 1.00 97.94 339 PHE A C 1
ATOM 2806 O O . PHE A 1 339 ? 10.194 -7.403 -12.715 1.00 97.94 339 PHE A O 1
ATOM 2813 N N . GLU A 1 340 ? 9.725 -5.456 -11.699 1.00 98.19 340 GLU A N 1
ATOM 2814 C CA . GLU A 1 340 ? 9.329 -4.775 -12.937 1.00 98.19 340 GLU A CA 1
ATOM 2815 C C . GLU A 1 340 ? 10.493 -4.661 -13.930 1.00 98.19 340 GLU A C 1
ATOM 2817 O O . GLU A 1 340 ? 10.316 -4.947 -15.113 1.00 98.19 340 GLU A O 1
ATOM 2822 N N . ILE A 1 341 ? 11.706 -4.351 -13.462 1.00 97.81 341 ILE A N 1
ATOM 2823 C CA . ILE A 1 341 ? 12.907 -4.301 -14.305 1.00 97.81 341 ILE A CA 1
ATOM 2824 C C . ILE A 1 341 ? 13.282 -5.677 -14.847 1.00 97.81 341 ILE A C 1
ATOM 2826 O O . ILE A 1 341 ? 13.646 -5.780 -16.016 1.00 97.81 341 ILE A O 1
ATOM 2830 N N . ARG A 1 342 ? 13.109 -6.764 -14.086 1.00 97.75 342 ARG A N 1
ATOM 2831 C CA . ARG A 1 342 ? 1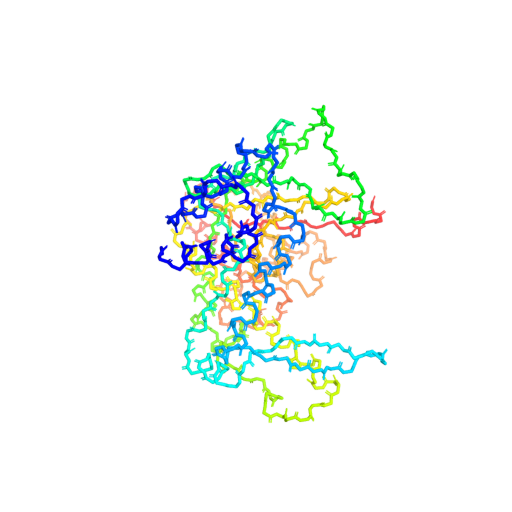3.260 -8.126 -14.631 1.00 97.75 342 ARG A CA 1
ATOM 2832 C C . ARG A 1 342 ? 12.281 -8.390 -15.778 1.00 97.75 342 ARG A C 1
ATOM 2834 O O . ARG A 1 342 ? 12.670 -8.989 -16.784 1.00 97.75 342 ARG A O 1
ATOM 2841 N N . ARG A 1 343 ? 11.021 -7.950 -15.658 1.00 97.88 343 ARG A N 1
ATOM 2842 C CA . ARG A 1 343 ? 10.018 -8.059 -16.736 1.00 97.88 343 ARG A CA 1
ATOM 2843 C C . ARG A 1 343 ? 10.399 -7.194 -17.937 1.00 97.88 343 ARG A C 1
ATOM 2845 O O . ARG A 1 343 ? 10.343 -7.670 -19.069 1.00 97.88 343 ARG A O 1
ATOM 2852 N N . PHE A 1 344 ? 10.827 -5.962 -17.693 1.00 98.12 344 PHE A N 1
ATOM 2853 C CA . PHE A 1 344 ? 11.225 -5.026 -18.735 1.00 98.12 344 PHE A CA 1
ATOM 2854 C C . PHE A 1 344 ? 12.502 -5.478 -19.465 1.00 98.12 344 PHE A C 1
ATOM 2856 O O . PHE A 1 344 ? 12.553 -5.430 -20.687 1.00 98.12 344 PHE A O 1
ATOM 2863 N N . ASN A 1 345 ? 13.491 -6.045 -18.771 1.00 97.88 345 ASN A N 1
ATOM 2864 C CA . ASN A 1 345 ? 14.692 -6.619 -19.385 1.00 97.88 345 ASN A CA 1
ATOM 2865 C C . ASN A 1 345 ? 14.368 -7.805 -20.309 1.00 97.88 345 ASN A C 1
ATOM 2867 O O . ASN A 1 345 ? 14.916 -7.911 -21.404 1.00 97.88 345 ASN A O 1
ATOM 2871 N N . LYS A 1 346 ? 13.426 -8.674 -19.908 1.00 97.69 346 LYS A N 1
ATOM 2872 C CA . LYS A 1 346 ? 12.917 -9.744 -20.787 1.00 97.69 346 LYS A CA 1
ATOM 2873 C C . LYS A 1 346 ? 12.248 -9.176 -22.038 1.00 97.69 346 LYS A C 1
ATOM 2875 O O . LYS A 1 346 ? 12.453 -9.717 -23.118 1.00 97.69 346 LYS A O 1
ATOM 2880 N N . PHE A 1 347 ? 11.486 -8.091 -21.895 1.00 97.50 347 PHE A N 1
ATOM 2881 C CA . PHE A 1 347 ? 10.915 -7.370 -23.030 1.00 97.50 347 PHE A CA 1
ATOM 2882 C C . PHE A 1 347 ? 12.009 -6.798 -23.938 1.00 97.50 347 PHE A C 1
ATOM 2884 O O . PHE A 1 347 ? 11.975 -7.041 -25.137 1.00 97.50 347 PHE A O 1
ATOM 2891 N N . LEU A 1 348 ? 13.033 -6.129 -23.401 1.00 95.62 348 LEU A N 1
ATOM 2892 C CA . LEU A 1 348 ? 14.134 -5.597 -24.214 1.00 95.62 348 LEU A CA 1
ATOM 2893 C C . LEU A 1 348 ? 14.818 -6.686 -25.055 1.00 95.62 348 LEU A C 1
ATOM 2895 O O . LEU A 1 348 ? 15.138 -6.432 -26.215 1.00 95.62 348 LEU A O 1
ATOM 2899 N N . ALA A 1 349 ? 14.961 -7.895 -24.504 1.00 96.25 349 ALA A N 1
ATOM 2900 C CA . ALA A 1 349 ? 15.525 -9.059 -25.187 1.00 96.25 349 ALA A CA 1
ATOM 2901 C C . ALA A 1 349 ? 14.559 -9.781 -26.152 1.00 96.25 349 ALA A C 1
ATOM 2903 O O . ALA A 1 349 ? 15.000 -10.646 -26.911 1.00 96.25 349 ALA A O 1
ATOM 2904 N N . SER A 1 350 ? 13.257 -9.478 -26.123 1.00 95.75 350 SER A N 1
ATOM 2905 C CA . SER A 1 350 ? 12.265 -10.061 -27.035 1.00 95.75 350 SER A CA 1
ATOM 2906 C C . SER A 1 350 ? 12.134 -9.252 -28.334 1.00 95.75 350 SER A C 1
ATOM 2908 O O . SER A 1 350 ? 12.808 -8.243 -28.531 1.00 95.75 350 SER A O 1
ATOM 2910 N N . SER A 1 351 ? 11.255 -9.695 -29.238 1.00 94.56 351 SER A N 1
ATOM 2911 C CA . SER A 1 351 ? 10.844 -8.946 -30.435 1.00 94.56 351 SER A CA 1
ATOM 2912 C C . SER A 1 351 ? 9.529 -8.175 -30.247 1.00 94.56 351 SER A C 1
ATOM 2914 O O . SER A 1 351 ? 9.003 -7.632 -31.216 1.00 94.56 351 SER A O 1
ATOM 2916 N N . ASP A 1 352 ? 8.958 -8.158 -29.038 1.00 95.00 352 ASP A N 1
ATOM 2917 C CA . ASP A 1 352 ? 7.664 -7.516 -28.768 1.00 95.00 352 ASP A CA 1
ATOM 2918 C C . ASP A 1 352 ? 7.773 -5.999 -28.908 1.00 95.00 352 ASP A C 1
ATOM 2920 O O . ASP A 1 352 ? 8.781 -5.428 -28.509 1.00 95.00 352 ASP A O 1
ATOM 2924 N N . PHE A 1 353 ? 6.751 -5.320 -29.426 1.00 94.75 353 PHE A N 1
ATOM 2925 C CA . PHE A 1 353 ? 6.796 -3.860 -29.599 1.00 94.75 353 PHE A CA 1
ATOM 2926 C C . PHE A 1 353 ? 6.338 -3.079 -28.356 1.00 94.75 353 PHE A C 1
ATOM 2928 O O . PHE A 1 353 ? 6.808 -1.969 -28.113 1.00 94.75 353 PHE A O 1
ATOM 2935 N N . GLU A 1 354 ? 5.469 -3.688 -27.547 1.00 97.00 354 GLU A N 1
ATOM 2936 C CA . GLU A 1 354 ? 4.772 -3.053 -26.427 1.00 97.00 354 GLU A CA 1
ATOM 2937 C C . GLU A 1 354 ? 5.092 -3.749 -25.097 1.00 97.00 354 GLU A C 1
ATOM 2939 O O . GLU A 1 354 ? 4.880 -4.956 -24.943 1.00 97.00 354 GLU A O 1
ATOM 2944 N N . PHE A 1 355 ? 5.539 -2.983 -24.105 1.00 98.12 355 PHE A N 1
ATOM 2945 C CA . PHE A 1 355 ? 5.676 -3.429 -22.725 1.00 98.12 355 PHE A CA 1
ATOM 2946 C C . PHE A 1 355 ? 4.475 -2.978 -21.897 1.00 98.12 355 PHE A C 1
ATOM 2948 O O . PHE A 1 355 ? 4.181 -1.791 -21.794 1.00 98.12 355 PHE A O 1
ATOM 2955 N N . LYS A 1 356 ? 3.793 -3.933 -21.262 1.00 98.00 356 LYS A N 1
ATOM 2956 C CA . LYS A 1 356 ? 2.663 -3.658 -20.366 1.00 98.00 356 LYS A CA 1
ATOM 2957 C C . LYS A 1 356 ? 3.151 -3.531 -18.930 1.00 98.00 356 LYS A C 1
ATOM 2959 O O . LYS A 1 356 ? 3.442 -4.551 -18.295 1.00 98.00 356 LYS A O 1
ATOM 2964 N N . THR A 1 357 ? 3.196 -2.311 -18.409 1.00 97.81 357 THR A N 1
ATOM 2965 C CA . THR A 1 357 ? 3.529 -2.058 -17.003 1.00 97.81 357 THR A CA 1
ATOM 2966 C C . THR A 1 357 ? 2.268 -1.981 -16.157 1.00 97.81 357 THR A C 1
ATOM 2968 O O . THR A 1 357 ? 1.272 -1.377 -16.545 1.00 97.81 357 THR A O 1
ATOM 2971 N N . TYR A 1 358 ? 2.306 -2.611 -14.987 1.00 98.12 358 TYR A N 1
ATOM 2972 C CA . TYR A 1 358 ? 1.252 -2.500 -13.974 1.00 98.12 358 TYR A CA 1
ATOM 2973 C C . TYR A 1 358 ? 1.739 -1.739 -12.735 1.00 98.12 358 TYR A C 1
ATOM 2975 O O . TYR A 1 358 ? 0.977 -1.571 -11.781 1.00 98.12 358 TYR A O 1
ATOM 2983 N N . LEU A 1 359 ? 3.014 -1.337 -12.724 1.00 98.06 359 LEU A N 1
ATOM 2984 C CA . LEU A 1 359 ? 3.676 -0.730 -11.581 1.00 98.06 359 LEU A CA 1
ATOM 2985 C C . LEU A 1 359 ? 3.165 0.705 -11.383 1.00 98.06 359 LEU A C 1
ATOM 2987 O O . LEU A 1 359 ? 3.337 1.535 -12.277 1.00 98.06 359 LEU A O 1
ATOM 2991 N N . PRO A 1 360 ? 2.576 1.039 -10.223 1.00 96.62 360 PRO A N 1
ATOM 2992 C CA . PRO A 1 360 ? 2.220 2.415 -9.921 1.00 96.62 360 PRO A CA 1
ATOM 2993 C C . PRO A 1 360 ? 3.486 3.244 -9.689 1.00 96.62 360 PRO A C 1
ATOM 2995 O O . PRO A 1 360 ? 4.275 2.942 -8.789 1.00 96.62 360 PRO A O 1
ATOM 2998 N N . ILE A 1 361 ? 3.659 4.309 -10.473 1.00 93.44 361 ILE A N 1
ATOM 2999 C CA . ILE A 1 361 ? 4.721 5.299 -10.267 1.00 93.44 361 ILE A CA 1
ATOM 3000 C C . ILE A 1 361 ? 4.204 6.368 -9.303 1.00 93.44 361 ILE A C 1
ATOM 3002 O O . ILE A 1 361 ? 3.232 7.067 -9.590 1.00 93.44 361 ILE A O 1
ATOM 3006 N N . GLN A 1 362 ? 4.840 6.476 -8.136 1.00 89.94 362 GLN A N 1
ATOM 3007 C CA . GLN A 1 362 ? 4.494 7.475 -7.126 1.00 89.94 362 GLN A CA 1
ATOM 3008 C C . GLN A 1 362 ? 5.251 8.775 -7.388 1.00 89.94 362 GLN A C 1
ATOM 3010 O O . GLN A 1 362 ? 6.478 8.782 -7.488 1.00 89.94 362 GLN A O 1
ATOM 3015 N N . LEU A 1 363 ? 4.506 9.875 -7.445 1.00 87.00 363 LEU A N 1
ATOM 3016 C CA . LEU A 1 363 ? 5.034 11.227 -7.566 1.00 87.00 363 LEU A CA 1
ATOM 3017 C C . LEU A 1 363 ? 4.598 12.020 -6.343 1.00 87.00 363 LEU A C 1
ATOM 3019 O O . LEU A 1 363 ? 3.410 12.054 -6.023 1.00 87.00 363 LEU A O 1
ATOM 3023 N N . ASP A 1 364 ? 5.559 12.649 -5.676 1.00 84.31 364 ASP A N 1
ATOM 3024 C CA . ASP A 1 364 ? 5.293 13.527 -4.544 1.00 84.31 364 ASP A CA 1
ATOM 3025 C C . ASP A 1 364 ? 5.913 14.903 -4.776 1.00 84.31 364 ASP A C 1
ATOM 3027 O O . ASP A 1 364 ? 6.978 15.044 -5.383 1.00 84.31 364 ASP A O 1
ATOM 3031 N N . GLY A 1 365 ? 5.210 15.925 -4.301 1.00 83.88 365 GLY A N 1
ATOM 3032 C CA . GLY A 1 365 ? 5.644 17.309 -4.388 1.00 83.88 365 GLY A CA 1
ATOM 3033 C C . GLY A 1 365 ? 6.411 17.703 -3.133 1.00 83.88 365 GLY A C 1
ATOM 3034 O O . GLY A 1 365 ? 5.883 17.679 -2.016 1.00 83.88 365 GLY A O 1
ATOM 3035 N N . THR A 1 366 ? 7.673 18.093 -3.307 1.00 81.31 366 THR A N 1
ATOM 3036 C CA . THR A 1 366 ? 8.516 18.534 -2.194 1.00 81.31 366 THR A CA 1
ATOM 3037 C C . THR A 1 366 ? 7.909 19.766 -1.532 1.00 81.31 366 THR A C 1
ATOM 3039 O O . THR A 1 366 ? 7.844 20.837 -2.130 1.00 81.31 366 THR A O 1
ATOM 3042 N N . CYS A 1 367 ? 7.518 19.628 -0.264 1.00 84.69 367 CYS A N 1
ATOM 3043 C CA . CYS A 1 367 ? 6.918 20.706 0.520 1.00 84.69 367 CYS A CA 1
ATOM 3044 C C . CYS A 1 367 ? 5.609 21.263 -0.080 1.00 84.69 367 CYS A C 1
ATOM 3046 O O . CYS A 1 367 ? 5.417 22.475 -0.087 1.00 84.69 367 CYS A O 1
ATOM 3048 N N . ASN A 1 368 ? 4.669 20.390 -0.468 1.00 86.69 368 ASN A N 1
ATOM 3049 C CA . ASN A 1 368 ? 3.312 20.735 -0.951 1.00 86.69 368 ASN A CA 1
ATOM 3050 C C . ASN A 1 368 ? 2.511 21.748 -0.098 1.00 86.69 368 ASN A C 1
ATOM 3052 O O . ASN A 1 368 ? 1.490 22.249 -0.544 1.00 86.69 368 ASN A O 1
ATOM 3056 N N . GLY A 1 369 ? 2.884 21.981 1.165 1.00 86.38 369 GLY A N 1
ATOM 3057 C CA . GLY A 1 369 ? 2.249 23.010 1.999 1.00 86.38 369 GLY A CA 1
ATOM 3058 C C . GLY A 1 369 ? 2.856 24.411 1.852 1.00 86.38 369 GLY A C 1
ATOM 3059 O O . GLY A 1 369 ? 2.220 25.374 2.268 1.00 86.38 369 GLY A O 1
ATOM 3060 N N . PHE A 1 370 ? 4.090 24.504 1.344 1.00 87.19 370 PHE A N 1
ATOM 3061 C CA . PHE A 1 370 ? 4.784 25.758 1.033 1.00 87.19 370 PHE A CA 1
ATOM 3062 C C . PHE A 1 370 ? 4.642 26.157 -0.439 1.00 87.19 370 PHE A C 1
ATOM 3064 O O . PHE A 1 370 ? 4.611 27.355 -0.714 1.00 87.19 370 PHE A O 1
ATOM 3071 N N . GLN A 1 371 ? 4.624 25.171 -1.346 1.00 84.56 371 GLN A N 1
ATOM 3072 C CA . GLN A 1 371 ? 4.209 25.352 -2.742 1.00 84.56 371 GLN A CA 1
ATOM 3073 C C . GLN A 1 371 ? 2.761 25.838 -2.790 1.00 84.56 371 GLN A C 1
ATOM 3075 O O . GLN A 1 371 ? 2.482 26.723 -3.628 1.00 84.56 371 GLN A O 1
#

Organism: Gibberella intermedia (NCBI:txid948311)

InterPro domains:
  IPR002092 DNA-directed RNA polymerase, phage-type [PS00900] (360-371)
  IPR002092 DNA-directed RNA polymerase, phage-type [PTHR10102] (75-371)
  IPR037159 DNA-directed RNA polymerase, N-terminal domain superfamily [G3DSA:1.10.1320.10] (1-156)
  IPR043502 DNA/RNA polymerase superfamily [SSF56672] (8-371)
  IPR046950 DNA-directed RNA polymerase, C-terminal domain, phage-type [PF00940] (280-371)

Nearest PDB structures (foldseek):
  6ymv-assembly1_A  TM=7.660E-01  e=3.920E-14  Saccharomyces cerevisiae S288C
  8c5u-assembly1_A  TM=7.348E-01  e=1.938E-14  Saccharomyces cerevisiae S288C
  8atv-assembly1_A  TM=7.720E-01  e=4.612E-14  Saccharomyces cerevisiae S288C
  8c5s-assembly1_A  TM=7.876E-01  e=7.512E-14  Saccharomyces cerevisiae S288C
  8dh2-assembly4_L  TM=5.810E-01  e=2.758E-13  Escherichia phage T7

Solvent-accessible surface area (backbone atoms only — not comparable to full-atom values): 21571 Å² total; per-residue (Å²): 120,68,66,56,30,52,53,40,40,51,49,47,51,75,76,42,71,88,48,97,67,92,69,74,85,79,41,43,54,67,56,47,52,49,50,46,30,74,76,68,77,48,72,62,78,78,34,68,68,46,46,51,52,55,50,50,51,52,52,48,52,37,39,76,69,56,45,36,43,80,44,79,44,81,54,96,94,40,81,44,81,40,82,40,72,24,70,70,46,49,56,55,54,70,69,40,88,74,65,75,76,77,86,86,62,51,65,66,32,79,53,75,46,43,60,50,52,97,90,39,60,13,25,64,81,50,87,100,43,99,54,60,39,73,54,55,64,86,54,90,90,51,95,67,81,90,79,80,66,88,88,53,64,60,47,59,55,51,40,52,60,20,5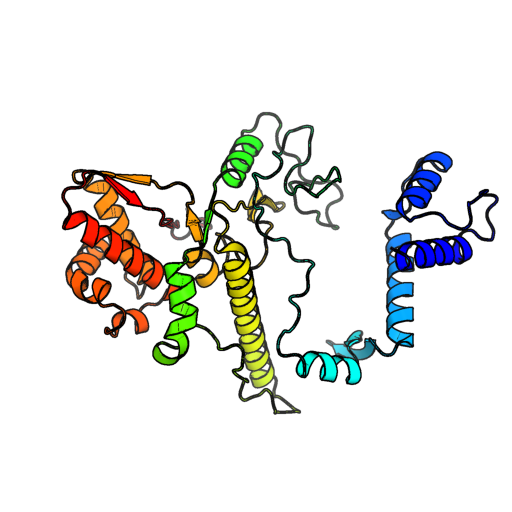9,48,42,24,22,43,32,53,70,58,52,53,46,56,69,74,43,27,88,80,69,59,80,60,75,59,90,81,66,75,60,87,62,73,80,51,88,83,61,53,76,66,55,45,51,53,48,51,50,53,53,52,51,42,48,51,52,50,50,24,52,52,50,45,65,72,42,41,87,42,72,42,32,16,46,35,61,34,25,47,96,85,71,50,79,39,66,57,26,58,62,48,35,87,84,42,52,62,65,28,34,36,37,44,22,39,48,65,61,50,80,41,43,81,83,39,58,67,61,53,48,51,55,33,27,47,45,20,44,26,30,28,79,67,36,60,77,47,56,67,66,58,14,30,50,51,40,64,78,38,42,70,52,45,64,42,37,92,82,40,68,60,55,77,67,25,67,38,44,48,39,27,49,43,42,33,56,50,47,47,54,48,52,54,45,70,75,46,89,67,62,69,45,75,47,35,75,74,83,86,83,83,67,87,58,68,90,78,107

Radius of gyration: 26.37 Å; Cα contacts (8 Å, |Δi|>4): 430; chains: 1; bounding box: 74×47×69 Å

Sequence (371 aa):
IKIGKTLTSLFIKHKYEKSDLNLKKDMSFTEFKNFIYTNKGYNYFDEPEFQMFFGSNIIHIMSQCDFITSKIIKENKQSISILTVTDKVRNLLDKNMNKPTSLPINLPMIVKPKEYTITKLGGYLLNDVEYSEPLFTSKIAYKKSSEVDPKGELYSIINNMMKTPFKINKELLDYLVLNNDKHKLIIDSNKEHEYSKIKNRTKIEERKFQQFMSEKMLEQYILKIANTFKDVPEIYFPIMLDNRGRLYPRPAYLNYQGSELAKSLLLFANPDIINRDDHSSIEYLLAYGGTCYGNGLEKKSYEARIEWVKENWDTILDFENSDLLEKADEKFLFLAFCFEIRRFNKFLASSDFEFKTYLPIQLDGTCNGFQ

Secondary structure (DSSP, 8-state):
-HHHHHHHHHHHHHHHTTS-----TT--HHHHHHHHHHHHSS-GGGSHHHHHHHHHHHHHHHHHTTSEEEEEEEETTEEEEEEEE-HHHHHHHHH-SS----S--PPPBSSPPBPP-SS--BB--BTTB---B-SBPP-TT-SS-----TTSSHHHHHHHHHH--EEE-HHHHHHHHHSHHHH--S--TT---GGGG-SS--HHHHHHHHHHHHHHHHHHHHHHHHHHHTT-S-BB--EEE-TTS-EEESSSSSSTTS-HHHHHTEEESSPEEEETT-HHHHHHHHHHHHHHH-TTGGGS-HHHHHHHHHHTHHHHHTGGGSSHHHH-SSHHHHHHHHHHHHHHHHHHHSS-SEEEE-PPPP---TTTTT-

pLDDT: mean 85.43, std 13.04, range [45.44, 98.75]